Protein AF-A0A449AA08-F1 (afdb_monomer_lite)

Sequence (490 aa):
MNSDKAHTTELLTNIDTFFDYINQDEFNKFFKDFAGTVPPKPHDKYTLEDFKKEIEEIAKTANGEDKIDVTNNVKLLPLFEQFGNTQIDLANKFNPVYVRVYIVKDTHTNNFYSDVSSNETQKTIKLKLRYEYKPNSLLKFTNYKGFTKEIDANVVFSTDKMIGLPKKSRDIFYKNYEANQFGINSKQVIANTDRLGWSVNSKDEAIKKLFEKIKKAAGFENAQEVILDTVNNKLYRVNGNNITEHELTKKFNLKFILPESFIYQQSTQVKGDTSKQFIRLRFENNERLVVEVASPAQLVVGALNYDTNGDTIELVNGAPKPEYTMPSALLTTLKFEFDWDNSKKDIEMHIAKYETYHVTKHKKLTDNSITPVTTYQSPQGNGGNKFTATVWTADDFAKWLIKNNSDWKSPDGNQDNSPLKHSVITNSAQSNTHKGKEVNDKFIIKNARYMEAYIWQGNSNNSQMSKNGAELMYLYTSGIEEFEFEDIKE

Radius of gyration: 33.88 Å; chains: 1; bounding box: 102×44×95 Å

Organism: NCBI:txid2112

Secondary structure (DSSP, 8-state):
--HHHHHHHHHHHHHHHHHHHHTSHHHHHHHHHHTTSS--EE-TT--HHHHHHHHHHHHHHTTT-SEEE-TT-TTTGGGEEE-TTSS--TTSSS-GGGEEEEEE--TTT-SSEEEEEE-SSEEEEEEEEEEEE---SSGGGTT---EEEEEEEEEEEEPP-EEEPPTT--HHHH-BTTTTB-GGGS-EEEEETTTTT----SHHHHHHHHHHHHHHHTT-TT-SEEEEETTTTEEEEEETTEEEEEEPPTTEEEEEE---EEEEETTEEEEE-TT--EEEEEEETTTEEEEEEEEEEEEE--GGGTGGGTTT--EETTEE-GGGSPPEEEEEEEEEEEEEETTTTEEEEEEEEEEEEEEEE-TT---TTS--SEEEEE---TT---EEEEEPPHHHHHHHHHHTGGGTS-SSTT-S--TT-----TTTTTSTT---EEETTTEEEE--TT-SEEEEE-SSS--EEE--GGGGTTGGG-EEEEEEEE----

Structure (mmCIF, N/CA/C/O backbone):
data_AF-A0A449AA08-F1
#
_entry.id   AF-A0A449AA08-F1
#
loop_
_atom_site.group_PDB
_atom_site.id
_atom_site.type_symbol
_atom_site.label_atom_id
_atom_site.label_alt_id
_atom_site.label_comp_id
_atom_site.label_asym_id
_atom_site.label_entity_id
_atom_site.label_seq_id
_atom_site.pdbx_PDB_ins_code
_atom_site.Cartn_x
_atom_site.Cartn_y
_atom_site.Cartn_z
_atom_site.occupancy
_atom_site.B_iso_or_equiv
_atom_site.auth_seq_id
_atom_site.auth_comp_id
_atom_site.auth_asym_id
_atom_site.auth_atom_id
_atom_site.pdbx_PDB_model_num
ATOM 1 N N . MET A 1 1 ? -71.419 -13.724 25.773 1.00 36.72 1 MET A N 1
ATOM 2 C CA . MET A 1 1 ? -71.018 -12.854 26.904 1.00 36.72 1 MET A CA 1
ATOM 3 C C . MET A 1 1 ? -70.203 -13.552 28.008 1.00 36.72 1 MET A C 1
ATOM 5 O O . MET A 1 1 ? -69.767 -12.857 28.912 1.00 36.72 1 MET A O 1
ATOM 9 N N . ASN A 1 2 ? -69.915 -14.865 27.943 1.00 41.00 2 ASN A N 1
ATOM 10 C CA . ASN A 1 2 ? -69.102 -15.559 28.966 1.00 41.00 2 ASN A CA 1
ATOM 11 C C . ASN A 1 2 ? -67.606 -15.732 28.614 1.00 41.00 2 ASN A C 1
ATOM 13 O O . ASN A 1 2 ? -66.845 -16.151 29.480 1.00 41.00 2 ASN A O 1
ATOM 17 N N . SER A 1 3 ? -67.168 -15.400 27.392 1.00 40.12 3 SER A N 1
ATOM 18 C CA . SER A 1 3 ? -65.758 -15.524 26.978 1.00 40.12 3 SER A CA 1
ATOM 19 C C . SER A 1 3 ? -64.863 -14.418 27.544 1.00 40.12 3 SER A C 1
ATOM 21 O O . SER A 1 3 ? -63.711 -14.684 27.866 1.00 40.12 3 SER A O 1
ATOM 23 N N . ASP A 1 4 ? -65.396 -13.208 27.750 1.00 47.50 4 ASP A N 1
ATOM 24 C CA . ASP A 1 4 ? -64.591 -12.070 28.217 1.00 47.50 4 ASP A CA 1
ATOM 25 C C . ASP A 1 4 ? -64.247 -12.156 29.706 1.00 47.50 4 ASP A C 1
ATOM 27 O O . ASP A 1 4 ? -63.158 -11.759 30.109 1.00 47.50 4 ASP A O 1
ATOM 31 N N . LYS A 1 5 ? -65.128 -12.727 30.542 1.00 42.12 5 LYS A N 1
ATOM 32 C CA . LYS A 1 5 ? -64.850 -12.891 31.980 1.00 42.12 5 LYS A CA 1
ATOM 33 C C . LYS A 1 5 ? -63.744 -13.908 32.233 1.00 42.12 5 LYS A C 1
ATOM 35 O O . LYS A 1 5 ? -62.845 -13.610 33.003 1.00 42.12 5 LYS A O 1
ATOM 40 N N . ALA A 1 6 ? -63.785 -15.063 31.569 1.00 46.59 6 ALA A N 1
ATOM 41 C CA . ALA A 1 6 ? -62.765 -16.096 31.730 1.00 46.59 6 ALA A CA 1
ATOM 42 C C . ALA A 1 6 ? -61.382 -15.592 31.290 1.00 46.59 6 ALA A C 1
ATOM 44 O O . ALA A 1 6 ? -60.428 -15.719 32.050 1.00 46.59 6 ALA A O 1
ATOM 45 N N . HIS A 1 7 ? -61.296 -14.921 30.134 1.00 42.06 7 HIS A N 1
ATOM 46 C CA . HIS A 1 7 ? -60.041 -14.325 29.669 1.00 42.06 7 HIS A CA 1
ATOM 47 C C . HIS A 1 7 ? -59.549 -13.186 30.564 1.00 42.06 7 HIS A C 1
ATOM 49 O O . HIS A 1 7 ? -58.360 -13.113 30.852 1.00 42.06 7 HIS A O 1
ATOM 55 N N . THR A 1 8 ? -60.438 -12.321 31.059 1.00 46.72 8 THR A N 1
ATOM 56 C CA . THR A 1 8 ? -60.044 -11.238 31.977 1.00 46.72 8 THR A CA 1
ATOM 57 C C . THR A 1 8 ? -59.574 -11.794 33.323 1.00 46.72 8 THR A C 1
ATOM 59 O O . THR A 1 8 ? -58.585 -11.315 33.869 1.00 46.72 8 THR A O 1
ATOM 62 N N . THR A 1 9 ? -60.231 -12.829 33.853 1.00 48.06 9 THR A N 1
ATOM 63 C CA . THR A 1 9 ? -59.826 -13.503 35.095 1.00 48.06 9 THR A CA 1
ATOM 64 C C . THR A 1 9 ? -58.504 -14.246 34.931 1.00 48.06 9 THR A C 1
ATOM 66 O O . THR A 1 9 ? -57.658 -14.154 35.812 1.00 48.06 9 THR A O 1
ATOM 69 N N . GLU A 1 10 ? -58.279 -14.924 33.809 1.00 52.41 10 GLU A N 1
ATOM 70 C CA . GLU A 1 10 ? -57.007 -15.579 33.492 1.00 52.41 10 GLU A CA 1
ATOM 71 C C . GLU A 1 10 ? -55.869 -14.553 33.344 1.00 52.41 10 GLU A C 1
ATOM 73 O O . GLU A 1 10 ? -54.801 -14.719 33.930 1.00 52.41 10 GLU A O 1
ATOM 78 N N . LEU A 1 11 ? -56.122 -13.434 32.657 1.00 51.75 11 LEU A N 1
ATOM 79 C CA . LEU A 1 11 ? -55.169 -12.332 32.510 1.00 51.75 11 LEU A CA 1
ATOM 80 C C . LEU A 1 11 ? -54.814 -11.695 33.864 1.00 51.75 11 LEU A C 1
ATOM 82 O O . LEU A 1 11 ? -53.639 -11.489 34.157 1.00 51.75 11 LEU A O 1
ATOM 86 N N . LEU A 1 12 ? -55.814 -11.418 34.707 1.00 54.00 12 LEU A N 1
ATOM 87 C CA . LEU A 1 12 ? -55.619 -10.880 36.057 1.00 54.00 12 LEU A CA 1
ATOM 88 C C . LEU A 1 12 ? -54.887 -11.875 36.965 1.00 54.00 12 LEU A C 1
ATOM 90 O O . LEU A 1 12 ? -53.948 -11.481 37.646 1.00 54.00 12 LEU A O 1
ATOM 94 N N . THR A 1 13 ? -55.232 -13.165 36.915 1.00 60.06 13 THR A N 1
ATOM 95 C CA . THR A 1 13 ? -54.546 -14.224 37.681 1.00 60.06 13 THR A CA 1
ATOM 96 C C . THR A 1 13 ? -53.078 -14.338 37.269 1.00 60.06 13 THR A C 1
ATOM 98 O O . THR A 1 13 ? -52.206 -14.489 38.121 1.00 60.06 13 THR A O 1
ATOM 101 N N . ASN A 1 14 ? -52.778 -14.198 35.976 1.00 64.44 14 ASN A N 1
ATOM 102 C CA . ASN A 1 14 ? -51.406 -14.198 35.470 1.00 64.44 14 ASN A CA 1
ATOM 103 C C . ASN A 1 14 ? -50.628 -12.945 35.906 1.00 64.44 14 ASN A C 1
ATOM 105 O O . ASN A 1 14 ? -49.460 -13.053 36.274 1.00 64.44 14 ASN A O 1
ATOM 109 N N . ILE A 1 15 ? -51.268 -11.770 35.924 1.00 63.75 15 ILE A N 1
ATOM 110 C CA . ILE A 1 15 ? -50.680 -10.524 36.448 1.00 63.75 15 ILE A CA 1
ATOM 111 C C . ILE A 1 15 ? -50.428 -10.631 37.956 1.00 63.75 15 ILE A C 1
ATOM 113 O O . ILE A 1 15 ? -49.397 -10.165 38.441 1.00 63.75 15 ILE A O 1
ATOM 117 N N . ASP A 1 16 ? -51.345 -11.250 38.695 1.00 66.94 16 ASP A N 1
ATOM 118 C CA . ASP A 1 16 ? -51.242 -11.419 40.139 1.00 66.94 16 ASP A CA 1
ATOM 119 C C . ASP A 1 16 ? -50.142 -12.411 40.513 1.00 66.94 16 ASP A C 1
ATOM 121 O O . ASP A 1 16 ? -49.266 -12.072 41.304 1.00 66.94 16 ASP A O 1
ATOM 125 N N . THR A 1 17 ? -50.115 -13.565 39.847 1.00 65.75 17 THR A N 1
ATOM 126 C CA . THR A 1 17 ? -49.045 -14.565 39.977 1.00 65.75 17 THR A CA 1
ATOM 127 C C . THR A 1 17 ? -47.682 -13.964 39.638 1.00 65.75 17 THR A C 1
ATOM 129 O O . THR A 1 17 ? -46.699 -14.198 40.337 1.00 65.75 17 THR A O 1
ATOM 132 N N . PHE A 1 18 ? -47.611 -13.142 38.588 1.00 65.44 18 PHE A N 1
ATOM 133 C CA . PHE A 1 18 ? -46.384 -12.444 38.220 1.00 65.44 18 PHE A CA 1
ATOM 134 C C . PHE A 1 18 ? -45.967 -11.403 39.266 1.00 65.44 18 PHE A C 1
ATOM 136 O O . PHE A 1 18 ? -44.789 -11.324 39.609 1.00 65.44 18 PHE A O 1
ATOM 143 N N . PHE A 1 19 ? -46.917 -10.629 39.800 1.00 68.38 19 PHE A N 1
ATOM 144 C CA . PHE A 1 19 ? -46.664 -9.664 40.871 1.00 68.38 19 PHE A CA 1
ATOM 145 C C . PHE A 1 19 ? -46.102 -10.342 42.125 1.00 68.38 19 PHE A C 1
ATOM 147 O O . PHE A 1 19 ? -45.146 -9.836 42.711 1.00 68.38 19 PHE A O 1
ATOM 154 N N . ASP A 1 20 ? -46.652 -11.488 42.517 1.00 68.94 20 ASP A N 1
ATOM 155 C CA . ASP A 1 20 ? -46.155 -12.239 43.669 1.00 68.94 20 ASP A CA 1
ATOM 156 C C . ASP A 1 20 ? -44.751 -12.794 43.394 1.00 68.94 20 ASP A C 1
ATOM 158 O O . ASP A 1 20 ? -43.868 -12.668 44.238 1.00 68.94 20 ASP A O 1
ATOM 162 N N . TYR A 1 21 ? -44.501 -13.304 42.184 1.00 67.00 21 TYR A N 1
ATOM 163 C CA . TYR A 1 21 ? -43.205 -13.861 41.789 1.00 67.00 21 TYR A CA 1
ATOM 164 C C . TYR A 1 21 ? -42.070 -12.823 41.778 1.00 67.00 21 TYR A C 1
ATOM 166 O O . TYR A 1 21 ? -40.992 -13.083 42.307 1.00 67.00 21 TYR A O 1
ATOM 174 N N . ILE A 1 22 ? -42.295 -11.612 41.248 1.00 64.25 22 ILE A N 1
ATOM 175 C CA . ILE A 1 22 ? -41.254 -10.561 41.237 1.00 64.25 22 ILE A CA 1
ATOM 176 C C . ILE A 1 22 ? -40.968 -9.958 42.623 1.00 64.25 22 ILE A C 1
ATOM 178 O O . ILE A 1 22 ? -39.994 -9.218 42.785 1.00 64.25 22 ILE A O 1
ATOM 182 N N . ASN A 1 23 ? -41.834 -10.230 43.603 1.00 65.50 23 ASN A N 1
ATOM 183 C CA . ASN A 1 23 ? -41.655 -9.856 45.004 1.00 65.50 23 ASN A CA 1
ATOM 184 C C . ASN A 1 23 ? -41.035 -10.991 45.842 1.00 65.50 23 ASN A C 1
ATOM 186 O O . ASN A 1 23 ? -40.781 -10.786 47.027 1.00 65.50 23 ASN A O 1
ATOM 190 N N . GLN A 1 24 ? -40.762 -12.160 45.249 1.00 66.75 24 GLN A N 1
ATOM 191 C CA . GLN A 1 24 ? -40.016 -13.237 45.903 1.00 66.75 24 GLN A CA 1
ATOM 192 C C . GLN A 1 24 ? -38.502 -12.996 45.824 1.00 66.75 24 GLN A C 1
ATOM 194 O O . GLN A 1 24 ? -37.966 -12.538 44.810 1.00 66.75 24 GLN A O 1
ATOM 199 N N . ASP A 1 25 ? -37.788 -13.376 46.886 1.00 67.06 25 ASP A N 1
ATOM 200 C CA . ASP A 1 25 ? -36.323 -13.287 46.961 1.00 67.06 25 ASP A CA 1
ATOM 201 C C . ASP A 1 25 ? -35.624 -14.096 45.856 1.00 67.06 25 ASP A C 1
ATOM 203 O O . ASP A 1 25 ? -34.545 -13.723 45.390 1.00 67.06 25 ASP A O 1
ATOM 207 N N . GLU A 1 26 ? -36.254 -15.177 45.394 1.00 67.44 26 GLU A N 1
ATOM 208 C CA . GLU A 1 26 ? -35.733 -16.083 44.367 1.00 67.44 26 GLU A CA 1
ATOM 209 C C . GLU A 1 26 ? -35.622 -15.420 42.988 1.00 67.44 26 GLU A C 1
ATOM 211 O O . GLU A 1 26 ? -34.620 -15.618 42.301 1.00 67.44 26 GLU A O 1
ATOM 216 N N . PHE A 1 27 ? -36.580 -14.570 42.602 1.00 65.81 27 PHE A N 1
ATOM 217 C CA . PHE A 1 27 ? -36.525 -13.826 41.338 1.00 65.81 27 PHE A CA 1
ATOM 218 C C . PHE A 1 27 ? -35.423 -12.762 41.358 1.00 65.81 27 PHE A C 1
ATOM 220 O O . PHE A 1 27 ? -34.618 -12.659 40.430 1.00 65.81 27 PHE A O 1
ATOM 227 N N . ASN A 1 28 ? -35.335 -12.009 42.458 1.00 67.94 28 ASN A N 1
ATOM 228 C CA . ASN A 1 28 ? -34.274 -11.024 42.667 1.00 67.94 28 ASN A CA 1
ATOM 229 C C . ASN A 1 28 ? -32.890 -11.683 42.670 1.00 67.94 28 ASN A C 1
ATOM 231 O O . ASN A 1 28 ? -31.934 -11.116 42.137 1.00 67.94 28 ASN A O 1
ATOM 235 N N . LYS A 1 29 ? -32.780 -12.877 43.262 1.00 72.62 29 LYS A N 1
ATOM 236 C CA . LYS A 1 29 ? -31.563 -13.687 43.252 1.00 72.62 29 LYS A CA 1
ATOM 237 C C . LYS A 1 29 ? -31.225 -14.161 41.841 1.00 72.62 29 LYS A C 1
ATOM 239 O O . LYS A 1 29 ? -30.121 -13.891 41.393 1.00 72.62 29 LYS A O 1
ATOM 244 N N . PHE A 1 30 ? -32.174 -14.747 41.110 1.00 71.94 30 PHE A N 1
ATOM 245 C CA . PHE A 1 30 ? -31.975 -15.165 39.719 1.00 71.94 30 PHE A CA 1
ATOM 246 C C . PHE A 1 30 ? -31.490 -14.012 38.835 1.00 71.94 30 PHE A C 1
ATOM 248 O O . PHE A 1 30 ? -30.498 -14.152 38.124 1.00 71.94 30 PHE A O 1
ATOM 255 N N . PHE A 1 31 ? -32.137 -12.845 38.909 1.00 72.12 31 PHE A N 1
ATOM 256 C CA . PHE A 1 31 ? -31.704 -11.682 38.141 1.00 72.12 31 PHE A CA 1
ATOM 257 C C . PHE A 1 31 ? -30.303 -11.225 38.536 1.00 72.12 31 PHE A C 1
ATOM 259 O O . PHE A 1 31 ? -29.478 -10.937 37.670 1.00 72.12 31 PHE A O 1
ATOM 266 N N . LYS A 1 32 ? -30.021 -11.144 39.843 1.00 73.06 32 LYS A N 1
ATOM 267 C CA . LYS A 1 32 ? -28.691 -10.771 40.321 1.00 73.06 32 LYS A CA 1
ATOM 268 C C . LYS A 1 32 ? -27.644 -11.790 39.893 1.00 73.06 32 LYS A C 1
ATOM 270 O O . LYS A 1 32 ? -26.541 -11.371 39.580 1.00 73.06 32 LYS A O 1
ATOM 275 N N . ASP A 1 33 ? -27.966 -13.070 39.830 1.00 74.69 33 ASP A N 1
ATOM 276 C CA . ASP A 1 33 ? -27.038 -14.110 39.392 1.00 74.69 33 ASP A CA 1
ATOM 277 C C . ASP A 1 33 ? -26.831 -14.066 37.870 1.00 74.69 33 ASP A C 1
ATOM 279 O O . ASP A 1 33 ? -25.720 -14.283 37.399 1.00 74.69 33 ASP A O 1
ATOM 283 N N . PHE A 1 34 ? -27.864 -13.709 37.101 1.00 73.06 34 PHE A N 1
ATOM 284 C CA . PHE A 1 34 ? -27.814 -13.633 35.640 1.00 73.06 34 PHE A CA 1
ATOM 285 C C . PHE A 1 34 ? -27.161 -12.350 35.108 1.00 73.06 34 PHE A C 1
ATOM 287 O O . PHE A 1 34 ? -26.408 -12.397 34.135 1.00 73.06 34 PHE A O 1
ATOM 294 N N . ALA A 1 35 ? -27.434 -11.195 35.716 1.00 74.38 35 ALA A N 1
ATOM 295 C CA . ALA A 1 35 ? -26.955 -9.907 35.227 1.00 74.38 35 ALA A CA 1
ATOM 296 C C . ALA A 1 35 ? -25.422 -9.822 35.291 1.00 74.38 35 ALA A C 1
ATOM 298 O O . ALA A 1 35 ? -24.828 -9.834 36.377 1.00 74.38 35 ALA A O 1
ATOM 299 N N . GLY A 1 36 ? -24.794 -9.700 34.118 1.00 67.25 36 GLY A N 1
ATOM 300 C CA . GLY A 1 36 ? -23.340 -9.644 33.973 1.00 67.25 36 GLY A CA 1
ATOM 301 C C . GLY A 1 36 ? -22.654 -10.975 33.717 1.00 67.25 36 GLY A C 1
ATOM 302 O O . GLY A 1 36 ? -21.429 -11.017 33.719 1.00 67.25 36 GLY A O 1
ATOM 303 N N . THR A 1 37 ? -23.415 -12.049 33.506 1.00 78.06 37 THR A N 1
ATOM 304 C CA . THR A 1 37 ? -22.862 -13.359 33.121 1.00 78.06 37 THR A CA 1
ATOM 305 C C . THR A 1 37 ? -22.360 -13.378 31.685 1.00 78.06 37 THR A C 1
ATOM 307 O O . THR A 1 37 ? -21.401 -14.083 31.379 1.00 78.06 37 THR A O 1
ATOM 310 N N . VAL A 1 38 ? -22.985 -12.587 30.810 1.00 80.56 38 VAL A N 1
ATOM 311 C CA . VAL A 1 38 ? -22.534 -12.389 29.433 1.00 80.56 38 VAL A CA 1
ATOM 312 C C . VAL A 1 38 ? -21.757 -11.073 29.390 1.00 80.56 38 VAL A C 1
ATOM 314 O O . VAL A 1 38 ? -22.341 -10.021 29.667 1.00 80.56 38 VAL A O 1
ATOM 317 N N . PRO A 1 39 ? -20.448 -11.088 29.093 1.00 83.69 39 PRO A N 1
ATOM 318 C CA . PRO A 1 39 ? -19.681 -9.861 28.932 1.00 83.69 39 PRO A CA 1
ATOM 319 C C . PRO A 1 39 ? -20.025 -9.179 27.596 1.00 83.69 39 PRO A C 1
ATOM 321 O O . PRO A 1 39 ? -20.326 -9.866 26.617 1.00 83.69 39 PRO A O 1
ATOM 324 N N . PRO A 1 40 ? -19.966 -7.838 27.504 1.00 90.44 40 PRO A N 1
ATOM 325 C CA . PRO A 1 40 ? -20.076 -7.155 26.223 1.00 90.44 40 PRO A CA 1
ATOM 326 C C . PRO A 1 40 ? -18.928 -7.551 25.291 1.00 90.44 40 PRO A C 1
ATOM 328 O O . PRO A 1 40 ? -17.758 -7.496 25.674 1.00 90.44 40 PRO A O 1
ATOM 331 N N . LYS A 1 41 ? -19.273 -7.910 24.056 1.00 92.50 41 LYS A N 1
ATOM 332 C CA . LYS A 1 41 ? -18.350 -8.316 23.002 1.00 92.50 41 LYS A CA 1
ATOM 333 C C . LYS A 1 41 ? -18.561 -7.446 21.753 1.00 92.50 41 LYS A C 1
ATOM 335 O O . LYS A 1 41 ? -19.607 -7.575 21.110 1.00 92.50 41 LYS A O 1
ATOM 340 N N . PRO A 1 42 ? -17.613 -6.553 21.419 1.00 94.44 42 PRO A N 1
ATOM 341 C CA . PRO A 1 42 ? -17.637 -5.781 20.180 1.00 94.44 42 PRO A CA 1
ATOM 342 C C . PRO A 1 42 ? -17.588 -6.690 18.946 1.00 94.44 42 PRO A C 1
ATOM 344 O O . PRO A 1 42 ? -17.070 -7.803 19.021 1.00 94.44 42 PRO A O 1
ATOM 347 N N . HIS A 1 43 ? -18.091 -6.219 17.806 1.00 94.00 43 HIS A N 1
ATOM 348 C CA . HIS A 1 43 ? -17.754 -6.845 16.527 1.00 94.00 43 HIS A CA 1
ATOM 349 C C . HIS A 1 43 ? -16.304 -6.527 16.142 1.00 94.00 43 HIS A C 1
ATOM 351 O O . HIS A 1 43 ? -15.873 -5.384 16.271 1.00 94.00 43 HIS A O 1
ATOM 357 N N . ASP A 1 44 ? -15.619 -7.488 15.518 1.00 87.75 44 ASP A N 1
ATOM 358 C CA . ASP A 1 44 ? -14.225 -7.349 15.054 1.00 87.75 44 ASP A CA 1
ATOM 359 C C . ASP A 1 44 ? -13.989 -6.184 14.067 1.00 87.75 44 ASP A C 1
ATOM 361 O O . ASP A 1 44 ? -12.854 -5.762 13.853 1.00 87.75 44 ASP A O 1
ATOM 365 N N . LYS A 1 45 ? -15.051 -5.669 13.433 1.00 89.44 45 LYS A N 1
ATOM 366 C CA . LYS A 1 45 ? -14.983 -4.560 12.465 1.00 89.44 45 LYS A CA 1
ATOM 367 C C . LYS A 1 45 ? -14.983 -3.161 13.097 1.00 89.44 45 LYS A C 1
ATOM 369 O O . LYS A 1 45 ? -14.829 -2.197 12.355 1.00 89.44 45 LYS A O 1
ATOM 374 N N . TYR A 1 46 ? -15.226 -3.042 14.404 1.00 93.19 46 TYR A N 1
ATOM 375 C CA . TYR A 1 46 ? -15.228 -1.761 15.115 1.00 93.19 46 TYR A CA 1
ATOM 376 C C . TYR A 1 46 ? -14.064 -1.696 16.093 1.00 93.19 46 TYR A C 1
ATOM 378 O O . TYR A 1 46 ? -13.809 -2.649 16.832 1.00 93.19 46 TYR A O 1
ATOM 386 N N . THR A 1 47 ? -13.394 -0.549 16.139 1.00 94.56 47 THR A N 1
ATOM 387 C CA . THR A 1 47 ? -12.339 -0.293 17.120 1.00 94.56 47 THR A CA 1
ATOM 388 C C . THR A 1 47 ? -12.884 0.458 18.330 1.00 94.56 47 THR A C 1
ATOM 390 O O . THR A 1 47 ? -14.034 0.909 18.369 1.00 94.56 47 THR A O 1
ATOM 393 N N . LEU A 1 48 ? -12.032 0.625 19.342 1.00 95.88 48 LEU A N 1
ATOM 394 C CA . LEU A 1 48 ? -12.360 1.455 20.494 1.00 95.88 48 LEU A CA 1
ATOM 395 C C . LEU A 1 48 ? -12.675 2.902 20.074 1.00 95.88 48 LEU A C 1
ATOM 397 O O . LEU A 1 48 ? -13.559 3.521 20.650 1.00 95.88 48 LEU A O 1
ATOM 401 N N . GLU A 1 49 ? -11.991 3.446 19.072 1.00 95.19 49 GLU A N 1
ATOM 402 C CA . GLU A 1 49 ? -12.201 4.816 18.588 1.00 95.19 49 GLU A CA 1
ATOM 403 C C . GLU A 1 49 ? -13.603 5.006 17.995 1.00 95.19 49 GLU A C 1
ATOM 405 O O . GLU A 1 49 ? -14.212 6.055 18.207 1.00 95.19 49 GLU A O 1
ATOM 410 N N . ASP A 1 50 ? -14.149 3.983 17.329 1.00 95.06 50 ASP A N 1
ATOM 411 C CA . ASP A 1 50 ? -15.531 4.000 16.836 1.00 95.06 50 ASP A CA 1
ATOM 412 C C . ASP A 1 50 ? -16.523 4.071 18.007 1.00 95.06 50 ASP A C 1
ATOM 414 O O . ASP A 1 50 ? -17.433 4.902 18.018 1.00 95.06 50 ASP A O 1
ATOM 418 N N . PHE A 1 51 ? -16.294 3.269 19.052 1.00 95.56 51 PHE A N 1
ATOM 419 C CA . PHE A 1 51 ? -17.082 3.329 20.284 1.00 95.56 51 PHE A CA 1
ATOM 420 C C . PHE A 1 51 ? -16.963 4.685 20.994 1.00 95.56 51 PHE A C 1
ATOM 422 O O . PHE A 1 51 ? -17.978 5.249 21.403 1.00 95.56 51 PHE A O 1
ATOM 429 N N . LYS A 1 52 ? -15.745 5.235 21.121 1.00 94.44 52 LYS A N 1
ATOM 430 C CA . LYS A 1 52 ? -15.498 6.543 21.753 1.00 94.44 52 LYS A CA 1
ATOM 431 C C . LYS A 1 52 ? -16.282 7.643 21.042 1.00 94.44 52 LYS A C 1
ATOM 433 O O . LYS A 1 52 ? -16.974 8.413 21.707 1.00 94.44 52 LYS A O 1
ATOM 438 N N . LYS A 1 53 ? -16.250 7.656 19.707 1.00 94.25 53 LYS A N 1
ATOM 439 C CA . LYS A 1 53 ? -17.000 8.613 18.888 1.00 94.25 53 LYS A CA 1
ATOM 440 C C . LYS A 1 53 ? -18.507 8.535 19.148 1.00 94.25 53 LYS A C 1
ATOM 442 O O . LYS A 1 53 ? -19.127 9.560 19.427 1.00 94.25 53 LYS A O 1
ATOM 447 N N . GLU A 1 54 ? -19.095 7.339 19.105 1.00 94.62 54 GLU A N 1
ATOM 448 C CA . GLU A 1 54 ? -20.539 7.179 19.327 1.00 94.62 54 GLU A CA 1
ATOM 449 C C . GLU A 1 54 ? -20.949 7.552 20.761 1.00 94.62 54 GLU A C 1
ATOM 451 O O . GLU A 1 54 ? -21.960 8.227 20.962 1.00 94.62 54 GLU A O 1
ATOM 456 N N . ILE A 1 55 ? -20.146 7.187 21.768 1.00 93.00 55 ILE A N 1
ATOM 457 C CA . ILE A 1 55 ? -20.393 7.576 23.164 1.00 93.00 55 ILE A CA 1
ATOM 458 C C . ILE A 1 55 ? -20.337 9.093 23.341 1.00 93.00 55 ILE A C 1
ATOM 460 O O . ILE A 1 55 ? -21.207 9.651 24.008 1.00 93.00 55 ILE A O 1
ATOM 464 N N . GLU A 1 56 ? -19.358 9.776 22.748 1.00 90.44 56 GLU A N 1
ATOM 465 C CA . GLU A 1 56 ? -19.259 11.237 22.809 1.00 90.44 56 GLU A CA 1
ATOM 466 C C . GLU A 1 56 ? -20.448 11.928 22.137 1.00 90.44 56 GLU A C 1
ATOM 468 O O . GLU A 1 56 ? -20.982 12.903 22.671 1.00 90.44 56 GLU A O 1
ATOM 473 N N . GLU A 1 57 ? -20.889 11.431 20.980 1.00 91.00 57 GLU A N 1
ATOM 474 C CA . GLU A 1 57 ? -22.070 11.955 20.296 1.00 91.00 57 GLU A CA 1
ATOM 475 C C . GLU A 1 57 ? -23.339 11.791 21.140 1.00 91.00 57 GLU A C 1
ATOM 477 O O . GLU A 1 57 ? -24.112 12.741 21.279 1.00 91.00 57 GLU A O 1
ATOM 482 N N . ILE A 1 58 ? -23.539 10.620 21.751 1.00 90.06 58 ILE A N 1
ATOM 483 C CA . ILE A 1 58 ? -24.678 10.374 22.643 1.00 90.06 58 ILE A CA 1
ATOM 484 C C . ILE A 1 58 ? -24.589 11.273 23.880 1.00 90.06 58 ILE A C 1
ATOM 486 O O . ILE A 1 58 ? -25.567 11.936 24.231 1.00 90.06 58 ILE A O 1
ATOM 490 N N . ALA A 1 59 ? -23.414 11.362 24.507 1.00 87.19 59 ALA A N 1
ATOM 491 C CA . ALA A 1 59 ? -23.192 12.165 25.705 1.00 87.19 59 ALA A CA 1
ATOM 492 C C . ALA A 1 59 ? -23.481 13.659 25.477 1.00 87.19 59 ALA A C 1
ATOM 494 O O . ALA A 1 59 ? -24.045 14.306 26.360 1.00 87.19 59 ALA A O 1
ATOM 495 N N . LYS A 1 60 ? -23.169 14.198 24.288 1.00 86.19 60 LYS A N 1
ATOM 496 C CA . LYS A 1 60 ? -23.522 15.579 23.902 1.00 86.19 60 LYS A CA 1
ATOM 497 C C . LYS A 1 60 ? -25.034 15.814 23.881 1.00 86.19 60 LYS A C 1
ATOM 499 O O . LYS A 1 60 ? -25.478 16.906 24.216 1.00 86.19 60 LYS A O 1
ATOM 504 N N . THR A 1 61 ? -25.821 14.805 23.507 1.00 81.62 61 THR A N 1
ATOM 505 C CA . THR A 1 61 ? -27.293 14.896 23.462 1.00 81.62 61 THR A CA 1
ATOM 506 C C . THR A 1 61 ? -27.975 14.601 24.799 1.00 81.62 61 THR A C 1
ATOM 508 O O . THR A 1 61 ? -29.118 14.999 25.002 1.00 81.62 61 THR A O 1
ATOM 511 N N . ALA A 1 62 ? -27.277 13.948 25.731 1.00 72.06 62 ALA A N 1
ATOM 512 C CA . ALA A 1 62 ? -27.827 13.485 27.004 1.00 72.06 62 ALA A CA 1
ATOM 513 C C . ALA A 1 62 ? -27.883 14.565 28.112 1.00 72.06 62 ALA A C 1
ATOM 515 O O . ALA A 1 62 ? -28.142 14.231 29.261 1.00 72.06 62 ALA A O 1
ATOM 516 N N . ASN A 1 63 ? -27.623 15.848 27.811 1.00 71.31 63 ASN A N 1
ATOM 517 C CA . ASN A 1 63 ? -27.800 17.001 28.722 1.00 71.31 63 ASN A CA 1
ATOM 518 C C . ASN A 1 63 ? -27.322 16.798 30.181 1.00 71.31 63 ASN A C 1
ATOM 520 O O . ASN A 1 63 ? -27.971 17.235 31.129 1.00 71.31 63 ASN A O 1
ATOM 524 N N . GLY A 1 64 ? -26.166 16.160 30.380 1.00 71.19 64 GLY A N 1
ATOM 525 C CA . GLY A 1 64 ? -25.582 15.977 31.714 1.00 71.19 64 GLY A CA 1
ATOM 526 C C . GLY A 1 64 ? -26.075 14.751 32.488 1.00 71.19 64 GLY A C 1
ATOM 527 O O . GLY A 1 64 ? -25.693 14.605 33.648 1.00 71.19 64 GLY A O 1
ATOM 528 N N . GLU A 1 65 ? -26.843 13.848 31.868 1.00 84.62 65 GLU A N 1
ATOM 529 C CA . GLU A 1 65 ? -27.192 12.560 32.477 1.00 84.62 65 GLU A CA 1
ATOM 530 C C . GLU A 1 65 ? -25.942 11.761 32.909 1.00 84.62 65 GLU A C 1
ATOM 532 O O . GLU A 1 65 ? -24.848 11.853 32.329 1.00 84.62 65 GLU A O 1
ATOM 537 N N . ASP A 1 66 ? -26.101 10.985 33.983 1.00 89.44 66 ASP A N 1
ATOM 538 C CA . ASP A 1 66 ? -25.081 10.097 34.551 1.00 89.44 66 ASP A CA 1
ATOM 539 C C . ASP A 1 66 ? -25.103 8.695 33.925 1.00 89.44 66 ASP A C 1
ATOM 541 O O . ASP A 1 66 ? -24.247 7.863 34.231 1.00 89.44 66 ASP A O 1
ATOM 545 N N . LYS A 1 67 ? -26.066 8.437 33.034 1.00 91.00 67 LYS A N 1
ATOM 546 C CA . LYS A 1 67 ? -26.301 7.140 32.408 1.00 91.00 67 LYS A CA 1
ATOM 547 C C . LYS A 1 67 ? -26.723 7.275 30.945 1.00 91.00 67 LYS A C 1
ATOM 549 O O . LYS A 1 67 ? -27.328 8.263 30.557 1.00 91.00 67 LYS A O 1
ATOM 554 N N . ILE A 1 68 ? -26.424 6.255 30.148 1.00 90.81 68 ILE A N 1
ATOM 555 C CA . ILE A 1 68 ? -26.852 6.109 28.752 1.00 90.81 68 ILE A CA 1
ATOM 556 C C . ILE A 1 68 ? -27.661 4.819 28.644 1.00 90.81 68 ILE A C 1
ATOM 558 O O . ILE A 1 68 ? -27.132 3.753 28.951 1.00 90.81 68 ILE A O 1
ATOM 562 N N . ASP A 1 69 ? -28.922 4.901 28.208 1.00 88.69 69 ASP A N 1
ATOM 563 C CA . ASP A 1 69 ? -29.752 3.716 27.927 1.00 88.69 69 ASP A CA 1
ATOM 564 C C . ASP A 1 69 ? -29.242 3.017 26.659 1.00 88.69 69 ASP A C 1
ATOM 566 O O . ASP A 1 69 ? -29.178 3.626 25.587 1.00 88.69 69 ASP A O 1
ATOM 570 N N . VAL A 1 70 ? -28.855 1.747 26.792 1.00 87.56 70 VAL A N 1
ATOM 571 C CA . VAL A 1 70 ? -28.337 0.905 25.701 1.00 87.56 70 VAL A CA 1
ATOM 572 C C . VAL A 1 70 ? -29.423 0.011 25.108 1.00 87.56 70 VAL A C 1
ATOM 574 O O . VAL A 1 70 ? -29.320 -0.395 23.956 1.00 87.56 70 VAL A O 1
ATOM 577 N N . THR A 1 71 ? -30.487 -0.263 25.863 1.00 80.31 71 THR A N 1
ATOM 578 C CA . THR A 1 71 ? -31.487 -1.314 25.595 1.00 80.31 71 THR A CA 1
ATOM 579 C C . THR A 1 71 ? -32.064 -1.266 24.180 1.00 80.31 71 THR A C 1
ATOM 581 O O . THR A 1 71 ? -32.295 -2.304 23.576 1.00 80.31 71 THR A O 1
ATOM 584 N N . ASN A 1 72 ? -32.265 -0.062 23.640 1.00 76.31 72 ASN A N 1
ATOM 585 C CA . ASN A 1 72 ? -32.737 0.166 22.270 1.00 76.31 72 ASN A CA 1
ATOM 586 C C . ASN A 1 72 ? -31.869 1.200 21.534 1.00 76.31 72 ASN A C 1
ATOM 588 O O . ASN A 1 72 ? -32.350 1.941 20.676 1.00 76.31 72 ASN A O 1
ATOM 592 N N . ASN A 1 73 ? -30.594 1.314 21.911 1.00 85.38 73 ASN A N 1
ATOM 593 C CA . ASN A 1 73 ? -29.720 2.344 21.374 1.00 85.38 73 ASN A CA 1
ATOM 594 C C . ASN A 1 73 ? -29.204 1.951 19.988 1.00 85.38 73 ASN A C 1
ATOM 596 O O . ASN A 1 73 ? -28.318 1.108 19.850 1.00 85.38 73 ASN A O 1
ATOM 600 N N . VAL A 1 74 ? -29.748 2.602 18.962 1.00 86.25 74 VAL A N 1
ATOM 601 C CA . VAL A 1 74 ? -29.439 2.321 17.552 1.00 86.25 74 VAL A CA 1
ATOM 602 C C . VAL A 1 74 ? -28.009 2.679 17.142 1.00 86.25 74 VAL A C 1
ATOM 604 O O . VAL A 1 74 ? -27.582 2.269 16.071 1.00 86.25 74 VAL A O 1
ATOM 607 N N . LYS A 1 75 ? -27.270 3.431 17.967 1.00 88.69 75 LYS A N 1
ATOM 608 C CA . LYS A 1 75 ? -25.863 3.775 17.728 1.00 88.69 75 LYS A CA 1
ATOM 609 C C . LYS A 1 75 ? -24.907 2.800 18.413 1.00 88.69 75 LYS A C 1
ATOM 611 O O . LYS A 1 75 ? -23.924 2.392 17.810 1.00 88.69 75 LYS A O 1
ATOM 616 N N . LEU A 1 76 ? -25.214 2.384 19.646 1.00 89.56 76 LEU A N 1
ATOM 617 C CA . LEU A 1 76 ? -24.339 1.500 20.426 1.00 89.56 76 LEU A CA 1
ATOM 618 C C . LEU A 1 76 ? -24.530 0.021 20.113 1.00 89.56 76 LEU A C 1
ATOM 620 O O . LEU A 1 76 ? -23.538 -0.676 19.932 1.00 89.56 76 LEU A O 1
ATOM 624 N N . LEU A 1 77 ? -25.772 -0.473 20.047 1.00 88.06 77 LEU A N 1
ATOM 625 C CA . LEU A 1 77 ? -26.025 -1.906 19.858 1.00 88.06 77 LEU A CA 1
ATOM 626 C C . LEU A 1 77 ? -25.357 -2.478 18.596 1.00 88.06 77 LEU A C 1
ATOM 628 O O . LEU A 1 77 ? -24.776 -3.555 18.704 1.00 88.06 77 LEU A O 1
ATOM 632 N N . PRO A 1 78 ? -25.339 -1.784 17.437 1.00 91.56 78 PRO A N 1
ATOM 633 C CA . PRO A 1 78 ? -24.669 -2.306 16.248 1.00 91.56 78 PRO A CA 1
ATOM 634 C C . PRO A 1 78 ? -23.158 -2.490 16.389 1.00 91.56 78 PRO A C 1
ATOM 636 O O . PRO A 1 78 ? -22.580 -3.208 15.578 1.00 91.56 78 PRO A O 1
ATOM 639 N N . LEU A 1 79 ? -22.509 -1.856 17.375 1.00 92.75 79 LEU A N 1
ATOM 640 C CA . LEU A 1 79 ? -21.069 -2.000 17.599 1.00 92.75 79 LEU A CA 1
ATOM 641 C C . LEU A 1 79 ? -20.699 -3.352 18.227 1.00 92.75 79 LEU A C 1
ATOM 643 O O . LEU A 1 79 ? -19.529 -3.733 18.213 1.00 92.75 79 LEU A O 1
ATOM 647 N N . PHE A 1 80 ? -21.675 -4.088 18.765 1.00 91.94 80 PHE A N 1
ATOM 648 C CA . PHE A 1 80 ? -21.451 -5.284 19.568 1.00 91.94 80 PHE A CA 1
ATOM 649 C C . PHE A 1 80 ? -22.175 -6.498 18.997 1.00 91.94 80 PHE A C 1
ATOM 651 O O . PHE A 1 80 ? -23.358 -6.438 18.683 1.00 91.94 80 PHE A O 1
ATOM 658 N N . GLU A 1 81 ? -21.478 -7.634 18.958 1.00 90.25 81 GLU A N 1
ATOM 659 C CA . GLU A 1 81 ? -22.107 -8.941 18.740 1.00 90.25 81 GLU A CA 1
ATOM 660 C C . GLU A 1 81 ? -23.069 -9.267 19.879 1.00 90.25 81 GLU A C 1
ATOM 662 O O . GLU A 1 81 ? -24.132 -9.851 19.678 1.00 90.25 81 GLU A O 1
ATOM 667 N N . GLN A 1 82 ? -22.661 -8.901 21.094 1.00 86.69 82 GLN A N 1
ATOM 668 C CA . GLN A 1 82 ? -23.416 -9.082 22.322 1.00 86.69 82 GLN A CA 1
ATOM 669 C C . GLN A 1 82 ? -23.130 -7.883 23.217 1.00 86.69 82 GLN A C 1
ATOM 671 O O . GLN A 1 82 ? -21.981 -7.645 23.576 1.00 86.69 82 GLN A O 1
ATOM 676 N N . PHE A 1 83 ? -24.148 -7.124 23.616 1.00 84.19 83 PHE A N 1
ATOM 677 C CA . PHE A 1 83 ? -23.973 -6.086 24.633 1.00 84.19 83 PHE A CA 1
ATOM 678 C C . PHE A 1 83 ? -24.501 -6.599 25.969 1.00 84.19 83 PHE A C 1
ATOM 680 O O . PHE A 1 83 ? -25.597 -6.251 26.404 1.00 84.19 83 PHE A O 1
ATOM 687 N N . GLY A 1 84 ? -23.747 -7.509 26.582 1.00 75.88 84 GLY A N 1
ATOM 688 C CA . GLY A 1 84 ? -24.149 -8.199 27.802 1.00 75.88 84 GLY A CA 1
ATOM 689 C C . GLY A 1 84 ? -25.532 -8.848 27.714 1.00 75.88 84 GLY A C 1
ATOM 690 O O . GLY A 1 84 ? -25.961 -9.291 26.651 1.00 75.88 84 GLY A O 1
ATOM 691 N N . ASN A 1 85 ? -26.259 -8.880 28.829 1.00 72.56 85 ASN A N 1
ATOM 692 C CA . ASN A 1 85 ? -27.598 -9.473 28.897 1.00 72.56 85 ASN A CA 1
ATOM 693 C C . ASN A 1 85 ? -28.715 -8.511 28.413 1.00 72.56 85 ASN A C 1
ATOM 695 O O . ASN A 1 85 ? -29.792 -8.479 29.004 1.00 72.56 85 ASN A O 1
ATOM 699 N N . THR A 1 86 ? -28.465 -7.697 27.375 1.00 67.69 86 THR A N 1
ATOM 700 C CA . THR A 1 86 ? -29.449 -6.737 26.811 1.00 67.69 86 THR A CA 1
ATOM 701 C C . THR A 1 86 ? -30.673 -7.407 26.193 1.00 67.69 86 THR A C 1
ATOM 703 O O . THR A 1 86 ? -31.750 -6.819 26.196 1.00 67.69 86 THR A O 1
ATOM 706 N N . GLN A 1 87 ? -30.533 -8.641 25.704 1.00 58.22 87 GLN A N 1
ATOM 707 C CA . GLN A 1 87 ? -31.646 -9.492 25.289 1.00 58.22 87 GLN A CA 1
ATOM 708 C C . GLN A 1 87 ? -31.800 -10.611 26.319 1.00 58.22 87 GLN A C 1
ATOM 710 O O . GLN A 1 87 ? -31.028 -11.568 26.340 1.00 58.22 87 GLN A O 1
ATOM 715 N N . ILE A 1 88 ? -32.766 -10.468 27.223 1.00 53.62 88 ILE A N 1
ATOM 716 C CA . ILE A 1 88 ? -33.154 -11.561 28.118 1.00 53.62 88 ILE A CA 1
ATOM 717 C C . ILE A 1 88 ? -33.890 -12.600 27.277 1.00 53.62 88 ILE A C 1
ATOM 719 O O . ILE A 1 88 ? -34.733 -12.235 26.461 1.00 53.62 88 ILE A O 1
ATOM 723 N N . ASP A 1 89 ? -33.529 -13.868 27.467 1.00 47.69 89 ASP A N 1
ATOM 724 C CA . ASP A 1 89 ? -34.036 -15.036 26.745 1.00 47.69 89 ASP A CA 1
ATOM 725 C C . ASP A 1 89 ? -35.518 -14.912 26.333 1.00 47.69 89 ASP A C 1
ATOM 727 O O . ASP A 1 89 ? -36.422 -14.959 27.169 1.00 47.69 89 ASP A O 1
ATOM 731 N N . LEU A 1 90 ? -35.751 -14.771 25.023 1.00 46.94 90 LEU A N 1
ATOM 732 C CA . LEU A 1 90 ? -37.083 -14.663 24.418 1.00 46.94 90 LEU A CA 1
ATOM 733 C C . LEU A 1 90 ? -37.895 -15.967 24.528 1.00 46.94 90 LEU A C 1
ATOM 735 O O . LEU A 1 90 ? -39.096 -15.951 24.267 1.00 46.94 90 LEU A O 1
ATOM 739 N N . ALA A 1 91 ? -37.270 -17.091 24.899 1.00 47.94 91 ALA A N 1
ATOM 740 C CA . ALA A 1 91 ? -37.969 -18.343 25.184 1.00 47.94 91 ALA A CA 1
ATOM 741 C C . ALA A 1 91 ? -38.589 -18.367 26.594 1.00 47.94 91 ALA A C 1
ATOM 743 O O . ALA A 1 91 ? -39.394 -19.252 26.903 1.00 47.94 91 ALA A O 1
ATOM 744 N N . ASN A 1 92 ? -38.246 -17.403 27.454 1.00 46.94 92 ASN A N 1
ATOM 745 C CA . ASN A 1 92 ? -38.759 -17.324 28.812 1.00 46.94 92 ASN A CA 1
ATOM 746 C C . ASN A 1 92 ? -40.128 -16.613 28.844 1.00 46.94 92 ASN A C 1
ATOM 748 O O . ASN A 1 92 ? -40.321 -15.571 28.224 1.00 46.94 92 ASN A O 1
ATOM 752 N N . LYS A 1 93 ? -41.101 -17.156 29.591 1.00 43.91 93 LYS A N 1
ATOM 753 C CA . LYS A 1 93 ? -42.490 -16.636 29.663 1.00 43.91 93 LYS A CA 1
ATOM 754 C C . LYS A 1 93 ? -42.607 -15.258 30.337 1.00 43.91 93 LYS A C 1
ATOM 756 O O . LYS A 1 93 ? -43.699 -14.693 30.394 1.00 43.91 93 LYS A O 1
ATOM 761 N N . PHE A 1 94 ? -41.512 -14.731 30.877 1.00 48.69 94 PHE A N 1
ATOM 762 C CA . PHE A 1 94 ? -41.453 -13.431 31.532 1.00 48.69 94 PHE A CA 1
ATOM 763 C C . PHE A 1 94 ? -41.165 -12.336 30.513 1.00 48.69 94 PHE A C 1
ATOM 765 O O . PHE A 1 94 ? -40.213 -12.443 29.754 1.00 48.69 94 PHE A O 1
ATOM 772 N N . ASN A 1 95 ? -41.979 -11.278 30.512 1.00 47.22 95 ASN A N 1
ATOM 773 C CA . ASN A 1 95 ? -41.884 -10.188 29.545 1.00 47.22 95 ASN A CA 1
ATOM 774 C C . ASN A 1 95 ? -40.477 -9.532 29.574 1.00 47.22 95 ASN A C 1
ATOM 776 O O . ASN A 1 95 ? -40.183 -8.790 30.517 1.00 47.22 95 ASN A O 1
ATOM 780 N N . PRO A 1 96 ? -39.619 -9.750 28.556 1.00 51.56 96 PRO A N 1
ATOM 781 C CA . PRO A 1 96 ? -38.246 -9.240 28.538 1.00 51.56 96 PRO A CA 1
ATOM 782 C C . PRO A 1 96 ? -38.181 -7.712 28.348 1.00 51.56 96 PRO A C 1
ATOM 784 O O . PRO A 1 96 ? -37.114 -7.116 28.451 1.00 51.56 96 PRO A O 1
ATOM 787 N N . VAL A 1 97 ? -39.328 -7.050 28.138 1.00 52.84 97 VAL A N 1
ATOM 788 C CA . VAL A 1 97 ? -39.469 -5.615 27.827 1.00 52.84 97 VAL A CA 1
ATOM 789 C C . VAL A 1 97 ? -39.194 -4.679 29.025 1.00 52.84 97 VAL A C 1
ATOM 791 O O . VAL A 1 97 ? -39.167 -3.460 28.858 1.00 52.84 97 VAL A O 1
ATOM 794 N N . TYR A 1 98 ? -38.953 -5.198 30.236 1.00 65.38 98 TYR A N 1
ATOM 795 C CA . TYR A 1 98 ? -38.813 -4.363 31.446 1.00 65.38 98 TYR A CA 1
ATOM 796 C C . TYR A 1 98 ? -37.425 -4.332 32.087 1.00 65.38 98 TYR A C 1
ATOM 798 O O . TYR A 1 98 ? -37.266 -3.635 33.092 1.00 65.38 98 TYR A O 1
ATOM 806 N N . VAL A 1 99 ? -36.432 -5.031 31.528 1.00 73.75 99 VAL A N 1
ATOM 807 C CA . VAL A 1 99 ? -35.033 -4.854 31.941 1.00 73.75 99 VAL A CA 1
ATOM 808 C C . VAL A 1 99 ? -34.356 -3.872 31.005 1.00 73.75 99 VAL A C 1
ATOM 810 O O . VAL A 1 99 ? -34.275 -4.097 29.802 1.00 73.75 99 VAL A O 1
ATOM 813 N N . ARG A 1 100 ? -33.859 -2.782 31.580 1.00 80.88 100 ARG A N 1
ATOM 814 C CA . ARG A 1 100 ? -33.045 -1.795 30.885 1.00 80.88 100 ARG A CA 1
ATOM 815 C C . ARG A 1 100 ? -31.592 -1.942 31.279 1.00 80.88 100 ARG A C 1
ATOM 817 O O . ARG A 1 100 ? -31.275 -2.142 32.453 1.00 80.88 100 ARG A O 1
ATOM 824 N N . VAL A 1 101 ? -30.720 -1.816 30.292 1.00 86.75 101 VAL A N 1
ATOM 825 C CA . VAL A 1 101 ? -29.273 -1.814 30.482 1.00 86.75 101 VAL A CA 1
ATOM 826 C C . VAL A 1 101 ? -28.765 -0.413 30.212 1.00 86.75 101 VAL A C 1
ATOM 828 O O . VAL A 1 101 ? -29.042 0.162 29.160 1.00 86.75 101 VAL A O 1
ATOM 831 N N . TYR A 1 102 ? -28.004 0.120 31.158 1.00 90.38 102 TYR A N 1
ATOM 832 C CA . TYR A 1 102 ? -27.378 1.425 31.042 1.00 90.38 102 TYR A CA 1
ATOM 833 C C . TYR A 1 102 ? -25.862 1.318 31.152 1.00 90.38 102 TYR A C 1
ATOM 835 O O . TYR A 1 102 ? -25.359 0.561 31.983 1.00 90.38 102 TYR A O 1
ATOM 843 N N . ILE A 1 103 ? -25.144 2.137 30.386 1.00 93.44 103 ILE A N 1
ATOM 844 C CA . ILE A 1 103 ? -23.755 2.494 30.700 1.00 93.44 103 ILE A CA 1
ATOM 845 C C . ILE A 1 103 ? -23.818 3.670 31.667 1.00 93.44 103 ILE A C 1
ATOM 847 O O . ILE A 1 103 ? -24.447 4.680 31.363 1.00 93.44 103 ILE A O 1
ATOM 851 N N . VAL A 1 104 ? -23.197 3.541 32.832 1.00 93.81 104 VAL A N 1
ATOM 852 C CA . VAL A 1 104 ? -23.186 4.574 33.874 1.00 93.81 104 VAL A CA 1
ATOM 853 C C . VAL A 1 104 ? -21.804 5.198 33.944 1.00 93.81 104 VAL A C 1
ATOM 855 O O . VAL A 1 104 ? -20.803 4.510 33.745 1.00 93.81 104 VAL A O 1
ATOM 858 N N . LYS A 1 105 ? -21.735 6.488 34.269 1.00 92.81 105 LYS A N 1
ATOM 859 C CA . LYS A 1 105 ? -20.455 7.122 34.575 1.00 92.81 105 LYS A CA 1
ATOM 860 C C . LYS A 1 105 ? -19.803 6.444 35.774 1.00 92.81 105 LYS A C 1
ATOM 862 O O . LYS A 1 105 ? -20.448 6.158 36.787 1.00 92.81 105 LYS A O 1
ATOM 867 N N . ASP A 1 106 ? -18.504 6.216 35.665 1.00 85.69 106 ASP A N 1
ATOM 868 C CA . ASP A 1 106 ? -17.686 5.860 36.808 1.00 85.69 106 ASP A CA 1
ATOM 869 C C . ASP A 1 106 ? -17.634 7.050 37.777 1.00 85.69 106 ASP A C 1
ATOM 871 O O . ASP A 1 106 ? -17.415 8.197 37.386 1.00 85.69 106 ASP A O 1
ATOM 875 N N . THR A 1 107 ? -17.860 6.779 39.060 1.00 82.69 107 THR A N 1
ATOM 876 C CA . THR A 1 107 ? -18.013 7.817 40.089 1.00 82.69 107 THR A CA 1
ATOM 877 C C . THR A 1 107 ? -16.713 8.549 40.412 1.00 82.69 107 THR A C 1
ATOM 879 O O . THR A 1 107 ? -16.766 9.639 40.973 1.00 82.69 107 THR A O 1
ATOM 882 N N . HIS A 1 108 ? -15.556 7.969 40.089 1.00 82.31 108 HIS A N 1
ATOM 883 C CA . HIS A 1 108 ? -14.247 8.552 40.385 1.00 82.31 108 HIS A CA 1
ATOM 884 C C . HIS A 1 108 ? -13.736 9.409 39.228 1.00 82.31 108 HIS A C 1
ATOM 886 O O . HIS A 1 108 ? -13.118 10.446 39.448 1.00 82.31 108 HI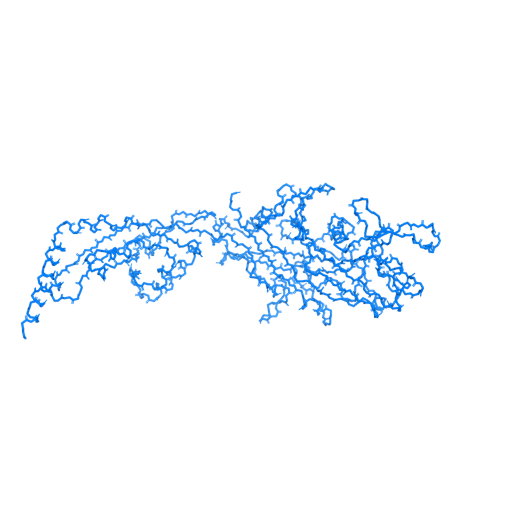S A O 1
ATOM 892 N N . THR A 1 109 ? -13.996 8.978 37.996 1.00 84.50 109 THR A N 1
ATOM 893 C CA . THR A 1 109 ? -13.510 9.639 36.776 1.00 84.50 109 THR A CA 1
ATOM 894 C C . THR A 1 109 ? -14.563 10.514 36.101 1.00 84.50 109 THR A C 1
ATOM 896 O O . THR A 1 109 ? -14.214 11.338 35.262 1.00 84.50 109 THR A O 1
ATOM 899 N N . ASN A 1 110 ? -15.842 10.358 36.462 1.00 87.25 110 ASN A N 1
ATOM 900 C CA . ASN A 1 110 ? -16.991 11.001 35.820 1.00 87.25 110 ASN A CA 1
ATOM 901 C C . ASN A 1 110 ? -17.094 10.713 34.303 1.00 87.25 1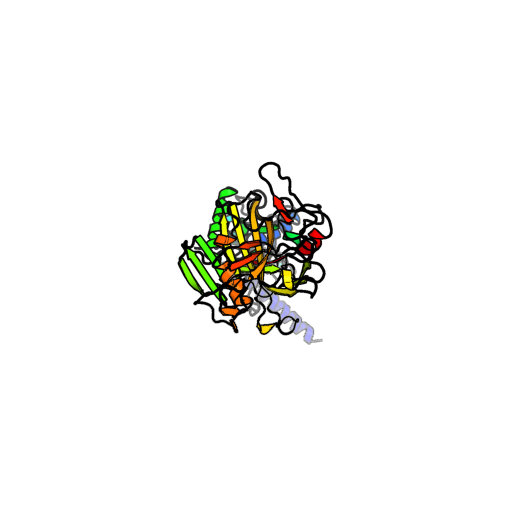10 ASN A C 1
ATOM 903 O O . ASN A 1 110 ? -17.707 11.477 33.556 1.00 87.25 110 ASN A O 1
ATOM 907 N N . ASN A 1 111 ? -16.518 9.593 33.854 1.00 90.69 111 ASN A N 1
ATOM 908 C CA . ASN A 1 111 ? -16.500 9.151 32.460 1.00 90.69 111 ASN A CA 1
ATOM 909 C C . ASN A 1 111 ? -17.344 7.886 32.274 1.00 90.69 111 ASN A C 1
ATOM 911 O O . ASN A 1 111 ? -17.441 7.059 33.176 1.00 90.69 111 ASN A O 1
ATOM 915 N N . PHE A 1 112 ? -17.933 7.703 31.088 1.00 93.31 112 PHE A N 1
ATOM 916 C CA . PHE A 1 112 ? -18.739 6.513 30.758 1.00 93.31 112 PHE A CA 1
ATOM 917 C C . PHE A 1 112 ? -17.916 5.226 30.600 1.00 93.31 112 PHE A C 1
ATOM 919 O O . PHE A 1 112 ? -18.471 4.130 30.563 1.00 93.31 112 PHE A O 1
ATOM 926 N N . TYR A 1 113 ? -16.597 5.354 30.500 1.00 94.38 113 TYR A N 1
ATOM 927 C CA . TYR A 1 113 ? -15.657 4.248 30.436 1.00 94.38 113 TYR A CA 1
ATOM 928 C C . TYR A 1 113 ? -14.301 4.690 30.994 1.00 94.38 113 TYR A C 1
ATOM 930 O O . TYR A 1 113 ? -14.008 5.886 31.061 1.00 94.38 113 TYR A O 1
ATOM 938 N N . SER A 1 114 ? -13.464 3.725 31.363 1.00 93.75 114 SER A N 1
ATOM 939 C CA . SER A 1 114 ? -12.054 3.951 31.688 1.00 93.75 114 SER A CA 1
ATOM 940 C C . SER A 1 114 ? -11.159 3.024 30.872 1.00 93.75 114 SER A C 1
ATOM 942 O O . SER A 1 114 ? -11.500 1.864 30.641 1.00 93.75 114 SER A O 1
ATOM 944 N N . ASP A 1 115 ? -10.022 3.532 30.403 1.00 93.44 115 ASP A N 1
ATOM 945 C CA . ASP A 1 115 ? -9.032 2.713 29.705 1.00 93.44 115 ASP A CA 1
ATOM 946 C C . ASP A 1 115 ? -8.327 1.787 30.721 1.00 93.44 115 ASP A C 1
ATOM 948 O O . ASP A 1 115 ? -7.909 2.228 31.792 1.00 93.44 115 ASP A O 1
ATOM 952 N N . VAL A 1 116 ? -8.213 0.492 30.403 1.00 94.44 116 VAL A N 1
ATOM 953 C CA . VAL A 1 116 ? -7.586 -0.525 31.274 1.00 94.44 116 VAL A CA 1
ATOM 954 C C . VAL A 1 116 ? -6.210 -0.914 30.749 1.00 94.44 116 VAL A C 1
ATOM 956 O O . VAL A 1 116 ? -5.231 -0.918 31.490 1.00 94.44 116 VAL A O 1
ATOM 959 N N . SER A 1 117 ? -6.129 -1.265 29.467 1.00 93.38 117 SER A N 1
ATOM 960 C CA . SER A 1 117 ? -4.881 -1.670 28.818 1.00 93.38 117 SER A CA 1
ATOM 961 C C . SER A 1 117 ? -4.958 -1.443 27.315 1.00 93.38 117 SER A C 1
ATOM 963 O O . SER A 1 117 ? -6.024 -1.594 26.727 1.00 93.38 117 SER A O 1
ATOM 965 N N . SER A 1 118 ? -3.825 -1.169 26.675 1.00 92.56 118 SER A N 1
ATOM 966 C CA . SER A 1 118 ? -3.730 -1.025 25.221 1.00 92.56 118 SER A CA 1
ATOM 967 C C . SER A 1 118 ? -2.448 -1.677 24.721 1.00 92.56 118 SER A C 1
ATOM 969 O O . SER A 1 118 ? -1.388 -1.493 25.315 1.00 92.56 118 SER A O 1
ATOM 971 N N . ASN A 1 119 ? -2.542 -2.420 23.624 1.00 91.69 119 ASN A N 1
ATOM 972 C CA . ASN A 1 119 ? -1.399 -2.904 22.857 1.00 91.69 119 ASN A CA 1
ATOM 973 C C . ASN A 1 119 ? -1.728 -2.868 21.354 1.00 91.69 119 ASN A C 1
ATOM 975 O O . ASN A 1 119 ? -2.802 -2.412 20.963 1.00 91.69 119 ASN A O 1
ATOM 979 N N . GLU A 1 120 ? -0.809 -3.337 20.509 1.00 92.31 120 GLU A N 1
ATOM 980 C CA . GLU A 1 120 ? -1.008 -3.277 19.057 1.00 92.31 120 GLU A CA 1
ATOM 981 C C . GLU A 1 120 ? -2.084 -4.228 18.535 1.00 92.31 120 GLU A C 1
ATOM 983 O O . GLU A 1 120 ? -2.480 -4.089 17.388 1.00 92.31 120 GLU A O 1
ATOM 988 N N . THR A 1 121 ? -2.539 -5.200 19.323 1.00 92.75 121 THR A N 1
ATOM 989 C CA . THR A 1 121 ? -3.548 -6.177 18.900 1.00 92.75 121 THR A CA 1
ATOM 990 C C . THR A 1 121 ? -4.933 -5.768 19.381 1.00 92.75 121 THR A C 1
ATOM 992 O O . THR A 1 121 ? -5.902 -5.864 18.626 1.00 92.75 121 THR A O 1
ATOM 995 N N . GLN A 1 122 ? -5.033 -5.281 20.617 1.00 94.25 122 GLN A N 1
ATOM 996 C CA . GLN A 1 122 ? -6.301 -5.017 21.282 1.00 94.25 122 GLN A CA 1
ATOM 997 C C . GLN A 1 122 ? -6.225 -3.867 22.289 1.00 94.25 122 GLN A C 1
ATOM 999 O O . GLN A 1 122 ? -5.179 -3.584 22.883 1.00 94.25 122 GLN A O 1
ATOM 1004 N N . LYS A 1 123 ? -7.385 -3.258 22.538 1.00 95.81 123 LYS A N 1
ATOM 1005 C CA . LYS A 1 123 ? -7.598 -2.256 23.582 1.00 95.81 123 LYS A CA 1
ATOM 1006 C C . LYS A 1 123 ? -8.714 -2.698 24.510 1.00 95.81 123 LYS A C 1
ATOM 1008 O O . LYS A 1 123 ? -9.790 -3.076 24.058 1.00 95.81 123 LYS A O 1
ATOM 1013 N N . THR A 1 124 ? -8.461 -2.615 25.806 1.00 96.31 124 THR A N 1
ATOM 1014 C CA . THR A 1 124 ? -9.418 -2.982 26.844 1.00 96.31 124 THR A CA 1
ATOM 1015 C C . THR A 1 124 ? -9.873 -1.732 27.568 1.00 96.31 124 THR A C 1
ATOM 1017 O O . THR A 1 124 ? -9.046 -0.993 28.106 1.00 96.31 124 THR A O 1
ATOM 1020 N N . ILE A 1 125 ? -11.185 -1.538 27.635 1.00 96.06 125 ILE A N 1
ATOM 1021 C CA . ILE A 1 125 ? -11.818 -0.550 28.508 1.00 96.06 125 ILE A CA 1
ATOM 1022 C C . ILE A 1 125 ? -12.630 -1.251 29.587 1.00 96.06 125 ILE A C 1
ATOM 1024 O O . ILE A 1 125 ? -13.029 -2.404 29.432 1.00 96.06 125 ILE A O 1
ATOM 1028 N N . LYS A 1 126 ? -12.922 -0.534 30.665 1.00 95.19 126 LYS A N 1
ATOM 1029 C CA . LYS A 1 126 ? -13.905 -0.924 31.663 1.00 95.19 126 LYS A CA 1
ATOM 1030 C C . LYS A 1 126 ? -15.152 -0.062 31.494 1.00 95.19 126 LYS A C 1
ATOM 1032 O O . LYS A 1 126 ? -15.072 1.166 31.486 1.00 95.19 126 LYS A O 1
ATOM 1037 N N . LEU A 1 127 ? -16.299 -0.724 31.386 1.00 93.94 127 LEU A N 1
ATOM 1038 C CA . LEU A 1 127 ? -17.626 -0.122 31.441 1.00 93.94 127 LEU A CA 1
ATOM 1039 C C . LEU A 1 127 ? -18.272 -0.443 32.782 1.00 93.94 127 LEU A C 1
ATOM 1041 O O . LEU A 1 127 ? -18.232 -1.589 33.229 1.00 93.94 127 LEU A O 1
ATOM 1045 N N . LYS A 1 128 ? -18.937 0.545 33.378 1.00 93.62 128 LYS A N 1
ATOM 1046 C CA . LYS A 1 128 ? -19.850 0.310 34.492 1.00 93.62 128 LYS A CA 1
ATOM 1047 C C . LYS A 1 128 ? -21.259 0.151 33.936 1.00 93.62 128 LYS A C 1
ATOM 1049 O O . LYS A 1 128 ? -21.815 1.087 33.363 1.00 93.62 128 LYS A O 1
ATOM 1054 N N . LEU A 1 129 ? -21.832 -1.038 34.072 1.00 91.69 129 LEU A N 1
ATOM 1055 C CA . LEU A 1 129 ? -23.158 -1.360 33.552 1.00 91.69 129 LEU A CA 1
ATOM 1056 C C . LEU A 1 129 ? -24.166 -1.413 34.694 1.00 91.69 129 LEU A C 1
ATOM 1058 O O . LEU A 1 129 ? -23.921 -2.073 35.703 1.00 91.69 129 LEU A O 1
ATOM 1062 N N . ARG A 1 130 ? -25.320 -0.766 34.524 1.00 90.50 130 ARG A N 1
ATOM 1063 C CA . ARG A 1 130 ? -26.468 -0.888 35.429 1.00 90.50 130 ARG A CA 1
ATOM 1064 C C . ARG A 1 130 ? -27.593 -1.615 34.717 1.00 90.50 130 ARG A C 1
ATOM 1066 O O . ARG A 1 130 ? -28.099 -1.138 33.707 1.00 90.50 130 ARG A O 1
ATOM 1073 N N . TYR A 1 131 ? -28.013 -2.730 35.293 1.00 86.50 131 TYR A N 1
ATOM 1074 C CA . TYR A 1 131 ? -29.226 -3.430 34.906 1.00 86.50 131 TYR A CA 1
ATOM 1075 C C . TYR A 1 131 ? -30.341 -2.983 35.844 1.00 86.50 131 TYR A C 1
ATOM 1077 O O . TYR A 1 131 ? -30.200 -3.083 37.063 1.00 86.50 131 TYR A O 1
ATOM 1085 N N . GLU A 1 132 ? -31.428 -2.466 35.289 1.00 83.31 132 GLU A N 1
ATOM 1086 C CA . GLU A 1 132 ? -32.590 -1.981 36.030 1.00 83.31 132 GLU A CA 1
ATOM 1087 C C . GLU A 1 132 ? -33.829 -2.724 35.554 1.00 83.31 132 GLU A C 1
ATOM 1089 O O . GLU A 1 132 ? -34.139 -2.716 34.365 1.00 83.31 132 GLU A O 1
ATOM 1094 N N . TYR A 1 133 ? -34.561 -3.327 36.481 1.00 78.69 133 TYR A N 1
ATOM 1095 C CA . TYR A 1 133 ? -35.879 -3.875 36.203 1.00 78.69 133 TYR A CA 1
ATOM 1096 C C . TYR A 1 133 ? -36.947 -2.982 36.822 1.00 78.69 133 TYR A C 1
ATOM 1098 O O . TYR A 1 133 ? -36.976 -2.809 38.046 1.00 78.69 133 TYR A O 1
ATOM 1106 N N . LYS A 1 134 ? -37.838 -2.431 35.988 1.00 72.38 134 LYS A N 1
ATOM 1107 C CA . LYS A 1 134 ? -38.962 -1.617 36.467 1.00 72.38 134 LYS A CA 1
ATOM 1108 C C . LYS A 1 134 ? -40.208 -1.731 35.568 1.00 72.38 134 LYS A C 1
ATOM 1110 O O . LYS A 1 134 ? -40.324 -1.011 34.573 1.00 72.38 134 LYS A O 1
ATOM 1115 N N . PRO A 1 135 ? -41.167 -2.612 35.902 1.00 65.38 135 PRO A N 1
ATOM 1116 C CA . PRO A 1 135 ? -42.443 -2.689 35.199 1.00 65.38 135 PRO A CA 1
ATOM 1117 C C . PRO A 1 135 ? -43.293 -1.444 35.505 1.00 65.38 135 PRO A C 1
ATOM 1119 O O . PRO A 1 135 ? -43.742 -1.255 36.629 1.00 65.38 135 PRO A O 1
ATOM 1122 N N . ASN A 1 136 ? -43.522 -0.587 34.502 1.00 56.16 136 ASN A N 1
ATOM 1123 C CA . ASN A 1 136 ? -44.279 0.673 34.649 1.00 56.16 136 ASN A CA 1
ATOM 1124 C C . ASN A 1 136 ? -45.680 0.638 34.003 1.00 56.16 136 ASN A C 1
ATOM 1126 O O . ASN A 1 136 ? -46.382 1.643 33.990 1.00 56.16 136 ASN A O 1
ATOM 1130 N N . SER A 1 137 ? -46.077 -0.485 33.405 1.00 57.25 137 SER A N 1
ATOM 1131 C CA . SER A 1 137 ? -47.212 -0.559 32.473 1.00 57.25 137 SER A CA 1
ATOM 1132 C C . SER A 1 137 ? -48.565 -0.898 33.108 1.00 57.25 137 SER A C 1
ATOM 1134 O O . SER A 1 137 ? -49.573 -0.848 32.407 1.00 57.25 137 SER A O 1
ATOM 1136 N N . LEU A 1 138 ? -48.631 -1.233 34.405 1.00 59.75 138 LEU A N 1
ATOM 1137 C CA . LEU A 1 138 ? -49.886 -1.598 35.079 1.00 59.75 138 LEU A CA 1
ATOM 1138 C C . LEU A 1 138 ? -50.005 -0.928 36.454 1.00 59.75 138 LEU A C 1
ATOM 1140 O O . LEU A 1 138 ? -49.043 -0.908 37.222 1.00 59.75 138 LEU A O 1
ATOM 1144 N N . LEU A 1 139 ? -51.221 -0.476 36.799 1.00 65.44 139 LEU A N 1
ATOM 1145 C CA . LEU A 1 139 ? -51.577 0.114 38.105 1.00 65.44 139 LEU A CA 1
ATOM 1146 C C . LEU A 1 139 ? -51.163 -0.764 39.301 1.00 65.44 139 LEU A C 1
ATOM 1148 O O . LEU A 1 139 ? -50.893 -0.252 40.388 1.00 65.44 139 LEU A O 1
ATOM 1152 N N . LYS A 1 140 ? -51.062 -2.084 39.113 1.00 65.94 140 LYS A N 1
ATOM 1153 C CA . LYS A 1 140 ? -50.612 -3.005 40.164 1.00 65.94 140 LYS A CA 1
ATOM 1154 C C . LYS A 1 140 ? -49.131 -2.816 40.541 1.00 65.94 140 LYS A C 1
ATOM 1156 O O . LYS A 1 140 ? -48.762 -3.075 41.680 1.00 65.94 140 LYS A O 1
ATOM 1161 N N . PHE A 1 141 ? -48.297 -2.289 39.639 1.00 67.12 141 PHE A N 1
ATOM 1162 C CA . PHE A 1 141 ? -46.867 -2.039 39.879 1.00 67.12 141 PHE A CA 1
ATOM 1163 C C . PHE A 1 141 ? -46.548 -0.600 40.307 1.00 67.12 141 PHE A C 1
ATOM 1165 O O . PHE A 1 141 ? -45.379 -0.273 40.484 1.00 67.12 141 PHE A O 1
ATOM 1172 N N . THR A 1 142 ? -47.553 0.257 40.538 1.00 65.56 142 THR A N 1
ATOM 1173 C CA . THR A 1 142 ? -47.354 1.694 40.835 1.00 65.56 142 THR A CA 1
ATOM 1174 C C . THR A 1 142 ? -46.438 1.953 42.045 1.00 65.56 142 THR A C 1
ATOM 1176 O O . THR A 1 142 ? -45.750 2.969 42.085 1.00 65.56 142 THR A O 1
ATOM 1179 N N . ASN A 1 143 ? -46.369 1.011 42.997 1.00 65.31 143 ASN A N 1
ATOM 1180 C CA . ASN A 1 143 ? -45.503 1.083 44.184 1.00 65.31 143 ASN A CA 1
ATOM 1181 C C . ASN A 1 143 ? -44.307 0.113 44.150 1.00 65.31 143 ASN A C 1
ATOM 1183 O O . ASN A 1 143 ? -43.540 0.054 45.113 1.00 65.31 143 ASN A O 1
ATOM 1187 N N . TYR A 1 144 ? -44.140 -0.666 43.077 1.00 70.38 144 TYR A N 1
ATOM 1188 C CA . TYR A 1 144 ? -43.012 -1.583 42.958 1.00 70.38 144 TYR A CA 1
ATOM 1189 C C . TYR A 1 144 ? -41.738 -0.782 42.672 1.00 70.38 144 TYR A C 1
ATOM 1191 O O . TYR A 1 144 ? -41.626 -0.084 41.664 1.00 70.38 144 TYR A O 1
ATOM 1199 N N . LYS A 1 145 ? -40.769 -0.864 43.589 1.00 68.94 145 LYS A N 1
ATOM 1200 C CA . LYS A 1 145 ? -39.531 -0.073 43.515 1.00 68.94 145 LYS A CA 1
ATOM 1201 C C . LYS A 1 145 ? -38.555 -0.573 42.446 1.00 68.94 145 LYS A C 1
ATOM 1203 O O . LYS A 1 145 ? -37.622 0.155 42.117 1.00 68.94 145 LYS A O 1
ATOM 1208 N N . GLY A 1 146 ? -38.787 -1.763 41.888 1.00 74.88 146 GLY A N 1
ATOM 1209 C CA . GLY A 1 146 ? -37.833 -2.409 40.997 1.00 74.88 146 GLY A CA 1
ATOM 1210 C C . GLY A 1 146 ? -36.590 -2.885 41.738 1.00 74.88 146 GLY A C 1
ATOM 1211 O O . GLY A 1 146 ? -36.503 -2.824 42.967 1.00 74.88 146 GLY A O 1
ATOM 1212 N N . PHE A 1 147 ? -35.604 -3.326 40.972 1.00 77.00 147 PHE A N 1
ATOM 1213 C CA . PHE A 1 147 ? -34.260 -3.570 41.477 1.00 77.00 147 PHE A CA 1
ATOM 1214 C C . PHE A 1 147 ? -33.228 -3.121 40.453 1.00 77.00 147 PHE A C 1
ATOM 1216 O O . PHE A 1 147 ? -33.470 -3.106 39.243 1.00 77.00 147 PHE A O 1
ATOM 1223 N N . THR A 1 148 ? -32.058 -2.767 40.968 1.00 84.50 148 THR A N 1
ATOM 1224 C CA . THR A 1 148 ? -30.890 -2.423 40.171 1.00 84.50 148 THR A CA 1
ATOM 1225 C C . THR A 1 148 ? -29.718 -3.303 40.572 1.00 84.50 148 THR A C 1
ATOM 1227 O O . THR A 1 148 ? -29.562 -3.682 41.736 1.00 84.50 148 THR A O 1
ATOM 1230 N N . LYS A 1 149 ? -28.878 -3.632 39.596 1.00 85.81 149 LYS A N 1
ATOM 1231 C CA . LYS A 1 149 ? -27.565 -4.225 39.832 1.00 85.81 149 LYS A CA 1
ATOM 1232 C C . LYS A 1 149 ? -26.543 -3.495 38.980 1.00 85.81 149 LYS A C 1
ATOM 1234 O O . LYS A 1 149 ? -26.739 -3.348 37.776 1.00 85.81 149 LYS A O 1
ATOM 1239 N N . GLU A 1 150 ? -25.463 -3.058 39.613 1.00 90.06 150 GLU A N 1
ATOM 1240 C CA . GLU A 1 150 ? -24.302 -2.506 38.925 1.00 90.06 150 GLU A CA 1
ATOM 1241 C C . GLU A 1 150 ? -23.194 -3.548 38.859 1.00 90.06 150 GLU A C 1
ATOM 1243 O O . GLU A 1 150 ? -22.978 -4.296 39.815 1.00 90.06 150 GLU A O 1
ATOM 1248 N N . ILE A 1 151 ? -22.508 -3.596 37.725 1.00 90.12 151 ILE A N 1
ATOM 1249 C CA . ILE A 1 151 ? -21.337 -4.437 37.507 1.00 90.12 151 ILE A CA 1
ATOM 1250 C C . ILE A 1 151 ? -20.281 -3.650 36.738 1.00 90.12 151 ILE A C 1
ATOM 1252 O O . ILE A 1 151 ? -20.612 -2.772 35.940 1.00 90.12 151 ILE A O 1
ATOM 1256 N N . ASP A 1 152 ? -19.027 -4.039 36.919 1.00 90.75 152 ASP A N 1
ATOM 1257 C CA . ASP A 1 152 ? -17.950 -3.645 36.023 1.00 90.75 152 ASP A CA 1
ATOM 1258 C C . ASP A 1 152 ? -17.767 -4.725 34.958 1.00 90.75 152 ASP A C 1
ATOM 1260 O O . ASP A 1 152 ? -17.705 -5.915 35.273 1.00 90.75 152 ASP A O 1
ATOM 1264 N N . ALA A 1 153 ? -17.639 -4.311 33.703 1.00 91.00 153 ALA A N 1
ATOM 1265 C CA . ALA A 1 153 ? -17.361 -5.192 32.582 1.00 91.00 153 ALA A CA 1
ATOM 1266 C C . ALA A 1 153 ? -16.128 -4.697 31.826 1.00 91.00 153 ALA A C 1
ATOM 1268 O O . ALA A 1 153 ? -16.087 -3.553 31.372 1.00 91.00 153 ALA A O 1
ATOM 1269 N N . ASN A 1 154 ? -15.136 -5.571 31.664 1.00 93.88 154 ASN A N 1
ATOM 1270 C CA . ASN A 1 154 ? -14.022 -5.310 30.760 1.00 93.88 154 ASN A CA 1
ATOM 1271 C C . ASN A 1 154 ? -14.458 -5.648 29.333 1.00 93.88 154 ASN A C 1
ATOM 1273 O O . ASN A 1 154 ? -14.948 -6.747 29.078 1.00 93.88 154 ASN A O 1
ATOM 1277 N N . VAL A 1 155 ? -14.261 -4.708 28.418 1.00 95.25 155 VAL A N 1
ATOM 1278 C CA . VAL A 1 155 ? -14.619 -4.824 27.006 1.00 95.25 155 VAL A CA 1
ATOM 1279 C C . VAL A 1 155 ? -13.348 -4.713 26.186 1.00 95.25 155 VAL A C 1
ATOM 1281 O O . VAL A 1 155 ? -12.601 -3.746 26.330 1.00 95.25 155 VAL A O 1
ATOM 1284 N N . VAL A 1 156 ? -13.107 -5.711 25.340 1.00 95.56 156 VAL A N 1
ATOM 1285 C CA . VAL A 1 156 ? -11.899 -5.818 24.519 1.00 95.56 156 VAL A CA 1
ATOM 1286 C C . VAL A 1 156 ? -12.257 -5.528 23.066 1.00 95.56 156 VAL A C 1
ATOM 1288 O O . VAL A 1 156 ? -13.062 -6.241 22.475 1.00 95.56 156 VAL A O 1
ATOM 1291 N N . PHE A 1 157 ? -11.652 -4.488 22.502 1.00 96.31 157 PHE A N 1
ATOM 1292 C CA . PHE A 1 157 ? -11.757 -4.107 21.095 1.00 96.31 157 PHE A CA 1
ATOM 1293 C C . PHE A 1 157 ? -10.507 -4.551 20.342 1.00 96.31 157 PHE A C 1
ATOM 1295 O O . PHE A 1 157 ? -9.390 -4.358 20.831 1.00 96.31 157 PHE A O 1
ATOM 1302 N N . SER A 1 158 ? -10.677 -5.091 19.137 1.00 94.19 158 SER A N 1
ATOM 1303 C CA . SER A 1 158 ? -9.571 -5.274 18.198 1.00 94.19 158 SER A CA 1
ATOM 1304 C C . SER A 1 158 ? -9.093 -3.930 17.649 1.00 94.19 158 SER A C 1
ATOM 1306 O O . SER A 1 158 ? -9.859 -2.976 17.517 1.00 94.19 158 SER A O 1
ATOM 1308 N N . THR A 1 159 ? -7.806 -3.860 17.334 1.00 94.81 159 THR A N 1
ATOM 1309 C CA . THR A 1 159 ? -7.212 -2.730 16.606 1.00 94.81 159 THR A CA 1
ATOM 1310 C C . THR A 1 159 ? -7.362 -2.910 15.098 1.00 94.81 159 THR A C 1
ATOM 1312 O O . THR A 1 159 ? -7.560 -4.028 14.606 1.00 94.81 159 THR A O 1
ATOM 1315 N N . ASP A 1 160 ? -7.209 -1.813 14.359 1.00 93.62 160 ASP A N 1
ATOM 1316 C CA . ASP A 1 160 ? -7.115 -1.871 12.905 1.00 93.62 160 ASP A CA 1
ATOM 1317 C C . ASP A 1 160 ? -5.889 -2.693 12.469 1.00 93.62 160 ASP A C 1
ATOM 1319 O O . ASP A 1 160 ? -4.821 -2.688 13.100 1.00 93.62 160 ASP A O 1
ATOM 1323 N N . LYS A 1 161 ? -6.062 -3.406 11.351 1.00 91.69 161 LYS A N 1
ATOM 1324 C CA . LYS A 1 161 ? -5.034 -4.267 10.747 1.00 91.69 161 LYS A CA 1
ATOM 1325 C C . LYS A 1 161 ? -4.569 -3.797 9.378 1.00 91.69 161 LYS A C 1
ATOM 1327 O O . LYS A 1 161 ? -3.544 -4.274 8.922 1.00 91.69 161 LYS A O 1
ATOM 1332 N N . MET A 1 162 ? -5.300 -2.911 8.708 1.00 93.56 162 MET A N 1
ATOM 1333 C CA . MET A 1 162 ? -4.979 -2.482 7.346 1.00 93.56 162 MET A CA 1
ATOM 1334 C C . MET A 1 162 ? -4.506 -1.034 7.343 1.00 93.56 162 MET A C 1
ATOM 1336 O O . MET A 1 162 ? -5.154 -0.168 7.925 1.00 93.56 162 MET A O 1
ATOM 1340 N N . ILE A 1 163 ? -3.389 -0.786 6.667 1.00 95.94 163 ILE A N 1
ATOM 1341 C CA . ILE A 1 163 ? -2.825 0.542 6.422 1.00 95.94 163 ILE A CA 1
ATOM 1342 C C . ILE A 1 163 ? -2.819 0.748 4.921 1.00 95.94 163 ILE A C 1
ATOM 1344 O O . ILE A 1 163 ? -2.309 -0.098 4.186 1.00 95.94 163 ILE A O 1
ATOM 1348 N N . GLY A 1 164 ? -3.370 1.854 4.441 1.00 94.12 164 GLY A N 1
ATOM 1349 C CA . GLY A 1 164 ? -3.430 2.075 3.010 1.00 94.12 164 GLY A CA 1
ATOM 1350 C C . GLY A 1 164 ? -4.322 3.220 2.582 1.00 94.12 164 GLY A C 1
ATOM 1351 O O . GLY A 1 164 ? -4.912 3.930 3.388 1.00 94.12 164 GLY A O 1
ATOM 1352 N N . LEU A 1 165 ? -4.412 3.378 1.270 1.00 90.44 165 LEU A N 1
ATOM 1353 C CA . LEU A 1 165 ? -5.330 4.306 0.632 1.00 90.44 165 LEU A CA 1
ATOM 1354 C C . LEU A 1 165 ? -6.631 3.596 0.240 1.00 90.44 165 LEU A C 1
ATOM 1356 O O . LEU A 1 165 ? -6.623 2.394 -0.038 1.00 90.44 165 LEU A O 1
ATOM 1360 N N . PRO A 1 166 ? -7.746 4.336 0.120 1.00 84.50 166 PRO A N 1
ATOM 1361 C CA . PRO A 1 166 ? -8.918 3.847 -0.589 1.00 84.50 166 PRO A CA 1
ATOM 1362 C C . PRO A 1 166 ? -8.558 3.333 -1.992 1.00 84.50 166 PRO A C 1
ATOM 1364 O O . PRO A 1 166 ? -7.701 3.885 -2.686 1.00 84.50 166 PRO A O 1
ATOM 1367 N N . LYS A 1 167 ? -9.241 2.277 -2.450 1.00 80.69 167 LYS A N 1
ATOM 1368 C CA . LYS A 1 167 ? -9.013 1.738 -3.798 1.00 80.69 167 LYS A CA 1
ATOM 1369 C C . LYS A 1 167 ? -9.260 2.813 -4.854 1.00 80.69 167 LYS A C 1
ATOM 1371 O O . LYS A 1 167 ? -10.300 3.469 -4.842 1.00 80.69 167 LYS A O 1
ATOM 1376 N N . LYS A 1 168 ? -8.334 2.920 -5.812 1.00 73.00 168 LYS A N 1
ATOM 1377 C CA . LYS A 1 168 ? -8.331 3.919 -6.892 1.00 73.00 168 LYS A CA 1
ATOM 1378 C C . LYS A 1 168 ? -8.228 5.367 -6.395 1.00 73.00 168 LYS A C 1
ATOM 1380 O O . LYS A 1 168 ? -8.894 6.250 -6.939 1.00 73.00 168 LYS A O 1
ATOM 1385 N N . SER A 1 169 ? -7.348 5.627 -5.431 1.00 64.38 169 SER A N 1
ATOM 1386 C CA . SER A 1 169 ? -6.921 6.983 -5.067 1.00 64.38 169 SER A CA 1
ATOM 1387 C C . SER A 1 169 ? -6.136 7.638 -6.202 1.00 64.38 169 SER A C 1
ATOM 1389 O O . SER A 1 169 ? -4.905 7.619 -6.267 1.00 64.38 169 SER A O 1
ATOM 1391 N N . ARG A 1 170 ? -6.880 8.255 -7.119 1.00 59.66 170 ARG A N 1
ATOM 1392 C CA . ARG A 1 170 ? -6.318 9.061 -8.202 1.00 59.66 170 ARG A CA 1
ATOM 1393 C C . ARG A 1 170 ? -5.649 10.316 -7.629 1.00 59.66 170 ARG A C 1
ATOM 1395 O O . ARG A 1 170 ? -4.540 10.643 -8.036 1.00 59.66 170 ARG A O 1
ATOM 1402 N N . ASP A 1 171 ? -6.243 10.942 -6.614 1.00 60.78 171 ASP A N 1
ATOM 1403 C CA . ASP A 1 171 ? -5.921 12.319 -6.202 1.00 60.78 171 ASP A CA 1
ATOM 1404 C C . ASP A 1 171 ? -4.540 12.539 -5.569 1.00 60.78 171 ASP A C 1
ATOM 1406 O O . ASP A 1 171 ? -4.037 13.664 -5.575 1.00 60.78 171 ASP A O 1
ATOM 1410 N N . ILE A 1 172 ? -3.868 11.482 -5.102 1.00 62.91 172 ILE A N 1
ATOM 1411 C CA . ILE A 1 172 ? -2.534 11.600 -4.490 1.00 62.91 172 ILE A CA 1
ATOM 1412 C C . ILE A 1 172 ? -1.463 12.109 -5.468 1.00 62.91 172 ILE A C 1
ATOM 1414 O O . ILE A 1 172 ? -0.523 12.791 -5.063 1.00 62.91 172 ILE A O 1
ATOM 1418 N N . PHE A 1 173 ? -1.619 11.812 -6.762 1.00 62.69 173 PHE A N 1
ATOM 1419 C CA . PHE A 1 173 ? -0.787 12.374 -7.828 1.00 62.69 173 PHE A CA 1
ATOM 1420 C C . PHE A 1 173 ? -1.224 13.776 -8.232 1.00 62.69 173 PHE A C 1
ATOM 1422 O O . PHE A 1 173 ? -0.424 14.542 -8.772 1.00 62.69 173 PHE A O 1
ATOM 1429 N N . TYR A 1 174 ? -2.506 14.082 -8.038 1.00 56.88 174 TYR A N 1
ATOM 1430 C CA . TYR A 1 174 ? -3.157 15.090 -8.847 1.00 56.88 174 TYR A CA 1
ATOM 1431 C C . TYR A 1 174 ? -3.227 16.452 -8.276 1.00 56.88 174 TYR A C 1
ATOM 1433 O O . TYR A 1 174 ? -3.197 17.346 -9.125 1.00 56.88 174 TYR A O 1
ATOM 1441 N N . LYS A 1 175 ? -3.353 16.561 -6.938 1.00 59.88 175 LYS A N 1
ATOM 1442 C CA . LYS A 1 175 ? -3.629 17.776 -6.150 1.00 59.88 175 LYS A CA 1
ATOM 1443 C C . LYS A 1 175 ? -4.794 17.549 -5.199 1.00 59.88 175 LYS A C 1
ATOM 1445 O O . LYS A 1 175 ? -5.768 16.892 -5.549 1.00 59.88 175 LYS A O 1
ATOM 1450 N N . ASN A 1 176 ? -4.766 18.220 -4.055 1.00 60.69 176 ASN A N 1
ATOM 1451 C CA . ASN A 1 176 ? -6.003 18.560 -3.363 1.00 60.69 176 ASN A CA 1
ATOM 1452 C C . ASN A 1 176 ? -6.712 19.643 -4.197 1.00 60.69 176 ASN A C 1
ATOM 1454 O O . ASN A 1 176 ? -6.375 20.826 -4.091 1.00 60.69 176 ASN A O 1
ATOM 1458 N N . TYR A 1 177 ? -7.619 19.234 -5.095 1.00 53.41 177 TYR A N 1
ATOM 1459 C CA . TYR A 1 177 ? -8.294 20.130 -6.044 1.00 53.41 177 TYR A CA 1
ATOM 1460 C C . TYR A 1 177 ? -9.070 21.258 -5.360 1.00 53.41 177 TYR A C 1
ATOM 1462 O O . TYR A 1 177 ? -9.138 22.350 -5.921 1.00 53.41 177 TYR A O 1
ATOM 1470 N N . GLU A 1 178 ? -9.580 21.023 -4.149 1.00 56.72 178 GLU A N 1
ATOM 1471 C CA . GLU A 1 178 ? -10.282 22.031 -3.349 1.00 56.72 178 GLU A CA 1
ATOM 1472 C C . GLU A 1 178 ? -9.335 23.152 -2.896 1.00 56.72 178 GLU A C 1
ATOM 1474 O O . GLU A 1 178 ? -9.714 24.320 -2.885 1.00 56.72 178 GLU A O 1
ATOM 1479 N N . ALA A 1 179 ? -8.079 22.810 -2.587 1.00 56.72 179 ALA A N 1
ATOM 1480 C CA . ALA A 1 179 ? -7.077 23.743 -2.065 1.00 56.72 179 ALA A CA 1
ATOM 1481 C C . ALA A 1 179 ? -6.021 24.191 -3.094 1.00 56.72 179 ALA A C 1
ATOM 1483 O O . ALA A 1 179 ? -5.163 25.018 -2.792 1.00 56.72 179 ALA A O 1
ATOM 1484 N N . ASN A 1 180 ? -6.048 23.645 -4.311 1.00 57.06 180 ASN A N 1
ATOM 1485 C CA . ASN A 1 180 ? -5.021 23.843 -5.338 1.00 57.06 180 ASN A CA 1
ATOM 1486 C C . ASN A 1 180 ? -3.588 23.461 -4.893 1.00 57.06 180 ASN A C 1
ATOM 1488 O O . ASN A 1 180 ? -2.609 24.043 -5.355 1.00 57.06 180 ASN A O 1
ATOM 1492 N N . GLN A 1 181 ? -3.462 22.467 -4.013 1.00 62.56 181 GLN A N 1
ATOM 1493 C CA . GLN A 1 181 ? -2.197 22.042 -3.399 1.00 62.56 181 GLN A CA 1
ATOM 1494 C C . GLN A 1 181 ? -1.689 20.732 -3.996 1.00 62.56 181 GLN A C 1
ATOM 1496 O O . GLN A 1 181 ? -2.497 19.879 -4.330 1.00 62.56 181 GLN A O 1
ATOM 1501 N N . PHE A 1 182 ? -0.373 20.538 -4.081 1.00 64.38 182 PHE A N 1
ATOM 1502 C CA . PHE A 1 182 ? 0.258 19.316 -4.589 1.00 64.38 182 PHE A CA 1
ATOM 1503 C C . PHE A 1 182 ? 1.400 18.869 -3.653 1.00 64.38 182 PHE A C 1
ATOM 1505 O O . PHE A 1 182 ? 1.802 19.616 -2.754 1.00 64.38 182 PHE A O 1
ATOM 1512 N N . GLY A 1 183 ? 1.936 17.661 -3.871 1.00 66.56 183 GLY A N 1
ATOM 1513 C CA . GLY A 1 183 ? 3.094 17.150 -3.135 1.00 66.56 183 GLY A CA 1
ATOM 1514 C C . GLY A 1 183 ? 2.858 17.133 -1.621 1.00 66.56 183 GLY A C 1
ATOM 1515 O O . GLY A 1 183 ? 1.856 16.605 -1.151 1.00 66.56 183 GLY A O 1
ATOM 1516 N N . ILE A 1 184 ? 3.763 17.749 -0.857 1.00 71.00 184 ILE A N 1
ATOM 1517 C CA . ILE A 1 184 ? 3.721 17.827 0.613 1.00 71.00 184 ILE A CA 1
ATOM 1518 C C . ILE A 1 184 ? 2.501 18.585 1.142 1.00 71.00 184 ILE A C 1
ATOM 1520 O O . ILE A 1 184 ? 2.132 18.423 2.299 1.00 71.00 184 ILE A O 1
ATOM 1524 N N . ASN A 1 185 ? 1.859 19.400 0.303 1.00 71.56 185 ASN A N 1
ATOM 1525 C CA . ASN A 1 185 ? 0.638 20.110 0.666 1.00 71.56 185 ASN A CA 1
ATOM 1526 C C . ASN A 1 185 ? -0.631 19.311 0.308 1.00 71.56 185 ASN A C 1
ATOM 1528 O O . ASN A 1 185 ? -1.723 19.718 0.676 1.00 71.56 185 ASN A O 1
ATOM 1532 N N . SER A 1 186 ? -0.516 18.182 -0.400 1.00 74.44 186 SER A N 1
ATOM 1533 C CA . SER A 1 186 ? -1.638 17.303 -0.772 1.00 74.44 186 SER A CA 1
ATOM 1534 C C . SER A 1 186 ? -1.514 15.922 -0.134 1.00 74.44 186 SER A C 1
ATOM 1536 O O . SER A 1 186 ? -1.669 14.895 -0.800 1.00 74.44 186 SER A O 1
ATOM 1538 N N . LYS A 1 187 ? -1.188 15.896 1.156 1.00 84.19 187 LYS A N 1
ATOM 1539 C CA . LYS A 1 187 ? -1.042 14.658 1.917 1.00 84.19 187 LYS A CA 1
ATOM 1540 C C . LYS A 1 187 ? -2.350 13.883 1.992 1.00 84.19 187 LYS A C 1
ATOM 1542 O O . LYS A 1 187 ? -3.432 14.465 1.964 1.00 84.19 187 LYS A O 1
ATOM 1547 N N . GLN A 1 188 ? -2.234 12.567 2.092 1.00 86.81 188 GLN A N 1
ATOM 1548 C CA . GLN A 1 188 ? -3.356 11.649 2.235 1.00 86.81 188 GLN A CA 1
ATOM 1549 C C . GLN A 1 188 ? -3.194 10.852 3.522 1.00 86.81 188 GLN A C 1
ATOM 1551 O O . GLN A 1 188 ? -2.125 10.292 3.760 1.00 86.81 188 GLN A O 1
ATOM 1556 N N . VAL A 1 189 ? -4.247 10.779 4.332 1.00 91.94 189 VAL A N 1
ATOM 1557 C CA . VAL A 1 189 ? -4.256 9.923 5.522 1.00 91.94 189 VAL A CA 1
ATOM 1558 C C . VAL A 1 189 ? -4.313 8.464 5.072 1.00 91.94 189 VAL A C 1
ATOM 1560 O O . VAL A 1 189 ? -5.211 8.085 4.321 1.00 91.94 189 VAL A O 1
ATOM 1563 N N . ILE A 1 190 ? -3.351 7.657 5.519 1.00 94.00 190 ILE A N 1
ATOM 1564 C CA . ILE A 1 190 ? -3.261 6.220 5.201 1.00 94.00 190 ILE A CA 1
ATOM 1565 C C . ILE A 1 190 ? -3.575 5.318 6.396 1.00 94.00 190 ILE A C 1
ATOM 1567 O O . ILE A 1 190 ? -3.822 4.126 6.225 1.00 94.00 190 ILE A O 1
ATOM 1571 N N . ALA A 1 191 ? -3.517 5.862 7.609 1.00 95.69 191 ALA A N 1
ATOM 1572 C CA . ALA A 1 191 ? -3.858 5.167 8.842 1.00 95.69 191 ALA A CA 1
ATOM 1573 C C . ALA A 1 191 ? -3.933 6.144 10.017 1.00 95.69 191 ALA A C 1
ATOM 1575 O O . ALA A 1 191 ? -3.529 7.298 9.905 1.00 95.69 191 ALA A O 1
ATOM 1576 N N . ASN A 1 192 ? -4.376 5.641 11.166 1.00 96.38 192 ASN A N 1
ATOM 1577 C CA . ASN A 1 192 ? -4.343 6.345 12.438 1.00 96.38 192 ASN A CA 1
ATOM 1578 C C . ASN A 1 192 ? -3.614 5.485 13.487 1.00 96.38 192 ASN A C 1
ATOM 1580 O O . ASN A 1 192 ? -3.974 4.325 13.696 1.00 96.38 192 ASN A O 1
ATOM 1584 N N . THR A 1 193 ? -2.578 6.026 14.135 1.00 95.56 193 THR A N 1
ATOM 1585 C CA . THR A 1 193 ? -1.720 5.268 15.063 1.00 95.56 193 THR A CA 1
ATOM 1586 C C . THR A 1 193 ? -2.478 4.786 16.291 1.00 95.56 193 THR A C 1
ATOM 1588 O O . THR A 1 193 ? -2.211 3.683 16.768 1.00 95.56 193 THR A O 1
ATOM 1591 N N . ASP A 1 194 ? -3.457 5.559 16.769 1.00 93.62 194 ASP A N 1
ATOM 1592 C CA . ASP A 1 194 ? -4.284 5.138 17.895 1.00 93.62 194 ASP A CA 1
ATOM 1593 C C . ASP A 1 194 ? -5.147 3.951 17.478 1.00 93.62 194 ASP A C 1
ATOM 1595 O O . ASP A 1 194 ? -5.109 2.926 18.156 1.00 93.62 194 ASP A O 1
ATOM 1599 N N . ARG A 1 195 ? -5.843 4.018 16.339 1.00 95.00 195 ARG A N 1
ATOM 1600 C CA . ARG A 1 195 ? -6.665 2.894 15.849 1.00 95.00 195 ARG A CA 1
ATOM 1601 C C . ARG A 1 195 ? -5.862 1.610 15.622 1.00 95.00 195 ARG A C 1
ATOM 1603 O O . ARG A 1 195 ? -6.353 0.516 15.892 1.00 95.00 195 ARG A O 1
ATOM 1610 N N . LEU A 1 196 ? -4.606 1.737 15.194 1.00 94.44 196 LEU A N 1
ATOM 1611 C CA . LEU A 1 196 ? -3.664 0.621 15.038 1.00 94.44 196 LEU A CA 1
ATOM 1612 C C . LEU A 1 196 ? -3.094 0.095 16.372 1.00 94.44 196 LEU A C 1
ATOM 1614 O O . LEU A 1 196 ? -2.388 -0.914 16.386 1.00 94.44 196 LEU A O 1
ATOM 1618 N N . GLY A 1 197 ? -3.349 0.773 17.493 1.00 93.38 197 GLY A N 1
ATOM 1619 C CA . GLY A 1 197 ? -2.787 0.431 18.803 1.00 93.38 197 GLY A CA 1
ATOM 1620 C C . GLY A 1 197 ? -1.286 0.708 18.926 1.00 93.38 197 GLY A C 1
ATOM 1621 O O . GLY A 1 197 ? -0.610 0.114 19.767 1.00 93.38 197 GLY A O 1
ATOM 1622 N N . TRP A 1 198 ? -0.731 1.584 18.085 1.00 94.06 198 TRP A N 1
ATOM 1623 C CA . TRP A 1 198 ? 0.687 1.921 18.120 1.00 94.06 198 TRP A CA 1
ATOM 1624 C C . TRP A 1 198 ? 0.986 2.903 19.249 1.00 94.06 198 TRP A C 1
ATOM 1626 O O . TRP A 1 198 ? 0.524 4.037 19.242 1.00 94.06 198 TRP A O 1
ATOM 1636 N N . SER A 1 199 ? 1.850 2.494 20.178 1.00 91.06 199 SER A N 1
ATOM 1637 C CA . SER A 1 199 ? 2.448 3.414 21.148 1.00 91.06 199 SER A CA 1
ATOM 1638 C C . SER A 1 199 ? 3.613 4.167 20.501 1.00 91.06 199 SER A C 1
ATOM 1640 O O . SER A 1 199 ? 4.695 3.597 20.357 1.00 91.06 199 SER A O 1
ATOM 1642 N N . VAL A 1 200 ? 3.383 5.417 20.096 1.00 92.94 200 VAL A N 1
ATOM 1643 C CA . VAL A 1 200 ? 4.393 6.324 19.522 1.00 92.94 200 VAL A CA 1
ATOM 1644 C C . VAL A 1 200 ? 4.226 7.731 20.096 1.00 92.94 200 VAL A C 1
ATOM 1646 O O . VAL A 1 200 ? 3.105 8.212 20.260 1.00 92.94 200 VAL A O 1
ATOM 1649 N N . ASN A 1 201 ? 5.342 8.389 20.409 1.00 91.62 201 ASN A N 1
ATOM 1650 C CA . ASN A 1 201 ? 5.370 9.704 21.061 1.00 91.62 201 ASN A CA 1
ATOM 1651 C C . ASN A 1 201 ? 5.939 10.812 20.166 1.00 91.62 201 ASN A C 1
ATOM 1653 O O . ASN A 1 201 ? 5.902 11.986 20.536 1.00 91.62 201 ASN A O 1
ATOM 1657 N N . SER A 1 202 ? 6.477 10.462 18.997 1.00 94.19 202 SER A N 1
ATOM 1658 C CA . SER A 1 202 ? 7.056 11.412 18.050 1.00 94.19 202 SER A CA 1
ATOM 1659 C C . SER A 1 202 ? 6.811 10.995 16.602 1.00 94.19 202 SER A C 1
ATOM 1661 O O . SER A 1 202 ? 6.538 9.830 16.303 1.00 94.19 202 SER A O 1
ATOM 1663 N N . LYS A 1 203 ? 6.958 11.965 15.693 1.00 93.50 203 LYS A N 1
ATOM 1664 C CA . LYS A 1 203 ? 6.913 11.737 14.245 1.00 93.50 203 LYS A CA 1
ATOM 1665 C C . LYS A 1 203 ? 7.933 10.682 13.813 1.00 93.50 203 LYS A C 1
ATOM 1667 O O . LYS A 1 203 ? 7.578 9.757 13.088 1.00 93.50 203 LYS A O 1
ATOM 1672 N N . ASP A 1 204 ? 9.167 10.792 14.294 1.00 93.12 204 ASP A N 1
ATOM 1673 C CA . ASP A 1 204 ? 10.253 9.885 13.914 1.00 93.12 204 ASP A CA 1
ATOM 1674 C C . ASP A 1 204 ? 9.966 8.444 14.357 1.00 93.12 204 ASP A C 1
ATOM 1676 O O . ASP A 1 204 ? 10.192 7.503 13.597 1.00 93.12 204 ASP A O 1
ATOM 1680 N N . GLU A 1 205 ? 9.401 8.258 15.555 1.00 94.44 205 GLU A N 1
ATOM 1681 C CA . GLU A 1 205 ? 8.958 6.942 16.031 1.00 94.44 205 GLU A CA 1
ATOM 1682 C C . GLU A 1 205 ? 7.833 6.367 15.162 1.00 94.44 205 GLU A C 1
ATOM 1684 O O . GLU A 1 205 ? 7.895 5.195 14.781 1.00 94.44 205 GLU A O 1
ATOM 1689 N N . ALA A 1 206 ? 6.830 7.180 14.814 1.00 94.88 206 ALA A N 1
ATOM 1690 C CA . ALA A 1 206 ? 5.712 6.763 13.970 1.00 94.88 206 ALA A CA 1
ATOM 1691 C C . ALA A 1 206 ? 6.173 6.343 12.566 1.00 94.88 206 ALA A C 1
ATOM 1693 O O . ALA A 1 206 ? 5.783 5.278 12.083 1.00 94.88 206 ALA A O 1
ATOM 1694 N N . ILE A 1 207 ? 7.045 7.132 11.931 1.00 94.81 207 ILE A N 1
ATOM 1695 C CA . ILE A 1 207 ? 7.577 6.845 10.591 1.00 94.81 207 ILE A CA 1
ATOM 1696 C C . ILE A 1 207 ? 8.498 5.625 10.617 1.00 94.81 207 ILE A C 1
ATOM 1698 O O . ILE A 1 207 ? 8.371 4.737 9.770 1.00 94.81 207 ILE A O 1
ATOM 1702 N N . LYS A 1 208 ? 9.391 5.523 11.609 1.00 94.00 208 LYS A N 1
ATOM 1703 C CA . LYS A 1 208 ? 10.254 4.346 11.766 1.00 94.00 208 LYS A CA 1
ATOM 1704 C C . LYS A 1 208 ? 9.419 3.073 11.891 1.00 94.00 208 LYS A C 1
ATOM 1706 O O . LYS A 1 208 ? 9.678 2.097 11.186 1.00 94.00 208 LYS A O 1
ATOM 1711 N N . LYS A 1 209 ? 8.389 3.106 12.738 1.00 94.38 209 LYS A N 1
ATOM 1712 C CA . LYS A 1 209 ? 7.470 1.985 12.933 1.00 94.38 209 LYS A CA 1
ATOM 1713 C C . LYS A 1 209 ? 6.706 1.651 11.656 1.00 94.38 209 LYS A C 1
ATOM 1715 O O . LYS A 1 209 ? 6.665 0.489 11.265 1.00 94.38 209 LYS A O 1
ATOM 1720 N N . LEU A 1 210 ? 6.187 2.653 10.946 1.00 95.56 210 LEU A N 1
ATOM 1721 C CA . LEU A 1 210 ? 5.560 2.468 9.636 1.00 95.56 210 LEU A CA 1
ATOM 1722 C C . LEU A 1 210 ? 6.487 1.723 8.669 1.00 95.56 210 LEU A C 1
ATOM 1724 O O . LEU A 1 210 ? 6.056 0.791 7.993 1.00 95.56 210 LEU A O 1
ATOM 1728 N N . PHE A 1 211 ? 7.768 2.086 8.627 1.00 94.94 211 PHE A N 1
ATOM 1729 C CA . PHE A 1 211 ? 8.736 1.458 7.729 1.00 94.94 211 PHE A CA 1
ATOM 1730 C C . PHE A 1 211 ? 9.042 0.022 8.122 1.00 94.94 211 PHE A C 1
ATOM 1732 O O . PHE A 1 211 ? 9.156 -0.832 7.246 1.00 94.94 211 PHE A O 1
ATOM 1739 N N . GLU A 1 212 ? 9.141 -0.266 9.417 1.00 93.88 212 GLU A N 1
ATOM 1740 C CA . GLU A 1 212 ? 9.248 -1.636 9.920 1.00 93.88 212 GLU A CA 1
ATOM 1741 C C . GLU A 1 212 ? 8.037 -2.475 9.484 1.00 93.88 212 GLU A C 1
ATOM 1743 O O . GLU A 1 212 ? 8.213 -3.581 8.965 1.00 93.88 212 GLU A O 1
ATOM 1748 N N . LYS A 1 213 ? 6.817 -1.928 9.586 1.00 94.94 213 LYS A N 1
ATOM 1749 C CA . LYS A 1 213 ? 5.595 -2.621 9.152 1.00 94.94 213 LYS A CA 1
ATOM 1750 C C . LYS A 1 213 ? 5.533 -2.824 7.640 1.00 94.94 213 LYS A C 1
ATOM 1752 O O . LYS A 1 213 ? 5.244 -3.938 7.210 1.00 94.94 213 LYS A O 1
ATOM 1757 N N . ILE A 1 214 ? 5.891 -1.821 6.833 1.00 95.31 214 ILE A N 1
ATOM 1758 C CA . ILE A 1 214 ? 5.990 -1.969 5.370 1.00 95.31 214 ILE A CA 1
ATOM 1759 C C . ILE A 1 214 ? 7.025 -3.041 5.016 1.00 95.31 214 ILE A C 1
ATOM 1761 O O . ILE A 1 214 ? 6.729 -3.929 4.223 1.00 95.31 214 ILE A O 1
ATOM 1765 N N . LYS A 1 215 ? 8.226 -3.001 5.611 1.00 94.38 215 LYS A N 1
ATOM 1766 C CA . LYS A 1 215 ? 9.288 -3.991 5.357 1.00 94.38 215 LYS A CA 1
ATOM 1767 C C . LYS A 1 215 ? 8.814 -5.408 5.658 1.00 94.38 215 LYS A C 1
ATOM 1769 O O . LYS A 1 215 ? 9.052 -6.318 4.864 1.00 94.38 215 LYS A O 1
ATOM 1774 N N . LYS A 1 216 ? 8.129 -5.587 6.788 1.00 94.19 216 LYS A N 1
ATOM 1775 C CA . LYS A 1 216 ? 7.587 -6.880 7.206 1.00 94.19 216 LYS A CA 1
ATOM 1776 C C . LYS A 1 216 ? 6.481 -7.353 6.260 1.00 94.19 216 LYS A C 1
ATOM 1778 O O . LYS A 1 216 ? 6.535 -8.486 5.789 1.00 94.19 216 LYS A O 1
ATOM 1783 N N . ALA A 1 217 ? 5.527 -6.483 5.930 1.00 95.25 217 ALA A N 1
ATOM 1784 C CA . ALA A 1 217 ? 4.414 -6.809 5.042 1.00 95.25 217 ALA A CA 1
ATOM 1785 C C . ALA A 1 217 ? 4.863 -7.100 3.603 1.00 95.25 217 ALA A C 1
ATOM 1787 O O . ALA A 1 217 ? 4.378 -8.054 3.003 1.00 95.25 217 ALA A O 1
ATOM 1788 N N . ALA A 1 218 ? 5.829 -6.342 3.077 1.00 94.56 218 ALA A N 1
ATOM 1789 C CA . ALA A 1 218 ? 6.401 -6.533 1.743 1.00 94.56 218 ALA A CA 1
ATOM 1790 C C . ALA A 1 218 ? 7.442 -7.671 1.670 1.00 94.56 218 ALA A C 1
ATOM 1792 O O . ALA A 1 218 ? 7.955 -7.968 0.593 1.00 94.56 218 ALA A O 1
ATOM 1793 N N . GLY A 1 219 ? 7.770 -8.318 2.796 1.00 94.00 219 GLY A N 1
ATOM 1794 C CA . GLY A 1 219 ? 8.642 -9.493 2.828 1.00 94.00 219 GLY A CA 1
ATOM 1795 C C . GLY A 1 219 ? 10.135 -9.202 2.647 1.00 94.00 219 GLY A C 1
ATOM 1796 O O . GLY A 1 219 ? 10.853 -10.062 2.132 1.00 94.00 219 GLY A O 1
ATOM 1797 N N . PHE A 1 220 ? 10.612 -8.024 3.073 1.00 93.75 220 PHE A N 1
ATOM 1798 C CA . PHE A 1 220 ? 12.040 -7.673 3.040 1.00 93.75 220 PHE A CA 1
ATOM 1799 C C . PHE A 1 220 ? 12.889 -8.658 3.852 1.00 93.75 220 PHE A C 1
ATOM 1801 O O . PHE A 1 220 ? 13.926 -9.102 3.368 1.00 93.75 220 PHE A O 1
ATOM 1808 N N . GLU A 1 221 ? 12.461 -9.013 5.069 1.00 89.25 221 GLU A N 1
ATOM 1809 C CA . GLU A 1 221 ? 13.308 -9.708 6.054 1.00 89.25 221 GLU A CA 1
ATOM 1810 C C . GLU A 1 221 ? 14.672 -8.999 6.207 1.00 89.25 221 GLU A C 1
ATOM 1812 O O . GLU A 1 221 ? 14.713 -7.848 6.634 1.00 89.25 221 GLU A O 1
ATOM 1817 N N . ASN A 1 222 ? 15.773 -9.652 5.815 1.00 87.56 222 ASN A N 1
ATOM 1818 C CA . ASN A 1 222 ? 17.133 -9.104 5.840 1.00 87.56 222 ASN A CA 1
ATOM 1819 C C . ASN A 1 222 ? 17.565 -8.487 4.494 1.00 87.56 222 ASN A C 1
ATOM 1821 O O . ASN A 1 222 ? 18.747 -8.204 4.302 1.00 87.56 222 ASN A O 1
ATOM 1825 N N . ALA A 1 223 ? 16.652 -8.351 3.528 1.00 92.62 223 ALA A N 1
ATOM 1826 C CA . ALA A 1 223 ? 16.944 -7.781 2.220 1.00 92.62 223 ALA A CA 1
ATOM 1827 C C . ALA A 1 223 ? 17.066 -6.254 2.274 1.00 92.62 223 ALA A C 1
ATOM 1829 O O . ALA A 1 223 ? 16.339 -5.587 3.010 1.00 92.62 223 ALA A O 1
ATOM 1830 N N . GLN A 1 224 ? 17.945 -5.687 1.447 1.00 91.31 224 GLN A N 1
ATOM 1831 C CA . GLN A 1 224 ? 18.020 -4.234 1.257 1.00 91.31 224 GLN A CA 1
ATOM 1832 C C . GLN A 1 224 ? 16.867 -3.720 0.392 1.00 91.31 224 GLN A C 1
ATOM 1834 O O . GLN A 1 224 ? 16.368 -2.613 0.601 1.00 91.31 224 GLN A O 1
ATOM 1839 N N . GLU A 1 225 ? 16.456 -4.525 -0.586 1.00 93.62 225 GLU A N 1
ATOM 1840 C CA . GLU A 1 225 ? 15.422 -4.192 -1.559 1.00 93.62 225 GLU A CA 1
ATOM 1841 C C . GLU A 1 225 ? 14.606 -5.449 -1.884 1.00 93.62 225 GLU A C 1
ATOM 1843 O O . GLU A 1 225 ? 15.101 -6.576 -1.770 1.00 93.62 225 GLU A O 1
ATOM 1848 N N . VAL A 1 226 ? 13.364 -5.267 -2.325 1.00 96.00 226 VAL A N 1
ATOM 1849 C CA . VAL A 1 226 ? 12.536 -6.368 -2.838 1.00 96.00 226 VAL A CA 1
ATOM 1850 C C . VAL A 1 226 ? 11.939 -6.020 -4.188 1.00 96.00 226 VAL A C 1
ATOM 1852 O O . VAL A 1 226 ? 11.686 -4.852 -4.460 1.00 96.00 226 VAL A O 1
ATOM 1855 N N . ILE A 1 227 ? 11.701 -7.019 -5.034 1.00 95.69 227 ILE A N 1
ATOM 1856 C CA . ILE A 1 227 ? 10.998 -6.870 -6.311 1.00 95.69 227 ILE A CA 1
ATOM 1857 C C . ILE A 1 227 ? 9.727 -7.713 -6.262 1.00 95.69 227 ILE A C 1
ATOM 1859 O O . ILE A 1 227 ? 9.795 -8.929 -6.105 1.00 95.69 227 ILE A O 1
ATOM 1863 N N . LEU A 1 228 ? 8.579 -7.066 -6.422 1.00 95.19 228 LEU A N 1
ATOM 1864 C CA . LEU A 1 228 ? 7.269 -7.686 -6.539 1.00 95.19 228 LEU A CA 1
ATOM 1865 C C . LEU A 1 228 ? 6.991 -7.955 -8.020 1.00 95.19 228 LEU A C 1
ATOM 1867 O O . LEU A 1 228 ? 6.858 -7.027 -8.820 1.00 95.19 228 LEU A O 1
ATOM 1871 N N . ASP A 1 229 ? 6.907 -9.226 -8.389 1.00 92.31 229 ASP A N 1
ATOM 1872 C CA . ASP A 1 229 ? 6.410 -9.674 -9.684 1.00 92.31 229 ASP A CA 1
ATOM 1873 C C . ASP A 1 229 ? 4.942 -10.064 -9.513 1.00 92.31 229 ASP A C 1
ATOM 1875 O O . ASP A 1 229 ? 4.595 -11.209 -9.207 1.00 92.31 229 ASP A O 1
ATOM 1879 N N . THR A 1 230 ? 4.080 -9.064 -9.686 1.00 81.69 230 THR A N 1
ATOM 1880 C CA . THR A 1 230 ? 2.625 -9.209 -9.536 1.00 81.69 230 THR A CA 1
ATOM 1881 C C . THR A 1 230 ? 2.005 -10.099 -10.615 1.00 81.69 230 THR A C 1
ATOM 1883 O O . THR A 1 230 ? 0.933 -10.659 -10.410 1.00 81.69 230 THR A O 1
ATOM 1886 N N . VAL A 1 231 ? 2.697 -10.286 -11.744 1.00 82.44 231 VAL A N 1
ATOM 1887 C CA . VAL A 1 231 ? 2.231 -11.093 -12.880 1.00 82.44 231 VAL A CA 1
ATOM 1888 C C . VAL A 1 231 ? 2.404 -12.583 -12.598 1.00 82.44 231 VAL A C 1
ATOM 1890 O O . VAL A 1 231 ? 1.524 -13.379 -12.905 1.00 82.44 231 VAL A O 1
ATOM 1893 N N . ASN A 1 232 ? 3.540 -12.964 -12.011 1.00 87.56 232 ASN A N 1
ATOM 1894 C CA . ASN A 1 232 ? 3.899 -14.363 -11.753 1.00 87.56 232 ASN A CA 1
ATOM 1895 C C . ASN A 1 232 ? 3.752 -14.747 -10.277 1.00 87.56 232 ASN A C 1
ATOM 1897 O O . ASN A 1 232 ? 4.123 -15.855 -9.892 1.00 87.56 232 ASN A O 1
ATOM 1901 N N . ASN A 1 233 ? 3.214 -13.839 -9.458 1.00 89.00 233 ASN A N 1
ATOM 1902 C CA . ASN A 1 233 ? 3.048 -14.001 -8.017 1.00 89.00 233 ASN A CA 1
ATOM 1903 C C . ASN A 1 233 ? 4.370 -14.365 -7.309 1.00 89.00 233 ASN A C 1
ATOM 1905 O O . ASN A 1 233 ? 4.418 -15.249 -6.448 1.00 89.00 233 ASN A O 1
ATOM 1909 N N . LYS A 1 234 ? 5.460 -13.690 -7.696 1.00 94.31 234 LYS A N 1
ATOM 1910 C CA . LYS A 1 234 ? 6.803 -13.895 -7.135 1.00 94.31 234 LYS A CA 1
ATOM 1911 C C . LYS A 1 234 ? 7.294 -12.661 -6.390 1.00 94.31 234 LYS A C 1
ATOM 1913 O O . LYS A 1 234 ? 6.981 -11.527 -6.745 1.00 94.31 234 LYS A O 1
ATOM 1918 N N . LEU A 1 235 ? 8.110 -12.905 -5.376 1.00 95.75 235 LEU A N 1
ATOM 1919 C CA . LEU A 1 235 ? 8.867 -11.910 -4.632 1.00 95.75 235 LEU A CA 1
ATOM 1920 C C . LEU A 1 235 ? 10.352 -12.210 -4.823 1.00 95.75 235 LEU A C 1
ATOM 1922 O O . LEU A 1 235 ? 10.786 -13.336 -4.608 1.00 95.75 235 LEU A O 1
ATOM 1926 N N . TYR A 1 236 ? 11.151 -11.210 -5.171 1.00 95.75 236 TYR A N 1
ATOM 1927 C CA . TYR A 1 236 ? 12.603 -11.347 -5.194 1.00 95.75 236 TYR A CA 1
ATOM 1928 C C . TYR A 1 236 ? 13.229 -10.502 -4.094 1.00 95.75 236 TYR A C 1
ATOM 1930 O O . TYR A 1 236 ? 13.040 -9.290 -4.075 1.00 95.75 236 TYR A O 1
ATOM 1938 N N . ARG A 1 237 ? 14.005 -11.118 -3.204 1.00 96.25 237 ARG A N 1
ATOM 1939 C CA . ARG A 1 237 ? 14.806 -10.411 -2.196 1.00 96.25 237 ARG A CA 1
ATOM 1940 C C . ARG A 1 237 ? 16.178 -10.100 -2.768 1.00 96.25 237 ARG A C 1
ATOM 1942 O O . ARG A 1 237 ? 16.851 -11.010 -3.260 1.00 96.25 237 ARG A O 1
ATOM 1949 N N . VAL A 1 238 ? 16.587 -8.837 -2.692 1.00 93.19 238 VAL A N 1
ATOM 1950 C CA . VAL A 1 238 ? 17.823 -8.336 -3.298 1.00 93.19 238 VAL A CA 1
ATOM 1951 C C . VAL A 1 238 ? 18.800 -7.870 -2.221 1.00 93.19 238 VAL A C 1
ATOM 1953 O O . VAL A 1 238 ? 18.481 -7.014 -1.396 1.00 93.19 238 VAL A O 1
ATOM 1956 N N . ASN A 1 239 ? 20.011 -8.428 -2.266 1.00 90.31 239 ASN A N 1
ATOM 1957 C CA . ASN A 1 239 ? 21.134 -8.095 -1.393 1.00 90.31 239 ASN A CA 1
ATOM 1958 C C . ASN A 1 239 ? 22.406 -7.936 -2.228 1.00 90.31 239 ASN A C 1
ATOM 1960 O O . ASN A 1 239 ? 23.056 -8.920 -2.593 1.00 90.31 239 ASN A O 1
ATOM 1964 N N . GLY A 1 240 ? 22.753 -6.690 -2.560 1.00 82.50 240 GLY A N 1
ATOM 1965 C CA . GLY A 1 240 ? 23.802 -6.407 -3.539 1.00 82.50 240 GLY A CA 1
ATOM 1966 C C . GLY A 1 240 ? 23.493 -7.076 -4.882 1.00 82.50 240 GLY A C 1
ATOM 1967 O O . GLY A 1 240 ? 22.416 -6.880 -5.439 1.00 82.50 240 GLY A O 1
ATOM 1968 N N . ASN A 1 241 ? 24.418 -7.903 -5.376 1.00 80.50 241 ASN A N 1
ATOM 1969 C CA . ASN A 1 241 ? 24.254 -8.640 -6.636 1.00 80.50 241 ASN A CA 1
ATOM 1970 C C . ASN A 1 241 ? 23.485 -9.966 -6.482 1.00 80.50 241 ASN A C 1
ATOM 1972 O O . ASN A 1 241 ? 23.262 -10.655 -7.475 1.00 80.50 241 ASN A O 1
ATOM 1976 N N . ASN A 1 242 ? 23.114 -10.358 -5.259 1.00 88.00 242 ASN A N 1
ATOM 1977 C CA . ASN A 1 242 ? 22.406 -11.609 -5.013 1.00 88.00 242 ASN A CA 1
ATOM 1978 C C . ASN A 1 242 ? 20.887 -11.379 -5.011 1.00 88.00 242 ASN A C 1
ATOM 1980 O O . ASN A 1 242 ? 20.388 -10.514 -4.286 1.00 88.00 242 ASN A O 1
ATOM 1984 N N . ILE A 1 243 ? 20.161 -12.164 -5.807 1.00 91.94 243 ILE A N 1
ATOM 1985 C CA . ILE A 1 243 ? 18.704 -12.103 -5.942 1.00 91.94 243 ILE A CA 1
ATOM 1986 C C . ILE A 1 243 ? 18.145 -13.492 -5.641 1.00 91.94 243 ILE A C 1
ATOM 1988 O O . ILE A 1 243 ? 18.464 -14.453 -6.337 1.00 91.94 243 ILE A O 1
ATOM 1992 N N . THR A 1 244 ? 17.291 -13.594 -4.624 1.00 94.25 244 THR A N 1
ATOM 1993 C CA . THR A 1 244 ? 16.637 -14.857 -4.237 1.00 94.25 244 THR A CA 1
ATOM 1994 C C . THR A 1 244 ? 15.137 -14.776 -4.477 1.00 94.25 244 THR A C 1
ATOM 1996 O O . THR A 1 244 ? 14.526 -13.753 -4.177 1.00 94.25 244 THR A O 1
ATOM 1999 N N . GLU A 1 245 ? 14.554 -15.830 -5.045 1.00 95.12 245 GLU A N 1
ATOM 2000 C CA . GLU A 1 245 ? 13.124 -15.907 -5.363 1.00 95.12 245 GLU A CA 1
ATOM 2001 C C . GLU A 1 245 ? 12.326 -16.536 -4.214 1.00 95.12 245 GLU A C 1
ATOM 2003 O O . GLU A 1 245 ? 12.751 -17.523 -3.620 1.00 95.12 245 GLU A O 1
ATOM 2008 N N . HIS A 1 246 ? 11.150 -15.972 -3.953 1.00 94.25 246 HIS A N 1
ATOM 2009 C CA . HIS A 1 246 ? 10.168 -16.379 -2.952 1.00 94.25 246 HIS A CA 1
ATOM 2010 C C . HIS A 1 246 ? 8.754 -16.231 -3.532 1.00 94.25 246 HIS A C 1
ATOM 2012 O O . HIS A 1 246 ? 8.553 -15.614 -4.583 1.00 94.25 246 HIS A O 1
ATOM 2018 N N . GLU A 1 247 ? 7.751 -16.775 -2.848 1.00 92.19 247 GLU A N 1
ATOM 2019 C CA . GLU A 1 247 ? 6.350 -16.504 -3.186 1.00 92.19 247 GLU A CA 1
ATOM 2020 C C . GLU A 1 247 ? 5.928 -15.108 -2.716 1.00 92.19 247 GLU A C 1
ATOM 2022 O O . GLU A 1 247 ? 6.341 -14.637 -1.652 1.00 92.19 247 GLU A O 1
ATOM 2027 N N . LEU A 1 248 ? 5.098 -14.438 -3.517 1.00 89.12 248 LEU A N 1
ATOM 2028 C CA . LEU A 1 248 ? 4.539 -13.146 -3.143 1.00 89.12 248 LEU A CA 1
ATOM 2029 C C . LEU A 1 248 ? 3.492 -13.314 -2.032 1.00 89.12 248 LEU A C 1
ATOM 2031 O O . LEU A 1 248 ? 2.590 -14.149 -2.106 1.00 89.12 248 LEU A O 1
ATOM 2035 N N . THR A 1 249 ? 3.611 -12.489 -0.996 1.00 82.88 249 THR A N 1
ATOM 2036 C CA . THR A 1 249 ? 2.673 -12.446 0.128 1.00 82.88 249 THR A CA 1
ATOM 2037 C C . THR A 1 249 ? 1.436 -11.620 -0.217 1.00 82.88 249 THR A C 1
ATOM 2039 O O . THR A 1 249 ? 1.541 -10.547 -0.800 1.00 82.88 249 THR A O 1
ATOM 2042 N N . LYS A 1 250 ? 0.252 -12.073 0.216 1.00 87.50 250 LYS A N 1
ATOM 2043 C CA . LYS A 1 250 ? -1.014 -11.323 0.071 1.00 87.50 250 LYS A CA 1
ATOM 2044 C C . LYS A 1 250 ? -1.162 -10.162 1.065 1.00 87.50 250 LYS A C 1
ATOM 2046 O O . LYS A 1 250 ? -2.203 -9.518 1.101 1.00 87.50 250 LYS A O 1
ATOM 2051 N N . LYS A 1 251 ? -0.148 -9.932 1.904 1.00 92.25 251 LYS A N 1
ATOM 2052 C CA . LYS A 1 251 ? -0.155 -8.923 2.973 1.00 92.25 251 LYS A CA 1
ATOM 2053 C C . LYS A 1 251 ? 0.271 -7.532 2.509 1.00 92.25 251 LYS A C 1
ATOM 2055 O O . LYS A 1 251 ? 0.245 -6.607 3.313 1.00 92.25 251 LYS A O 1
ATOM 2060 N N . PHE A 1 252 ? 0.693 -7.385 1.255 1.00 93.31 252 PHE A N 1
ATOM 2061 C CA . PHE A 1 252 ? 1.134 -6.118 0.685 1.00 93.31 252 PHE A CA 1
ATOM 2062 C C . PHE A 1 252 ? 0.679 -6.033 -0.772 1.00 93.31 252 PHE A C 1
ATOM 2064 O O . PHE A 1 252 ? 1.182 -6.770 -1.619 1.00 93.31 252 PHE A O 1
ATOM 2071 N N . ASN A 1 253 ? -0.260 -5.133 -1.056 1.00 91.81 253 ASN A N 1
ATOM 2072 C CA . ASN A 1 253 ? -0.795 -4.908 -2.393 1.00 91.81 253 ASN A CA 1
ATOM 2073 C C . ASN A 1 253 ? -0.405 -3.510 -2.864 1.00 91.81 253 ASN A C 1
ATOM 2075 O O . ASN A 1 253 ? -0.655 -2.501 -2.198 1.00 91.81 253 ASN A O 1
ATOM 2079 N N . LEU A 1 254 ? 0.225 -3.466 -4.034 1.00 91.62 254 LEU A N 1
ATOM 2080 C CA . LEU A 1 254 ? 0.705 -2.238 -4.634 1.00 91.62 254 LEU A CA 1
ATOM 2081 C C . LEU A 1 254 ? 0.499 -2.292 -6.140 1.00 91.62 254 LEU A C 1
ATOM 2083 O O . LEU A 1 254 ? 1.016 -3.185 -6.811 1.00 91.62 254 LEU A O 1
ATOM 2087 N N . LYS A 1 255 ? -0.245 -1.322 -6.665 1.00 91.38 255 LYS A N 1
ATOM 2088 C CA . LYS A 1 255 ? -0.532 -1.208 -8.091 1.00 91.38 255 LYS A CA 1
ATOM 2089 C C . LYS A 1 255 ? -0.718 0.247 -8.474 1.00 91.38 255 LYS A C 1
ATOM 2091 O O . LYS A 1 255 ? -1.443 0.996 -7.817 1.00 91.38 255 LYS A O 1
ATOM 2096 N N . PHE A 1 256 ? -0.084 0.642 -9.567 1.00 89.12 256 PHE A N 1
ATOM 2097 C CA . PHE A 1 256 ? -0.139 2.010 -10.061 1.00 89.12 256 PHE A CA 1
ATOM 2098 C C . PHE A 1 256 ? -0.991 2.114 -11.316 1.00 89.12 256 PHE A C 1
ATOM 2100 O O . PHE A 1 256 ? -1.065 1.192 -12.119 1.00 89.12 256 PHE A O 1
ATOM 2107 N N . ILE A 1 257 ? -1.595 3.272 -11.520 1.00 84.38 257 ILE A N 1
ATOM 2108 C CA . ILE A 1 257 ? -2.091 3.676 -12.828 1.00 84.38 257 ILE A CA 1
ATOM 2109 C C . ILE A 1 257 ? -0.932 4.456 -13.449 1.00 84.38 257 ILE A C 1
ATOM 2111 O O . ILE A 1 257 ? -0.484 5.454 -12.885 1.00 84.38 257 ILE A O 1
ATOM 2115 N N . LEU A 1 258 ? -0.376 3.959 -14.549 1.00 79.69 258 LEU A N 1
ATOM 2116 C CA . LEU A 1 258 ? 0.718 4.613 -15.270 1.00 79.69 258 LEU A CA 1
ATOM 2117 C C . LEU A 1 258 ? 0.189 5.148 -16.608 1.00 79.69 258 LEU A C 1
ATOM 2119 O O . LEU A 1 258 ? -0.840 4.664 -17.082 1.00 79.69 258 LEU A O 1
ATOM 2123 N N . PRO A 1 259 ? 0.857 6.119 -17.248 1.00 72.50 259 PRO A N 1
ATOM 2124 C CA . PRO A 1 259 ? 0.374 6.638 -18.517 1.00 72.50 259 PRO A CA 1
ATOM 2125 C C . PRO A 1 259 ? 0.464 5.565 -19.606 1.00 72.50 259 PRO A C 1
ATOM 2127 O O . PRO A 1 259 ? 1.499 4.923 -19.787 1.00 72.50 259 PRO A O 1
ATOM 2130 N N . GLU A 1 260 ? -0.622 5.394 -20.356 1.00 67.25 260 GLU A N 1
ATOM 2131 C CA . GLU A 1 260 ? -0.752 4.320 -21.348 1.00 67.25 260 GLU A CA 1
ATOM 2132 C C . GLU A 1 260 ? -0.159 4.678 -22.717 1.00 67.25 260 GLU A C 1
ATOM 2134 O O . GLU A 1 260 ? 0.095 3.788 -23.529 1.00 67.25 260 GLU A O 1
ATOM 2139 N N . SER A 1 261 ? 0.078 5.963 -23.003 1.00 68.69 261 SER A N 1
ATOM 2140 C CA . SER A 1 261 ? 0.569 6.408 -24.310 1.00 68.69 261 SER A CA 1
ATOM 2141 C C . SER A 1 261 ? 1.512 7.600 -24.201 1.00 68.69 261 SER A C 1
ATOM 2143 O O . SER A 1 261 ? 1.216 8.530 -23.464 1.00 68.69 261 SER A O 1
ATOM 2145 N N . PHE A 1 262 ? 2.590 7.617 -24.994 1.00 70.12 262 PHE A N 1
ATOM 2146 C CA . PHE A 1 262 ? 3.486 8.774 -25.159 1.00 70.12 262 PHE A CA 1
ATOM 2147 C C . PHE A 1 262 ? 3.843 8.999 -26.628 1.00 70.12 262 PHE A C 1
ATOM 2149 O O . PHE A 1 262 ? 4.049 8.042 -27.374 1.00 70.12 262 PHE A O 1
ATOM 2156 N N . ILE A 1 263 ? 3.989 10.264 -27.036 1.00 65.62 263 ILE A N 1
ATOM 2157 C CA . ILE A 1 263 ? 4.499 10.631 -28.368 1.00 65.62 263 ILE A CA 1
ATOM 2158 C C . ILE A 1 263 ? 5.977 11.020 -28.255 1.00 65.62 263 ILE A C 1
ATOM 2160 O O . ILE A 1 263 ? 6.332 11.968 -27.550 1.00 65.62 263 ILE A O 1
ATOM 2164 N N . TYR A 1 264 ? 6.832 10.283 -28.966 1.00 63.31 264 TYR A N 1
ATOM 2165 C CA . TYR A 1 264 ? 8.294 10.388 -28.896 1.00 63.31 264 TYR A CA 1
ATOM 2166 C C . TYR A 1 264 ? 8.874 11.259 -30.023 1.00 63.31 264 TYR A C 1
ATOM 2168 O O . TYR A 1 264 ? 9.607 12.207 -29.766 1.00 63.31 264 TYR A O 1
ATOM 2176 N N . GLN A 1 265 ? 8.481 10.985 -31.269 1.00 64.94 265 GLN A N 1
ATOM 2177 C CA . GLN A 1 265 ? 8.854 11.712 -32.495 1.00 64.94 265 GLN A CA 1
ATOM 2178 C C . GLN A 1 265 ? 7.605 11.879 -33.365 1.00 64.94 265 GLN A C 1
ATOM 2180 O O . GLN A 1 265 ? 6.571 11.275 -33.065 1.00 64.94 265 GLN A O 1
ATOM 2185 N N . GLN A 1 266 ? 7.661 12.660 -34.452 1.00 64.19 266 GLN A N 1
ATOM 2186 C CA . GLN A 1 266 ? 6.532 12.675 -35.388 1.00 64.19 266 GLN A CA 1
ATOM 2187 C C . GLN A 1 266 ? 6.282 11.246 -35.881 1.00 64.19 266 GLN A C 1
ATOM 2189 O O . GLN A 1 266 ? 7.177 10.621 -36.436 1.00 64.19 266 GLN A O 1
ATOM 2194 N N . SER A 1 267 ? 5.072 10.723 -35.685 1.00 66.69 267 SER A N 1
ATOM 2195 C CA . SER A 1 267 ? 4.694 9.351 -36.063 1.00 66.69 267 SER A CA 1
ATOM 2196 C C . SER A 1 267 ? 5.375 8.211 -35.280 1.00 66.69 267 SER A C 1
ATOM 2198 O O . SER A 1 267 ? 5.290 7.071 -35.723 1.00 66.69 267 SER A O 1
ATOM 2200 N N . THR A 1 268 ? 6.008 8.464 -34.125 1.00 73.81 268 THR A N 1
ATOM 2201 C CA . THR A 1 268 ? 6.472 7.398 -33.210 1.00 73.81 268 THR A CA 1
ATOM 2202 C C . THR A 1 268 ? 5.758 7.502 -31.866 1.00 73.81 268 THR A C 1
ATOM 2204 O O . THR A 1 268 ? 5.816 8.544 -31.208 1.00 73.81 268 THR A O 1
ATOM 2207 N N . GLN A 1 269 ? 5.114 6.412 -31.451 1.00 78.25 269 GLN A N 1
ATOM 2208 C CA . GLN A 1 269 ? 4.316 6.332 -30.226 1.00 78.25 269 GLN A CA 1
ATOM 2209 C C . GLN A 1 269 ? 4.749 5.150 -29.357 1.00 78.25 269 GLN A C 1
ATOM 2211 O O . GLN A 1 269 ? 5.168 4.110 -29.865 1.00 78.25 269 GLN A O 1
ATOM 2216 N N . VAL A 1 270 ? 4.606 5.305 -28.047 1.00 78.69 270 VAL A N 1
ATOM 2217 C CA . VAL A 1 270 ? 4.772 4.237 -27.060 1.00 78.69 270 VAL A CA 1
ATOM 2218 C C . VAL A 1 270 ? 3.398 3.877 -26.529 1.00 78.69 270 VAL A C 1
ATOM 2220 O O . VAL A 1 270 ? 2.637 4.781 -26.204 1.00 78.69 270 VAL A O 1
ATOM 2223 N N . LYS A 1 271 ? 3.095 2.583 -26.429 1.00 82.00 271 LYS A N 1
ATOM 2224 C CA . LYS A 1 271 ? 1.893 2.063 -25.768 1.00 82.00 271 LYS A CA 1
ATOM 2225 C C . LYS A 1 271 ? 2.304 1.206 -24.576 1.00 82.00 271 LYS A C 1
ATOM 2227 O O . LYS A 1 271 ? 2.977 0.199 -24.778 1.00 82.00 271 LYS A O 1
ATOM 2232 N N . GLY A 1 272 ? 1.961 1.618 -23.362 1.00 80.56 272 GLY A N 1
ATOM 2233 C CA . GLY A 1 272 ? 2.254 0.868 -22.138 1.00 80.56 272 GLY A CA 1
ATOM 2234 C C . GLY A 1 272 ? 1.198 -0.199 -21.852 1.00 80.56 272 GLY A C 1
ATOM 2235 O O . GLY A 1 272 ? 0.012 0.046 -22.048 1.00 80.56 272 GLY A O 1
ATOM 2236 N N . ASP A 1 273 ? 1.622 -1.364 -21.363 1.00 86.38 273 ASP A N 1
ATOM 2237 C CA . ASP A 1 273 ? 0.751 -2.364 -20.740 1.00 86.38 273 ASP A CA 1
ATOM 2238 C C . ASP A 1 273 ? 0.860 -2.230 -19.219 1.00 86.38 273 ASP A C 1
ATOM 2240 O O . ASP A 1 273 ? 1.702 -2.838 -18.557 1.00 86.38 273 ASP A O 1
ATOM 2244 N N . THR A 1 274 ? 0.005 -1.380 -18.660 1.00 75.81 274 THR A N 1
ATOM 2245 C CA . THR A 1 274 ? 0.007 -1.049 -17.231 1.00 75.81 274 THR A CA 1
ATOM 2246 C C . THR A 1 274 ? -0.654 -2.128 -16.376 1.00 75.81 274 THR A C 1
ATOM 2248 O O . THR A 1 274 ? -0.557 -2.072 -15.149 1.00 75.81 274 THR A O 1
ATOM 2251 N N . SER A 1 275 ? -1.271 -3.143 -16.996 1.00 84.19 275 SER A N 1
ATOM 2252 C CA . SER A 1 275 ? -1.832 -4.298 -16.286 1.00 84.19 275 SER A CA 1
ATOM 2253 C C . SER A 1 275 ? -0.749 -5.193 -15.676 1.00 84.19 275 SER A C 1
ATOM 2255 O O . SER A 1 275 ? -1.026 -5.938 -14.735 1.00 84.19 275 SER A O 1
ATOM 2257 N N . LYS A 1 276 ? 0.490 -5.080 -16.169 1.00 89.44 276 LYS A N 1
ATOM 2258 C CA . LYS A 1 276 ? 1.656 -5.844 -15.728 1.00 89.44 276 LYS A CA 1
ATOM 2259 C C . LYS A 1 276 ? 2.712 -4.917 -15.143 1.00 89.44 276 LYS A C 1
ATOM 2261 O O . LYS A 1 276 ? 3.225 -4.034 -15.829 1.00 89.44 276 LYS A O 1
ATOM 2266 N N . GLN A 1 277 ? 3.058 -5.125 -13.875 1.00 92.19 277 GLN A N 1
ATOM 2267 C CA . GLN A 1 277 ? 4.011 -4.273 -13.164 1.00 92.19 277 GLN A CA 1
ATOM 2268 C C . GLN A 1 277 ? 4.999 -5.114 -12.364 1.00 92.19 277 GLN A C 1
ATOM 2270 O O . GLN A 1 277 ? 4.613 -5.940 -11.533 1.00 92.19 277 GLN A O 1
ATOM 2275 N N . PHE A 1 278 ? 6.281 -4.856 -12.601 1.00 94.56 278 PHE A N 1
ATOM 2276 C CA . PHE A 1 278 ? 7.373 -5.356 -11.778 1.00 94.56 278 PHE A CA 1
ATOM 2277 C C . PHE A 1 278 ? 7.862 -4.211 -10.904 1.00 94.56 278 PHE A C 1
ATOM 2279 O O . PHE A 1 278 ? 8.354 -3.205 -11.417 1.00 94.56 278 PHE A O 1
ATOM 2286 N N . ILE A 1 279 ? 7.678 -4.341 -9.594 1.00 95.00 279 ILE A N 1
ATOM 2287 C CA . ILE A 1 279 ? 7.800 -3.222 -8.660 1.00 95.00 279 ILE A CA 1
ATOM 2288 C C . ILE A 1 279 ? 8.955 -3.478 -7.705 1.00 95.00 279 ILE A C 1
ATOM 2290 O O . ILE A 1 279 ? 8.892 -4.391 -6.892 1.00 95.00 279 ILE A O 1
ATOM 2294 N N . ARG A 1 280 ? 10.001 -2.662 -7.762 1.00 94.38 280 ARG A N 1
ATOM 2295 C CA . ARG A 1 280 ? 11.125 -2.697 -6.829 1.00 94.38 280 ARG A CA 1
ATOM 2296 C C . ARG A 1 280 ? 10.933 -1.678 -5.718 1.00 94.38 280 ARG A C 1
ATOM 2298 O O . ARG A 1 280 ? 10.708 -0.500 -5.981 1.00 94.38 280 ARG A O 1
ATOM 2305 N N . LEU A 1 281 ? 11.041 -2.143 -4.481 1.00 94.94 281 LEU A N 1
ATOM 2306 C CA . LEU A 1 281 ? 10.882 -1.357 -3.267 1.00 94.94 281 LEU A CA 1
ATOM 2307 C C . LEU A 1 281 ? 12.214 -1.250 -2.538 1.00 94.94 281 LEU A C 1
ATOM 2309 O O . LEU A 1 281 ? 12.916 -2.248 -2.359 1.00 94.94 281 LEU A O 1
ATOM 2313 N N . ARG A 1 282 ? 12.530 -0.048 -2.060 1.00 92.44 282 ARG A N 1
ATOM 2314 C CA . ARG A 1 282 ? 13.670 0.215 -1.175 1.00 92.44 282 ARG A CA 1
ATOM 2315 C C . ARG A 1 282 ? 13.408 1.438 -0.305 1.00 92.44 282 ARG A C 1
ATOM 2317 O O . ARG A 1 282 ? 12.520 2.232 -0.600 1.00 92.44 282 ARG A O 1
ATOM 2324 N N . PHE A 1 283 ? 14.216 1.624 0.731 1.00 89.81 283 PHE A N 1
ATOM 2325 C CA . PHE A 1 283 ? 14.117 2.777 1.627 1.00 89.81 283 PHE A CA 1
ATOM 2326 C C . PHE A 1 283 ? 15.364 3.658 1.512 1.00 89.81 283 PHE A C 1
ATOM 2328 O O . PHE A 1 283 ? 16.482 3.149 1.533 1.00 89.81 283 PHE A O 1
ATOM 2335 N N . GLU A 1 284 ? 15.178 4.974 1.392 1.00 84.31 284 GLU A N 1
ATOM 2336 C CA . GLU A 1 284 ? 16.250 5.978 1.460 1.00 84.31 284 GLU A CA 1
ATOM 2337 C C . GLU A 1 284 ? 16.201 6.668 2.829 1.00 84.31 284 GLU A C 1
ATOM 2339 O O . GLU A 1 284 ? 15.154 7.180 3.228 1.00 84.31 284 GLU A O 1
ATOM 2344 N N . ASN A 1 285 ? 17.332 6.669 3.545 1.00 74.88 285 ASN A N 1
ATOM 2345 C CA . ASN A 1 285 ? 17.561 7.415 4.793 1.00 74.88 285 ASN A CA 1
ATOM 2346 C C . ASN A 1 285 ? 16.494 7.250 5.895 1.00 74.88 285 ASN A C 1
ATOM 2348 O O . ASN A 1 285 ? 16.380 8.109 6.754 1.00 74.88 285 ASN A O 1
ATOM 2352 N N . ASN A 1 286 ? 15.717 6.160 5.896 1.00 70.69 286 ASN A N 1
ATOM 2353 C CA . ASN A 1 286 ? 14.573 5.951 6.802 1.00 70.69 286 ASN A CA 1
ATOM 2354 C C . ASN A 1 286 ? 13.527 7.084 6.808 1.00 70.69 286 ASN A C 1
ATOM 2356 O O . ASN A 1 286 ? 12.704 7.147 7.713 1.00 70.69 286 ASN A O 1
ATOM 2360 N N . GLU A 1 287 ? 13.490 7.902 5.758 1.00 73.38 287 GLU A N 1
ATOM 2361 C CA . GLU A 1 287 ? 12.501 8.976 5.589 1.00 73.38 287 GLU A CA 1
ATOM 2362 C C . GLU A 1 287 ? 11.620 8.759 4.355 1.00 73.38 287 GLU A C 1
ATOM 2364 O O . GLU A 1 287 ? 10.534 9.328 4.242 1.00 73.38 287 GLU A O 1
ATOM 2369 N N . ARG A 1 288 ? 12.069 7.912 3.419 1.00 87.50 288 ARG A N 1
ATOM 2370 C CA . ARG A 1 288 ? 11.466 7.816 2.093 1.00 87.50 288 ARG A CA 1
ATOM 2371 C C . ARG A 1 288 ? 11.369 6.380 1.593 1.00 87.50 288 ARG A C 1
ATOM 2373 O O . ARG A 1 288 ? 12.370 5.663 1.536 1.00 87.50 288 ARG A O 1
ATOM 2380 N N . LEU A 1 289 ? 10.171 5.986 1.168 1.00 92.00 289 LEU A N 1
ATOM 2381 C CA . LEU A 1 289 ? 9.936 4.751 0.421 1.00 92.00 289 LEU A CA 1
ATOM 2382 C C . LEU A 1 289 ? 10.113 5.046 -1.069 1.00 92.00 289 LEU A C 1
ATOM 2384 O O . LEU A 1 289 ? 9.403 5.872 -1.642 1.00 92.00 289 LEU A O 1
ATOM 2388 N N . VAL A 1 290 ? 11.058 4.363 -1.703 1.00 90.88 290 VAL A N 1
ATOM 2389 C CA . VAL A 1 290 ? 11.285 4.447 -3.144 1.00 90.88 290 VAL A CA 1
ATOM 2390 C C . VAL A 1 290 ? 10.661 3.243 -3.817 1.00 90.88 290 VAL A C 1
ATOM 2392 O O . VAL A 1 290 ? 10.913 2.098 -3.437 1.00 90.88 290 VAL A O 1
ATOM 2395 N N . VAL A 1 291 ? 9.875 3.534 -4.843 1.00 92.94 291 VAL A N 1
ATOM 2396 C CA . VAL A 1 291 ? 9.178 2.559 -5.661 1.00 92.94 291 VAL A CA 1
ATOM 2397 C C . VAL A 1 291 ? 9.596 2.758 -7.109 1.00 92.94 291 VAL A C 1
ATOM 2399 O O . VAL A 1 291 ? 9.321 3.789 -7.716 1.00 92.94 291 VAL A O 1
ATOM 2402 N N . GLU A 1 292 ? 10.277 1.771 -7.667 1.00 91.25 292 GLU A N 1
ATOM 2403 C CA . GLU A 1 292 ? 10.665 1.733 -9.074 1.00 91.25 292 GLU A CA 1
ATOM 2404 C C . GLU A 1 292 ? 9.782 0.697 -9.773 1.00 91.25 292 GLU A C 1
ATOM 2406 O O . GLU A 1 292 ? 9.667 -0.435 -9.318 1.00 91.25 292 GLU A O 1
ATOM 2411 N N . VAL A 1 293 ? 9.124 1.073 -10.862 1.00 92.25 293 VAL A N 1
ATOM 2412 C CA . VAL A 1 293 ? 8.164 0.225 -11.571 1.00 92.25 293 VAL A CA 1
ATOM 2413 C C . VAL A 1 293 ? 8.631 0.052 -13.002 1.00 92.25 293 VAL A C 1
ATOM 2415 O O . VAL A 1 293 ? 8.804 1.040 -13.712 1.00 92.25 293 VAL A O 1
ATOM 2418 N N . ALA A 1 294 ? 8.784 -1.192 -13.442 1.00 92.38 294 ALA A N 1
ATOM 2419 C CA . ALA A 1 294 ? 8.909 -1.528 -14.851 1.00 92.38 294 ALA A CA 1
ATOM 2420 C C . ALA A 1 294 ? 7.582 -2.108 -15.350 1.00 92.38 294 ALA A C 1
ATOM 2422 O O . ALA A 1 294 ? 7.097 -3.103 -14.808 1.00 92.38 294 ALA A O 1
ATOM 2423 N N . SER A 1 295 ? 7.006 -1.499 -16.384 1.00 92.19 295 SER A N 1
ATOM 2424 C CA . SER A 1 295 ? 5.828 -2.030 -17.083 1.00 92.19 295 SER A CA 1
ATOM 2425 C C . SER A 1 295 ? 6.164 -2.296 -18.551 1.00 92.19 295 SER A C 1
ATOM 2427 O O . SER A 1 295 ? 6.853 -1.475 -19.166 1.00 92.19 295 SER A O 1
ATOM 2429 N N . PRO A 1 296 ? 5.740 -3.434 -19.126 1.00 92.75 296 PRO A N 1
ATOM 2430 C CA . PRO A 1 296 ? 5.945 -3.726 -20.539 1.00 92.75 296 PRO A CA 1
ATOM 2431 C C . PRO A 1 296 ? 5.367 -2.621 -21.427 1.00 92.75 296 PRO A C 1
ATOM 2433 O O . PRO A 1 296 ? 4.344 -2.019 -21.110 1.00 92.75 296 PRO A O 1
ATOM 2436 N N . ALA A 1 297 ? 6.014 -2.346 -22.555 1.00 88.75 297 ALA A N 1
ATOM 2437 C CA . ALA A 1 297 ? 5.533 -1.359 -23.509 1.00 88.75 297 ALA A CA 1
ATOM 2438 C C . ALA A 1 297 ? 5.879 -1.742 -24.948 1.00 88.75 297 ALA A C 1
ATOM 2440 O O . ALA A 1 297 ? 6.867 -2.428 -25.231 1.00 88.75 297 ALA A O 1
ATOM 2441 N N . GLN A 1 298 ? 5.101 -1.219 -25.886 1.00 85.25 298 GLN A N 1
ATOM 2442 C CA . GLN A 1 298 ? 5.338 -1.348 -27.311 1.00 85.25 298 GLN A CA 1
ATOM 2443 C C . GLN A 1 298 ? 5.748 -0.003 -27.904 1.00 85.25 298 GLN A C 1
ATOM 2445 O O . GLN A 1 298 ? 5.000 0.973 -27.842 1.00 85.25 298 GLN A O 1
ATOM 2450 N N . LEU A 1 299 ? 6.916 0.025 -28.542 1.00 84.44 299 LEU A N 1
ATOM 2451 C CA . LEU A 1 299 ? 7.331 1.131 -29.390 1.00 84.44 299 LEU A CA 1
ATOM 2452 C C . LEU A 1 299 ? 6.807 0.904 -30.812 1.00 84.44 299 LEU A C 1
ATOM 2454 O O . LEU A 1 299 ? 7.164 -0.073 -31.466 1.00 84.44 299 LEU A O 1
ATOM 2458 N N . VAL A 1 300 ? 5.994 1.830 -31.308 1.00 85.00 300 VAL A N 1
ATOM 2459 C CA . VAL A 1 300 ? 5.528 1.851 -32.696 1.00 85.00 300 VAL A CA 1
ATOM 2460 C C . VAL A 1 300 ? 6.252 2.978 -33.414 1.00 85.00 300 VAL A C 1
ATOM 2462 O O . VAL A 1 300 ? 6.017 4.150 -33.123 1.00 85.00 300 VAL A O 1
ATOM 2465 N N . VAL A 1 301 ? 7.137 2.617 -34.340 1.00 85.50 301 VAL A N 1
ATOM 2466 C CA . VAL A 1 301 ? 7.963 3.562 -35.101 1.00 85.50 301 VAL A CA 1
ATOM 2467 C C . VAL A 1 301 ? 7.305 3.846 -36.449 1.00 85.50 301 VAL A C 1
ATOM 2469 O O . VAL A 1 301 ? 6.944 2.920 -37.173 1.00 85.50 301 VAL A O 1
ATOM 2472 N N . GLY A 1 302 ? 7.146 5.121 -36.793 1.00 85.50 302 GLY A N 1
ATOM 2473 C CA . GLY A 1 302 ? 6.692 5.549 -38.117 1.00 85.50 302 GLY A CA 1
ATOM 2474 C C . GLY A 1 302 ? 7.827 5.555 -39.141 1.00 85.50 302 GLY A C 1
ATOM 2475 O O . GLY A 1 302 ? 8.991 5.709 -38.775 1.00 85.50 302 GLY A O 1
ATOM 2476 N N . ALA A 1 303 ? 7.487 5.444 -40.428 1.00 86.00 303 ALA A N 1
ATOM 2477 C CA . ALA A 1 303 ? 8.459 5.320 -41.523 1.00 86.00 303 ALA A CA 1
ATOM 2478 C C . ALA A 1 303 ? 9.534 6.416 -41.553 1.00 86.00 303 ALA A C 1
ATOM 2480 O O . ALA A 1 303 ? 10.691 6.138 -41.849 1.00 86.00 303 ALA A O 1
ATOM 2481 N N . LEU A 1 304 ? 9.179 7.643 -41.159 1.00 83.06 304 LEU A N 1
ATOM 2482 C CA . LEU A 1 304 ? 10.108 8.777 -41.091 1.00 83.06 304 LEU A CA 1
ATOM 2483 C C . LEU A 1 304 ? 11.243 8.601 -40.064 1.00 83.06 304 LEU A C 1
ATOM 2485 O O . LEU A 1 304 ? 12.200 9.367 -40.093 1.00 83.06 304 LEU A O 1
ATOM 2489 N N . ASN A 1 305 ? 11.139 7.619 -39.162 1.00 84.38 305 ASN A N 1
ATOM 2490 C CA . ASN A 1 305 ? 12.060 7.419 -38.043 1.00 84.38 305 ASN A CA 1
ATOM 2491 C C . ASN A 1 305 ? 12.757 6.051 -38.070 1.00 84.38 305 ASN A C 1
ATOM 2493 O O . ASN A 1 305 ? 13.380 5.676 -37.073 1.00 84.38 305 ASN A O 1
ATOM 2497 N N . TYR A 1 306 ? 12.638 5.277 -39.154 1.00 86.94 306 TYR A N 1
ATOM 2498 C CA . TYR A 1 306 ? 13.193 3.922 -39.204 1.00 86.94 306 TYR A CA 1
ATOM 2499 C C . TYR A 1 306 ? 14.713 3.892 -39.022 1.00 86.94 306 TYR A C 1
ATOM 2501 O O . TYR A 1 306 ? 15.194 3.189 -38.134 1.00 86.94 306 TYR A O 1
ATOM 2509 N N . ASP A 1 307 ? 15.452 4.717 -39.764 1.00 82.25 307 ASP A N 1
ATOM 2510 C CA . ASP A 1 307 ? 16.921 4.777 -39.685 1.00 82.25 307 ASP A CA 1
ATOM 2511 C C . ASP A 1 307 ? 17.406 5.199 -38.292 1.00 82.25 307 ASP A C 1
ATOM 2513 O O . ASP A 1 307 ? 18.390 4.689 -37.748 1.00 82.25 307 ASP A O 1
ATOM 2517 N N . THR A 1 308 ? 16.663 6.113 -37.673 1.00 81.44 308 THR A N 1
ATOM 2518 C CA . THR A 1 308 ? 16.911 6.610 -36.320 1.00 81.44 308 THR A CA 1
ATOM 2519 C C . THR A 1 308 ? 16.723 5.514 -35.268 1.00 81.44 308 THR A C 1
ATOM 2521 O O . THR A 1 308 ? 17.423 5.491 -34.261 1.00 81.44 308 THR A O 1
ATOM 2524 N N . ASN A 1 309 ? 15.818 4.566 -35.512 1.00 84.94 309 ASN A N 1
ATOM 2525 C CA . ASN A 1 309 ? 15.483 3.483 -34.590 1.00 84.94 309 ASN A CA 1
ATOM 2526 C C . ASN A 1 309 ? 16.080 2.124 -35.002 1.00 84.94 309 ASN A C 1
ATOM 2528 O O . ASN A 1 309 ? 15.697 1.103 -34.422 1.00 84.94 309 ASN A O 1
ATOM 2532 N N . GLY A 1 310 ? 17.021 2.099 -35.954 1.00 86.62 310 GLY A N 1
ATOM 2533 C CA . GLY A 1 310 ? 17.605 0.880 -36.532 1.00 86.62 310 GLY A CA 1
ATOM 2534 C C . GLY A 1 310 ? 18.271 -0.068 -35.527 1.00 86.62 310 GLY A C 1
ATOM 2535 O O . GLY A 1 310 ? 18.367 -1.264 -35.784 1.00 86.62 310 GLY A O 1
ATOM 2536 N N . ASP A 1 311 ? 18.640 0.420 -34.345 1.00 86.94 311 ASP A N 1
ATOM 2537 C CA . ASP A 1 311 ? 19.202 -0.389 -33.253 1.00 86.94 311 ASP A CA 1
ATOM 2538 C C . ASP A 1 311 ? 18.128 -1.099 -32.403 1.00 86.94 311 ASP A C 1
ATOM 2540 O O . ASP A 1 311 ? 18.436 -1.849 -31.474 1.00 86.94 311 ASP A O 1
ATOM 2544 N N . THR A 1 312 ? 16.849 -0.870 -32.727 1.00 88.00 312 THR A N 1
ATOM 2545 C CA . THR A 1 312 ? 15.676 -1.394 -32.004 1.00 88.00 312 THR A CA 1
ATOM 2546 C C . THR A 1 312 ? 14.624 -2.030 -32.910 1.00 88.00 312 THR A C 1
ATOM 2548 O O . THR A 1 312 ? 13.960 -2.970 -32.486 1.00 88.00 312 THR A O 1
ATOM 2551 N N . ILE A 1 313 ? 14.488 -1.576 -34.160 1.00 88.31 313 ILE A N 1
ATOM 2552 C CA . ILE A 1 313 ? 13.583 -2.172 -35.154 1.00 88.31 313 ILE A CA 1
ATOM 2553 C C . ILE A 1 313 ? 14.375 -2.901 -36.231 1.00 88.31 313 ILE A C 1
ATOM 2555 O O . ILE A 1 313 ? 15.469 -2.476 -36.590 1.00 88.31 313 ILE A O 1
ATOM 2559 N N . GLU A 1 314 ? 13.816 -3.967 -36.787 1.00 87.38 314 GLU A N 1
ATOM 2560 C CA . GLU A 1 314 ? 14.377 -4.645 -37.956 1.00 87.38 314 GLU A CA 1
ATOM 2561 C C . GLU A 1 314 ? 13.524 -4.349 -39.186 1.00 87.38 314 GLU A C 1
ATOM 2563 O O . GLU A 1 314 ? 12.300 -4.464 -39.119 1.00 87.38 314 GLU A O 1
ATOM 2568 N N . LEU A 1 315 ? 14.161 -3.985 -40.301 1.00 87.12 315 LEU A N 1
ATOM 2569 C CA . LEU A 1 315 ? 13.475 -3.742 -41.567 1.00 87.12 315 LEU A CA 1
ATOM 2570 C C . LEU A 1 315 ? 13.699 -4.916 -42.519 1.00 87.12 315 LEU A C 1
ATOM 2572 O O . LEU A 1 315 ? 14.835 -5.273 -42.815 1.00 87.12 315 LEU A O 1
ATOM 2576 N N . VAL A 1 316 ? 12.619 -5.467 -43.066 1.00 83.50 316 VAL A N 1
ATOM 2577 C CA . VAL A 1 316 ? 12.663 -6.442 -44.160 1.00 83.50 316 VAL A CA 1
ATOM 2578 C C . VAL A 1 316 ? 11.928 -5.843 -45.349 1.00 83.50 316 VAL A C 1
ATOM 2580 O O . VAL A 1 316 ? 10.762 -5.477 -45.245 1.00 83.50 316 VAL A O 1
ATOM 2583 N N . ASN A 1 317 ? 12.626 -5.709 -46.480 1.00 85.25 317 ASN A N 1
ATOM 2584 C CA . ASN A 1 317 ? 12.108 -5.062 -47.693 1.00 85.25 317 ASN A CA 1
ATOM 2585 C C . ASN A 1 317 ? 11.566 -3.636 -47.448 1.00 85.25 317 ASN A C 1
ATOM 2587 O O . ASN A 1 317 ? 10.550 -3.245 -48.015 1.00 85.25 317 ASN A O 1
ATOM 2591 N N . GLY A 1 318 ? 12.231 -2.863 -46.582 1.00 83.06 318 GLY A N 1
ATOM 2592 C CA . GLY A 1 318 ? 11.863 -1.471 -46.286 1.00 83.06 318 GLY A CA 1
ATOM 2593 C C . GLY A 1 318 ? 10.691 -1.294 -45.312 1.00 83.06 318 GLY A C 1
ATOM 2594 O O . GLY A 1 318 ? 10.323 -0.158 -45.024 1.00 83.06 318 GLY A O 1
ATOM 2595 N N . ALA A 1 319 ? 10.131 -2.381 -44.773 1.00 84.56 319 ALA A N 1
ATOM 2596 C CA . ALA A 1 319 ? 9.074 -2.344 -43.766 1.00 84.56 319 ALA A CA 1
ATOM 2597 C C . ALA A 1 319 ? 9.550 -2.963 -42.439 1.00 84.56 319 ALA A C 1
ATOM 2599 O O . ALA A 1 319 ? 10.331 -3.918 -42.469 1.00 84.56 319 ALA A O 1
ATOM 2600 N N . PRO A 1 320 ? 9.088 -2.476 -41.271 1.00 84.69 320 PRO A N 1
ATOM 2601 C CA . PRO A 1 320 ? 9.390 -3.097 -39.992 1.00 84.69 320 PRO A CA 1
ATOM 2602 C C . PRO A 1 320 ? 8.848 -4.512 -39.984 1.00 84.69 320 PRO A C 1
ATOM 2604 O O . PRO A 1 320 ? 7.699 -4.738 -40.364 1.00 84.69 320 PRO A O 1
ATOM 2607 N N . LYS A 1 321 ? 9.661 -5.447 -39.510 1.00 87.00 321 LYS A N 1
ATOM 2608 C CA . LYS A 1 321 ? 9.245 -6.817 -39.259 1.00 87.00 321 LYS A CA 1
ATOM 2609 C C . LYS A 1 321 ? 8.954 -6.962 -37.760 1.00 87.00 321 LYS A C 1
ATOM 2611 O O . LYS A 1 321 ? 9.904 -6.986 -36.968 1.00 87.00 321 LYS A O 1
ATOM 2616 N N . PRO A 1 322 ? 7.673 -6.969 -37.335 1.00 82.88 322 PRO A N 1
ATOM 2617 C CA . PRO A 1 322 ? 7.316 -6.889 -35.919 1.00 82.88 322 PRO A CA 1
ATOM 2618 C C . PRO A 1 322 ? 7.933 -8.004 -35.069 1.00 82.88 322 PRO A C 1
ATOM 2620 O O . PRO A 1 322 ? 8.400 -7.735 -33.969 1.00 82.88 322 PRO A O 1
ATOM 2623 N N . GLU A 1 323 ? 8.026 -9.225 -35.596 1.00 86.50 323 GLU A N 1
ATOM 2624 C CA . GLU A 1 323 ? 8.606 -10.387 -34.911 1.00 86.50 323 GLU A CA 1
ATOM 2625 C C . GLU A 1 323 ? 10.121 -10.284 -34.660 1.00 86.50 323 GLU A C 1
ATOM 2627 O O . GLU A 1 323 ? 10.663 -11.041 -33.859 1.00 86.50 323 GLU A O 1
ATOM 2632 N N . TYR A 1 324 ? 10.813 -9.352 -35.323 1.00 88.06 324 TYR A N 1
ATOM 2633 C CA . TYR A 1 324 ? 12.244 -9.074 -35.137 1.00 88.06 324 TYR A CA 1
ATOM 2634 C C . TYR A 1 324 ? 12.493 -7.744 -34.415 1.00 88.06 324 TYR A C 1
ATOM 2636 O O . TYR A 1 324 ? 13.638 -7.360 -34.181 1.00 88.06 324 TYR A O 1
ATOM 2644 N N . THR A 1 325 ? 11.430 -7.024 -34.059 1.00 87.81 325 THR A N 1
ATOM 2645 C CA . THR A 1 325 ? 11.529 -5.748 -33.351 1.00 87.81 325 THR A CA 1
ATOM 2646 C C . THR A 1 325 ? 11.759 -5.981 -31.861 1.00 87.81 325 THR A C 1
ATOM 2648 O O . THR A 1 325 ? 11.143 -6.848 -31.246 1.00 87.81 325 THR A O 1
ATOM 2651 N N . MET A 1 326 ? 12.671 -5.210 -31.271 1.00 92.00 326 MET A N 1
ATOM 2652 C CA . MET A 1 326 ? 13.047 -5.351 -29.869 1.00 92.00 326 MET A CA 1
ATOM 2653 C C . MET A 1 326 ? 11.947 -4.816 -28.933 1.00 92.00 326 MET A C 1
ATOM 2655 O O . MET A 1 326 ? 11.351 -3.774 -29.223 1.00 92.00 326 MET A O 1
ATOM 2659 N N . PRO A 1 327 ? 11.689 -5.482 -27.792 1.00 92.19 327 PRO A N 1
ATOM 2660 C CA . PRO A 1 327 ? 10.702 -5.031 -26.816 1.00 92.19 327 PRO A CA 1
ATOM 2661 C C . PRO A 1 327 ? 11.101 -3.720 -26.134 1.00 92.19 327 PRO A C 1
ATOM 2663 O O . PRO A 1 327 ? 12.261 -3.297 -26.150 1.00 92.19 327 PRO A O 1
ATOM 2666 N N . SER A 1 328 ? 10.128 -3.096 -25.473 1.00 90.56 328 SER A N 1
ATOM 2667 C CA . SER A 1 328 ? 10.348 -1.901 -24.665 1.00 90.56 328 SER A CA 1
ATOM 2668 C C . SER A 1 328 ? 9.582 -1.951 -23.342 1.00 90.56 328 SER A C 1
ATOM 2670 O O . SER A 1 328 ? 8.774 -2.851 -23.125 1.00 90.56 328 SER A O 1
ATOM 2672 N N . ALA A 1 329 ? 9.861 -1.009 -22.448 1.00 90.56 329 ALA A N 1
ATOM 2673 C CA . ALA A 1 329 ? 9.206 -0.873 -21.155 1.00 90.56 329 ALA A CA 1
ATOM 2674 C C . ALA A 1 329 ? 9.111 0.604 -20.746 1.00 90.56 329 ALA A C 1
ATOM 2676 O O . ALA A 1 329 ? 9.912 1.434 -21.187 1.00 90.56 329 ALA A O 1
ATOM 2677 N N . LEU A 1 330 ? 8.147 0.925 -19.887 1.00 87.00 330 LEU A N 1
ATOM 2678 C CA . LEU A 1 330 ? 8.121 2.173 -19.130 1.00 87.00 330 LEU A CA 1
ATOM 2679 C C . LEU A 1 330 ? 8.758 1.927 -17.763 1.00 87.00 330 LEU A C 1
ATOM 2681 O O . LEU A 1 330 ? 8.361 1.000 -17.053 1.00 87.00 330 LEU A O 1
ATOM 2685 N N . LEU A 1 331 ? 9.727 2.764 -17.405 1.00 86.31 331 LEU A N 1
ATOM 2686 C CA . LEU A 1 331 ? 10.371 2.794 -16.099 1.00 86.31 331 LEU A CA 1
ATOM 2687 C C . LEU A 1 331 ? 9.894 4.014 -15.332 1.00 86.31 331 LEU A C 1
ATOM 2689 O O . LEU A 1 331 ? 10.217 5.143 -15.690 1.00 86.31 331 LEU A O 1
ATOM 2693 N N . THR A 1 332 ? 9.149 3.785 -14.262 1.00 85.12 332 THR A N 1
ATOM 2694 C CA . THR A 1 332 ? 8.592 4.835 -13.417 1.00 85.12 332 THR A CA 1
ATOM 2695 C C . THR A 1 332 ? 9.264 4.807 -12.055 1.00 85.12 332 THR A C 1
ATOM 2697 O O . THR A 1 332 ? 9.308 3.766 -11.414 1.00 85.12 332 THR A O 1
ATOM 2700 N N . THR A 1 333 ? 9.755 5.951 -11.587 1.00 86.19 333 THR A N 1
ATOM 2701 C CA . THR A 1 333 ? 10.254 6.121 -10.220 1.00 86.19 333 THR A CA 1
ATOM 2702 C C . THR A 1 333 ? 9.287 6.991 -9.433 1.00 86.19 333 THR A C 1
ATOM 2704 O O . THR A 1 333 ? 9.012 8.132 -9.804 1.00 86.19 333 THR A O 1
ATOM 2707 N N . LEU A 1 334 ? 8.820 6.457 -8.315 1.00 86.25 334 LEU A N 1
ATOM 2708 C CA . LEU A 1 334 ? 7.978 7.100 -7.322 1.00 86.25 334 LEU A CA 1
ATOM 2709 C C . LEU A 1 334 ? 8.729 7.170 -6.003 1.00 86.25 334 LEU A C 1
ATOM 2711 O O . LEU A 1 334 ? 9.373 6.203 -5.594 1.00 86.25 334 LEU A O 1
ATOM 2715 N N . LYS A 1 335 ? 8.638 8.304 -5.317 1.00 87.44 335 LYS A N 1
ATOM 2716 C CA . LYS A 1 335 ? 9.127 8.413 -3.946 1.00 87.44 335 LYS A CA 1
ATOM 2717 C C . LYS A 1 335 ? 8.038 8.945 -3.035 1.00 87.44 335 LYS A C 1
ATOM 2719 O O . LYS A 1 335 ? 7.530 10.043 -3.266 1.00 87.44 335 LYS A O 1
ATOM 2724 N N . PHE A 1 336 ? 7.726 8.158 -2.014 1.00 88.75 336 PHE A N 1
ATOM 2725 C CA . PHE A 1 336 ? 6.774 8.489 -0.968 1.00 88.75 336 PHE A CA 1
ATOM 2726 C C . PHE A 1 336 ? 7.512 8.932 0.282 1.00 88.75 336 PHE A C 1
ATOM 2728 O O . PHE A 1 336 ? 8.466 8.284 0.716 1.00 88.75 336 PHE A O 1
ATOM 2735 N N . GLU A 1 337 ? 7.037 10.022 0.853 1.00 88.94 337 GLU A N 1
ATOM 2736 C CA . GLU A 1 337 ? 7.418 10.485 2.178 1.00 88.94 337 GLU A CA 1
ATOM 2737 C C . GLU A 1 337 ? 6.182 10.482 3.065 1.00 88.94 337 GLU A C 1
ATOM 2739 O O . GLU A 1 337 ? 5.044 10.478 2.580 1.00 88.94 337 GLU A O 1
ATOM 2744 N N . PHE A 1 338 ? 6.432 10.447 4.369 1.00 91.25 338 PHE A N 1
ATOM 2745 C CA . PHE A 1 338 ? 5.394 10.261 5.363 1.00 91.25 338 PHE A CA 1
ATOM 2746 C C . PHE A 1 338 ? 5.487 11.332 6.440 1.00 91.25 338 PHE A C 1
ATOM 2748 O O . PHE A 1 338 ? 6.566 11.835 6.762 1.00 91.25 338 PHE A O 1
ATOM 2755 N N . ASP A 1 339 ? 4.335 11.680 6.991 1.00 91.88 339 ASP A N 1
ATOM 2756 C CA . ASP A 1 339 ? 4.213 12.582 8.124 1.00 91.88 339 ASP A CA 1
ATOM 2757 C C . ASP A 1 339 ? 3.293 11.979 9.186 1.00 91.88 339 ASP A C 1
ATOM 2759 O O . ASP A 1 339 ? 2.602 10.987 8.943 1.00 91.88 339 ASP A O 1
ATOM 2763 N N . TRP A 1 340 ? 3.304 12.574 10.374 1.00 94.69 340 TRP A N 1
ATOM 2764 C CA . TRP A 1 340 ? 2.430 12.178 11.467 1.00 94.69 340 TRP A CA 1
ATOM 2765 C C . TRP A 1 340 ? 1.846 13.406 12.159 1.00 94.69 340 TRP A C 1
ATOM 2767 O O . TRP A 1 340 ? 2.570 14.206 12.760 1.00 94.69 340 TRP A O 1
ATOM 2777 N N . ASP A 1 341 ? 0.523 13.545 12.091 1.00 94.00 341 ASP A N 1
ATOM 2778 C CA . ASP A 1 341 ? -0.209 14.582 12.812 1.00 94.00 341 ASP A CA 1
ATOM 2779 C C . ASP A 1 341 ? -0.392 14.128 14.264 1.00 94.00 341 ASP A C 1
ATOM 2781 O O . ASP A 1 341 ? -1.271 13.328 14.571 1.00 94.00 341 ASP A O 1
ATOM 2785 N N . ASN A 1 342 ? 0.419 14.649 15.189 1.00 91.81 342 ASN A N 1
ATOM 2786 C CA . ASN A 1 342 ? 0.331 14.286 16.608 1.00 91.81 342 ASN A CA 1
ATOM 2787 C C . ASN A 1 342 ? -1.040 14.606 17.243 1.00 91.81 342 ASN A C 1
ATOM 2789 O O . ASN A 1 342 ? -1.420 13.958 18.219 1.00 91.81 342 ASN A O 1
ATOM 2793 N N . SER A 1 343 ? -1.769 15.604 16.728 1.00 92.31 343 SER A N 1
ATOM 2794 C CA . SER A 1 343 ? -3.062 16.014 17.288 1.00 92.31 343 SER A CA 1
ATOM 2795 C C . SER A 1 343 ? -4.184 15.054 16.903 1.00 92.31 343 SER A C 1
ATOM 2797 O O . SER A 1 343 ? -5.019 14.723 17.743 1.00 92.31 343 SER A O 1
ATOM 2799 N N . LYS A 1 344 ? -4.170 14.570 15.658 1.00 92.81 344 LYS A N 1
ATOM 2800 C CA . LYS A 1 344 ? -5.164 13.619 15.138 1.00 92.81 344 LYS A CA 1
ATOM 2801 C C . LYS A 1 344 ? -4.726 12.167 15.234 1.00 92.81 344 LYS A C 1
ATOM 2803 O O . LYS A 1 344 ? -5.564 11.278 15.149 1.00 92.81 344 LYS A O 1
ATOM 2808 N N . LYS A 1 345 ? -3.426 11.939 15.427 1.00 94.94 345 LYS A N 1
ATOM 2809 C CA . LYS A 1 345 ? -2.754 10.634 15.380 1.00 94.94 345 LYS A CA 1
ATOM 2810 C C . LYS A 1 345 ? -2.743 10.008 13.983 1.00 94.94 345 LYS A C 1
ATOM 2812 O O . LYS A 1 345 ? -2.517 8.809 13.845 1.00 94.94 345 LYS A O 1
ATOM 2817 N N . ASP A 1 346 ? -2.944 10.815 12.947 1.00 96.12 346 ASP A N 1
ATOM 2818 C CA . ASP A 1 346 ? -3.001 10.359 11.561 1.00 96.12 346 ASP A CA 1
ATOM 2819 C C . ASP A 1 346 ? -1.599 10.190 10.972 1.00 96.12 346 ASP A C 1
ATOM 2821 O O . ASP A 1 346 ? -0.721 11.036 11.152 1.00 96.12 346 ASP A O 1
ATOM 2825 N N . ILE A 1 347 ? -1.401 9.091 10.248 1.00 95.69 347 ILE A N 1
ATOM 2826 C CA . ILE A 1 347 ? -0.242 8.869 9.388 1.00 95.69 347 ILE A CA 1
ATOM 2827 C C . ILE A 1 347 ? -0.612 9.365 8.002 1.00 95.69 347 ILE A C 1
ATOM 2829 O O . ILE A 1 347 ? -1.577 8.902 7.391 1.00 95.69 347 ILE A O 1
ATOM 2833 N N . GLU A 1 348 ? 0.194 10.282 7.499 1.00 92.25 348 GLU A N 1
ATOM 2834 C CA . GLU A 1 348 ? -0.011 10.941 6.226 1.00 92.25 348 GLU A CA 1
ATOM 2835 C C . GLU A 1 348 ? 1.058 10.503 5.223 1.00 92.25 348 GLU A C 1
ATOM 2837 O O . GLU A 1 348 ? 2.217 10.314 5.582 1.00 92.25 348 GLU A O 1
ATOM 2842 N N . MET A 1 349 ? 0.680 10.360 3.956 1.00 90.06 349 MET A N 1
ATOM 2843 C CA . MET A 1 349 ? 1.576 10.035 2.848 1.00 90.06 349 MET A CA 1
ATOM 2844 C C . MET A 1 349 ? 1.471 11.091 1.747 1.00 90.06 349 MET A C 1
ATOM 2846 O O . MET A 1 349 ? 0.370 11.528 1.400 1.00 90.06 349 MET A O 1
ATOM 2850 N N . HIS A 1 350 ? 2.600 11.449 1.133 1.00 85.44 350 HIS A N 1
ATOM 2851 C CA . HIS A 1 350 ? 2.638 12.260 -0.087 1.00 85.44 350 HIS A CA 1
ATOM 2852 C C . HIS A 1 350 ? 3.709 11.793 -1.071 1.00 85.44 350 HIS A C 1
ATOM 2854 O O . HIS A 1 350 ? 4.693 11.147 -0.712 1.00 85.44 350 HIS A O 1
ATOM 2860 N N . ILE A 1 351 ? 3.528 12.159 -2.342 1.00 81.56 351 ILE A N 1
ATOM 2861 C CA . ILE A 1 351 ? 4.522 11.928 -3.392 1.00 81.56 351 ILE A CA 1
ATOM 2862 C C . ILE A 1 351 ? 5.525 13.085 -3.384 1.00 81.56 351 ILE A C 1
ATOM 2864 O O . ILE A 1 351 ? 5.181 14.235 -3.668 1.00 81.56 351 ILE A O 1
ATOM 2868 N N . ALA A 1 352 ? 6.781 12.775 -3.076 1.00 79.38 352 ALA A N 1
ATOM 2869 C CA . ALA A 1 352 ? 7.896 13.717 -3.144 1.00 79.38 352 ALA A CA 1
ATOM 2870 C C . ALA A 1 352 ? 8.544 13.744 -4.538 1.00 79.38 352 ALA A C 1
ATOM 2872 O O . ALA A 1 352 ? 9.122 14.755 -4.946 1.00 79.38 352 ALA A O 1
ATOM 2873 N N . LYS A 1 353 ? 8.438 12.634 -5.284 1.00 79.75 353 LYS A N 1
ATOM 2874 C CA . LYS A 1 353 ? 9.002 12.509 -6.630 1.00 79.75 353 LYS A CA 1
ATOM 2875 C C . LYS A 1 353 ? 8.194 11.559 -7.512 1.00 79.75 353 LYS A C 1
ATOM 2877 O O . LYS A 1 353 ? 7.864 10.459 -7.076 1.00 79.75 353 LYS A O 1
ATOM 2882 N N . TYR A 1 354 ? 7.946 11.966 -8.755 1.00 80.12 354 TYR A N 1
ATOM 2883 C CA . TYR A 1 354 ? 7.403 11.110 -9.812 1.00 80.12 354 TYR A CA 1
ATOM 2884 C C . TYR A 1 354 ? 8.103 11.399 -11.139 1.00 80.12 354 TYR A C 1
ATOM 2886 O O . TYR A 1 354 ? 8.019 12.513 -11.660 1.00 80.12 354 TYR A O 1
ATOM 2894 N N . GLU A 1 355 ? 8.779 10.390 -11.680 1.00 78.25 355 GLU A N 1
ATOM 2895 C CA . GLU A 1 355 ? 9.413 10.428 -12.997 1.00 78.25 355 GLU A CA 1
ATOM 2896 C C . GLU A 1 355 ? 9.043 9.166 -13.764 1.00 78.25 355 GLU A C 1
ATOM 2898 O O . GLU A 1 355 ? 8.949 8.090 -13.174 1.00 78.25 355 GLU A O 1
ATOM 2903 N N . THR A 1 356 ? 8.898 9.263 -15.080 1.00 79.50 356 THR A N 1
ATOM 2904 C CA . THR A 1 356 ? 8.772 8.075 -15.923 1.00 79.50 356 THR A CA 1
ATOM 2905 C C . THR A 1 356 ? 9.601 8.231 -17.187 1.00 79.50 356 THR A C 1
ATOM 2907 O O . THR A 1 356 ? 9.711 9.337 -17.715 1.00 79.50 356 THR A O 1
ATOM 2910 N N . TYR A 1 357 ? 10.167 7.128 -17.676 1.00 78.94 357 TYR A N 1
ATOM 2911 C CA . TYR A 1 357 ? 11.025 7.059 -18.858 1.00 78.94 357 TYR A CA 1
ATOM 2912 C C . TYR A 1 357 ? 10.641 5.867 -19.737 1.00 78.94 357 TYR A C 1
ATOM 2914 O O . TYR A 1 357 ? 10.238 4.821 -19.233 1.00 78.94 357 TYR A O 1
ATOM 2922 N N . HIS A 1 358 ? 10.801 5.990 -21.055 1.00 82.94 358 HIS A N 1
ATOM 2923 C CA . HIS A 1 358 ? 10.669 4.861 -21.977 1.00 82.94 358 HIS A CA 1
ATOM 2924 C C . HIS A 1 358 ? 12.041 4.269 -22.287 1.00 82.94 358 HIS A C 1
ATOM 2926 O O . HIS A 1 358 ? 12.989 4.982 -22.620 1.00 82.94 358 HIS A O 1
ATOM 2932 N N . VAL A 1 359 ? 12.142 2.947 -22.192 1.00 86.44 359 VAL A N 1
ATOM 2933 C CA . VAL A 1 359 ? 13.378 2.212 -22.442 1.00 86.44 359 VAL A CA 1
ATOM 2934 C C . VAL A 1 359 ? 13.112 1.124 -23.463 1.00 86.44 359 VAL A C 1
ATOM 2936 O O . VAL A 1 359 ? 12.171 0.350 -23.329 1.00 86.44 359 VAL A O 1
ATOM 2939 N N . THR A 1 360 ? 13.942 1.054 -24.499 1.00 89.56 360 THR A N 1
ATOM 2940 C CA . THR A 1 360 ? 13.870 0.006 -25.525 1.00 89.56 360 THR A CA 1
ATOM 2941 C C . THR A 1 360 ? 15.083 -0.903 -25.426 1.00 89.56 360 THR A C 1
ATOM 2943 O O . THR A 1 360 ? 16.200 -0.428 -25.216 1.00 89.56 360 THR A O 1
ATOM 2946 N N . LYS A 1 361 ? 14.881 -2.208 -25.607 1.00 92.81 361 LYS A N 1
ATOM 2947 C CA . LYS A 1 361 ? 15.976 -3.171 -25.666 1.00 92.81 361 LYS A CA 1
ATOM 2948 C C . LYS A 1 361 ? 16.852 -2.891 -26.886 1.00 92.81 361 LYS A C 1
ATOM 2950 O O . LYS A 1 361 ? 16.348 -2.699 -27.991 1.00 92.81 361 LYS A O 1
ATOM 2955 N N . HIS A 1 362 ? 18.165 -2.917 -26.693 1.00 91.62 362 HIS A N 1
ATOM 2956 C CA . HIS A 1 362 ? 19.115 -2.858 -27.794 1.00 91.62 362 HIS A CA 1
ATOM 2957 C C . HIS A 1 362 ? 19.250 -4.235 -28.466 1.00 91.62 362 HIS A C 1
ATOM 2959 O O . HIS A 1 362 ? 19.217 -5.278 -27.798 1.00 91.62 362 HIS A O 1
ATOM 2965 N N . LYS A 1 363 ? 19.433 -4.270 -29.792 1.00 90.56 363 LYS A N 1
ATOM 2966 C CA . LYS A 1 363 ? 19.576 -5.532 -30.544 1.00 90.56 363 LYS A CA 1
ATOM 2967 C C . LYS A 1 363 ? 20.739 -6.404 -30.069 1.00 90.56 363 LYS A C 1
ATOM 2969 O O . LYS A 1 363 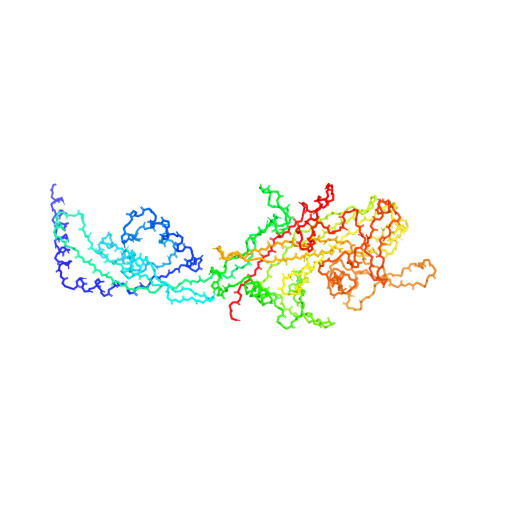? 20.624 -7.628 -30.113 1.00 90.56 363 LYS A O 1
ATOM 2974 N N . LYS A 1 364 ? 21.833 -5.794 -29.594 1.00 89.88 364 LYS A N 1
ATOM 2975 C CA . LYS A 1 364 ? 23.019 -6.525 -29.115 1.00 89.88 364 LYS A CA 1
ATOM 2976 C C . LYS A 1 364 ? 22.878 -7.078 -27.696 1.00 89.88 364 LYS A C 1
ATOM 2978 O O . LYS A 1 364 ? 23.709 -7.887 -27.290 1.00 89.88 364 LYS A O 1
ATOM 2983 N N . LEU A 1 365 ? 21.847 -6.679 -26.945 1.00 90.75 365 LEU A N 1
ATOM 2984 C CA . LEU A 1 365 ? 21.640 -7.218 -25.605 1.00 90.75 365 LEU A CA 1
ATOM 2985 C C . LEU A 1 365 ? 21.332 -8.714 -25.691 1.00 90.75 365 LEU A C 1
ATOM 2987 O O . LEU A 1 365 ? 20.362 -9.127 -26.336 1.00 90.75 365 LEU A O 1
ATOM 2991 N N . THR A 1 366 ? 22.158 -9.498 -25.008 1.00 88.56 366 THR A N 1
ATOM 2992 C CA . THR A 1 366 ? 22.015 -10.942 -24.834 1.00 88.56 366 THR A CA 1
ATOM 2993 C C . THR A 1 366 ? 22.024 -11.257 -23.343 1.00 88.56 366 THR A C 1
ATOM 2995 O O . THR A 1 366 ? 22.749 -10.627 -22.576 1.00 88.56 366 THR A O 1
ATOM 2998 N N . ASP A 1 367 ? 21.179 -12.198 -22.929 1.00 89.06 367 ASP A N 1
ATOM 2999 C CA . ASP A 1 367 ? 21.125 -12.698 -21.559 1.00 89.06 367 ASP A CA 1
ATOM 3000 C C . ASP A 1 367 ? 20.775 -14.186 -21.614 1.00 89.06 367 ASP A C 1
ATOM 3002 O O . ASP A 1 367 ? 19.712 -14.562 -22.106 1.00 89.06 367 ASP A O 1
ATOM 3006 N N . ASN A 1 368 ? 21.688 -15.035 -21.141 1.00 88.75 368 ASN A N 1
ATOM 3007 C CA . ASN A 1 368 ? 21.526 -16.488 -21.200 1.00 88.75 368 ASN A CA 1
ATOM 3008 C C . ASN A 1 368 ? 20.407 -17.001 -20.279 1.00 88.75 368 ASN A C 1
ATOM 3010 O O . ASN A 1 368 ? 19.988 -18.146 -20.423 1.00 88.75 368 ASN A O 1
ATOM 3014 N N . SER A 1 369 ? 19.938 -16.183 -19.329 1.00 86.62 369 SER A N 1
ATOM 3015 C CA . SER A 1 369 ? 18.824 -16.528 -18.441 1.00 86.62 369 SER A CA 1
ATOM 3016 C C . SER A 1 369 ? 17.447 -16.289 -19.071 1.00 86.62 369 SER A C 1
ATOM 3018 O O . SER A 1 369 ? 16.443 -16.755 -18.532 1.00 86.62 369 SER A O 1
ATOM 3020 N N . ILE A 1 370 ? 17.382 -15.594 -20.212 1.00 90.44 370 ILE A N 1
ATOM 3021 C CA . ILE A 1 370 ? 16.132 -15.270 -20.903 1.00 90.44 370 ILE A CA 1
ATOM 3022 C C . ILE A 1 370 ? 15.984 -16.163 -22.129 1.00 90.44 370 ILE A C 1
ATOM 3024 O O . ILE A 1 370 ? 16.851 -16.209 -23.000 1.00 90.44 370 ILE A O 1
ATOM 3028 N N . THR A 1 371 ? 14.841 -16.841 -22.229 1.00 91.62 371 THR A N 1
ATOM 3029 C CA . THR A 1 371 ? 14.499 -17.606 -23.432 1.00 91.62 371 THR A CA 1
ATOM 3030 C C . THR A 1 371 ? 13.993 -16.641 -24.508 1.00 91.62 371 THR A C 1
ATOM 3032 O O . THR A 1 371 ? 12.974 -15.983 -24.295 1.00 91.62 371 THR A O 1
ATOM 3035 N N . PRO A 1 372 ? 14.673 -16.515 -25.661 1.00 91.88 372 PRO A N 1
ATOM 3036 C CA . PRO A 1 372 ? 14.238 -15.600 -26.703 1.00 91.88 372 PRO A CA 1
ATOM 3037 C C . PRO A 1 372 ? 12.964 -16.104 -27.389 1.00 91.88 372 PRO A C 1
ATOM 3039 O O . PRO A 1 372 ? 12.827 -17.290 -27.680 1.00 91.88 372 PRO A O 1
ATOM 3042 N N . VAL A 1 373 ? 12.072 -15.176 -27.734 1.00 93.88 373 VAL A N 1
ATOM 3043 C CA . VAL A 1 373 ? 10.914 -15.424 -28.608 1.00 93.88 373 VAL A CA 1
ATOM 3044 C C . VAL A 1 373 ? 11.385 -15.789 -30.012 1.00 93.88 373 VAL A C 1
ATOM 3046 O O . VAL A 1 373 ? 10.793 -16.623 -30.690 1.00 93.88 373 VAL A O 1
ATOM 3049 N N . THR A 1 374 ? 12.444 -15.133 -30.484 1.00 92.44 374 THR A N 1
ATOM 3050 C CA . THR A 1 374 ? 13.011 -15.320 -31.822 1.00 92.44 374 THR A CA 1
ATOM 3051 C C . THR A 1 374 ? 14.468 -14.872 -31.833 1.00 92.44 374 THR A C 1
ATOM 3053 O O . THR A 1 374 ? 14.865 -13.982 -31.078 1.00 92.44 374 THR A O 1
ATOM 3056 N N . THR A 1 375 ? 15.279 -15.475 -32.700 1.00 90.31 375 THR A N 1
ATOM 3057 C CA . THR A 1 375 ? 16.662 -15.059 -32.951 1.00 90.31 375 THR A CA 1
ATOM 3058 C C . THR A 1 375 ? 16.890 -14.850 -34.442 1.00 90.31 375 THR A C 1
ATOM 3060 O O . THR A 1 375 ? 16.302 -15.536 -35.278 1.00 90.31 375 THR A O 1
ATOM 3063 N N . TYR A 1 376 ? 17.729 -13.879 -34.791 1.00 88.75 376 TYR A N 1
ATOM 3064 C CA . TYR A 1 376 ? 18.101 -13.621 -36.179 1.00 88.75 376 TYR A CA 1
ATOM 3065 C C . TYR A 1 376 ? 19.516 -13.043 -36.267 1.00 88.75 376 TYR A C 1
ATOM 3067 O O . TYR A 1 376 ? 20.040 -12.488 -35.302 1.00 88.75 376 TYR A O 1
ATOM 3075 N N . GLN A 1 377 ? 20.158 -13.190 -37.425 1.00 86.94 377 GLN A N 1
ATOM 3076 C CA . GLN A 1 377 ? 21.438 -12.535 -37.694 1.00 86.94 377 GLN A CA 1
ATOM 3077 C C . GLN A 1 377 ? 21.166 -11.101 -38.136 1.00 86.94 377 GLN A C 1
ATOM 3079 O O . GLN A 1 377 ? 20.592 -10.892 -39.204 1.00 86.94 377 GLN A O 1
ATOM 3084 N N . SER A 1 378 ? 21.570 -10.123 -37.329 1.00 78.25 378 SER A N 1
ATOM 3085 C CA . SER A 1 378 ? 21.479 -8.721 -37.727 1.00 78.25 378 SER A CA 1
ATOM 3086 C C . SER A 1 378 ? 22.445 -8.464 -38.890 1.00 78.25 378 SER A C 1
ATOM 3088 O O . SER A 1 378 ? 23.578 -8.970 -38.858 1.00 78.25 378 SER A O 1
ATOM 3090 N N . PRO A 1 379 ? 22.051 -7.680 -39.914 1.00 70.69 379 PRO A N 1
ATOM 3091 C CA . PRO A 1 379 ? 22.996 -7.220 -40.928 1.00 70.69 379 PRO A CA 1
ATOM 3092 C C . PRO A 1 379 ? 24.172 -6.491 -40.259 1.00 70.69 379 PRO A C 1
ATOM 3094 O O . PRO A 1 379 ? 24.031 -5.987 -39.140 1.00 70.69 379 PRO A O 1
ATOM 3097 N N . GLN A 1 380 ? 25.340 -6.463 -40.919 1.00 63.34 380 GLN A N 1
ATOM 3098 C CA . GLN A 1 380 ? 26.494 -5.693 -40.439 1.00 63.34 380 GLN A CA 1
ATOM 3099 C C . GLN A 1 380 ? 26.041 -4.246 -40.204 1.00 63.34 380 GLN A C 1
ATOM 3101 O O . GLN A 1 380 ? 25.788 -3.516 -41.160 1.00 63.34 380 GLN A O 1
ATOM 3106 N N . GLY A 1 381 ? 25.905 -3.837 -38.941 1.00 52.91 381 GLY A N 1
ATOM 3107 C CA . GLY A 1 381 ? 25.759 -2.421 -38.611 1.00 52.91 381 GLY A CA 1
ATOM 3108 C C . GLY A 1 381 ? 27.005 -1.669 -39.081 1.00 52.91 381 GLY A C 1
ATOM 3109 O O . GLY A 1 381 ? 28.053 -2.296 -39.223 1.00 52.91 381 GLY A O 1
ATOM 3110 N N . ASN A 1 382 ? 26.891 -0.361 -39.335 1.00 43.16 382 ASN A N 1
ATOM 3111 C CA . ASN A 1 382 ? 27.953 0.534 -39.827 1.00 43.16 382 ASN A CA 1
ATOM 3112 C C . ASN A 1 382 ? 29.368 0.182 -39.295 1.00 43.16 382 ASN A C 1
ATOM 3114 O O . ASN A 1 382 ? 29.795 0.697 -38.265 1.00 43.16 382 ASN A O 1
ATOM 3118 N N . GLY A 1 383 ? 30.088 -0.694 -40.012 1.00 50.22 383 GLY A N 1
ATOM 3119 C CA . GLY A 1 383 ? 31.475 -1.100 -39.743 1.00 50.22 383 GLY A CA 1
ATOM 3120 C C . GLY A 1 383 ? 31.724 -2.334 -38.851 1.00 50.22 383 GLY A C 1
ATOM 3121 O O . GLY A 1 383 ? 32.885 -2.610 -38.564 1.00 50.22 383 GLY A O 1
ATOM 3122 N N . GLY A 1 384 ? 30.708 -3.085 -38.406 1.00 57.56 384 GLY A N 1
ATOM 3123 C CA . GLY A 1 384 ? 30.864 -4.212 -37.465 1.00 57.56 384 GLY A CA 1
ATOM 3124 C C . GLY A 1 384 ? 30.669 -5.622 -38.049 1.00 57.56 384 GLY A C 1
ATOM 3125 O O . GLY A 1 384 ? 30.116 -5.807 -39.132 1.00 57.56 384 GLY A O 1
ATOM 3126 N N . ASN A 1 385 ? 31.099 -6.647 -37.301 1.00 62.53 385 ASN A N 1
ATOM 3127 C CA . ASN A 1 385 ? 30.789 -8.058 -37.577 1.00 62.53 385 ASN A CA 1
ATOM 3128 C C . ASN A 1 385 ? 29.281 -8.337 -37.419 1.00 62.53 385 ASN A C 1
ATOM 3130 O O . ASN A 1 385 ? 28.606 -7.689 -36.617 1.00 62.53 385 ASN A O 1
ATOM 3134 N N . LYS A 1 386 ? 28.757 -9.327 -38.158 1.00 73.88 386 LYS A N 1
ATOM 3135 C CA . LYS A 1 386 ? 27.394 -9.848 -37.943 1.00 73.88 386 LYS A CA 1
ATOM 3136 C C . LYS A 1 386 ? 27.249 -10.315 -36.493 1.00 73.88 386 LYS A C 1
ATOM 3138 O O . LYS A 1 386 ? 28.164 -10.939 -35.958 1.00 73.88 386 LYS A O 1
ATOM 3143 N N . PHE A 1 387 ? 26.104 -10.035 -35.882 1.00 80.31 387 PHE A N 1
ATOM 3144 C CA . PHE A 1 387 ? 25.782 -10.499 -34.536 1.00 80.31 387 PHE A CA 1
ATOM 3145 C C . PHE A 1 387 ? 24.392 -11.138 -34.507 1.00 80.31 387 PHE A C 1
ATOM 3147 O O . PHE A 1 387 ? 23.510 -10.787 -35.295 1.00 80.31 387 PHE A O 1
ATOM 3154 N N . THR A 1 388 ? 24.190 -12.067 -33.574 1.00 86.25 388 THR A N 1
ATOM 3155 C CA . THR A 1 388 ? 22.879 -12.671 -33.324 1.00 86.25 388 THR A CA 1
ATOM 3156 C C . THR A 1 388 ? 22.055 -11.744 -32.438 1.00 86.25 388 THR A C 1
ATOM 3158 O O . THR A 1 388 ? 22.400 -11.532 -31.277 1.00 86.25 388 THR A O 1
ATOM 3161 N N . ALA A 1 389 ? 20.956 -11.211 -32.964 1.00 89.69 389 ALA A N 1
ATOM 3162 C CA . ALA A 1 389 ? 19.969 -10.487 -32.178 1.00 89.69 389 ALA A CA 1
ATOM 3163 C C . ALA A 1 389 ? 18.992 -11.476 -31.525 1.00 89.69 389 ALA A C 1
ATOM 3165 O O . ALA A 1 389 ? 18.529 -12.426 -32.163 1.00 89.69 389 ALA A O 1
ATOM 3166 N N . THR A 1 390 ? 18.675 -11.244 -30.249 1.00 92.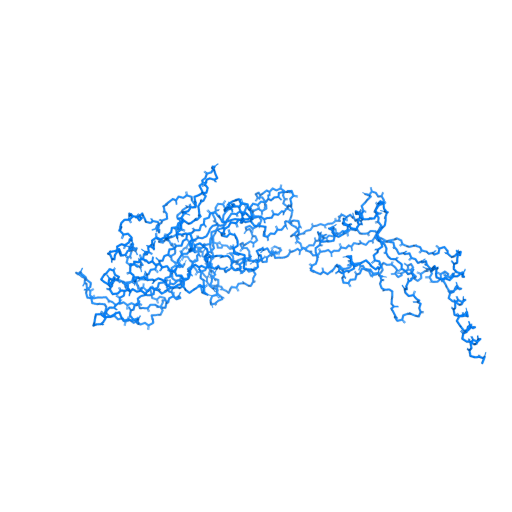25 390 THR A N 1
ATOM 3167 C CA . THR A 1 390 ? 17.694 -12.028 -29.483 1.00 92.25 390 THR A CA 1
ATOM 3168 C C . THR A 1 390 ? 16.475 -11.162 -29.172 1.00 92.25 390 THR A C 1
ATOM 3170 O O . THR A 1 390 ? 16.587 -10.110 -28.539 1.00 92.25 390 THR A O 1
ATOM 3173 N N . VAL A 1 391 ? 15.303 -11.576 -29.650 1.00 92.94 391 VAL A N 1
ATOM 3174 C CA . VAL A 1 391 ? 14.025 -10.907 -29.380 1.00 92.94 391 VAL A CA 1
ATOM 3175 C C . VAL A 1 391 ? 13.477 -11.481 -28.079 1.00 92.94 391 VAL A C 1
ATOM 3177 O O . VAL A 1 391 ? 13.274 -12.689 -27.982 1.00 92.94 391 VAL A O 1
ATOM 3180 N N . TRP A 1 392 ? 13.263 -10.640 -27.069 1.00 93.75 392 TRP A N 1
ATOM 3181 C CA . TRP A 1 392 ? 12.641 -11.047 -25.802 1.00 93.75 392 TRP A CA 1
ATOM 3182 C C . TRP A 1 392 ? 11.148 -10.724 -25.826 1.00 93.75 392 TRP A C 1
ATOM 3184 O O . TRP A 1 392 ? 10.699 -9.923 -26.650 1.00 93.75 392 TRP A O 1
ATOM 3194 N N . THR A 1 393 ? 10.376 -11.294 -24.903 1.00 92.81 393 THR A N 1
ATOM 3195 C CA . THR A 1 393 ? 9.045 -10.744 -24.626 1.00 92.81 393 THR A CA 1
ATOM 3196 C C . THR A 1 393 ? 9.183 -9.369 -23.955 1.00 92.81 393 THR A C 1
ATOM 3198 O O . THR A 1 393 ? 10.222 -9.043 -23.369 1.00 92.81 393 THR A O 1
ATOM 3201 N N . ALA A 1 394 ? 8.141 -8.537 -24.032 1.00 91.75 394 ALA A N 1
ATOM 3202 C CA . ALA A 1 394 ? 8.132 -7.257 -23.322 1.00 91.75 394 ALA A CA 1
ATOM 3203 C C . ALA A 1 394 ? 8.143 -7.446 -21.794 1.00 91.75 394 ALA A C 1
ATOM 3205 O O . ALA A 1 394 ? 8.806 -6.685 -21.089 1.00 91.75 394 ALA A O 1
ATOM 3206 N N . ASP A 1 395 ? 7.496 -8.505 -21.301 1.00 93.12 395 ASP A N 1
ATOM 3207 C CA . ASP A 1 395 ? 7.504 -8.898 -19.891 1.00 93.12 395 ASP A CA 1
ATOM 3208 C C . ASP A 1 395 ? 8.920 -9.256 -19.419 1.00 93.12 395 ASP A C 1
ATOM 3210 O O . ASP A 1 395 ? 9.374 -8.734 -18.403 1.00 93.12 395 ASP A O 1
ATOM 3214 N N . ASP A 1 396 ? 9.650 -10.086 -20.172 1.00 93.44 396 ASP A N 1
ATOM 3215 C CA . ASP A 1 396 ? 11.023 -10.473 -19.823 1.00 93.44 396 ASP A CA 1
ATOM 3216 C C . ASP A 1 396 ? 11.969 -9.276 -19.840 1.00 93.44 396 ASP A C 1
ATOM 3218 O O . ASP A 1 396 ? 12.825 -9.152 -18.965 1.00 93.44 396 ASP A O 1
ATOM 3222 N N . PHE A 1 397 ? 11.793 -8.351 -20.787 1.00 94.19 397 PHE A N 1
ATOM 3223 C CA . PHE A 1 397 ? 12.595 -7.134 -20.815 1.00 94.19 397 PHE A CA 1
ATOM 3224 C C . PHE A 1 397 ? 12.298 -6.205 -19.631 1.00 94.19 397 PHE A C 1
ATOM 3226 O O . PHE A 1 397 ? 13.233 -5.703 -19.008 1.00 94.19 397 PHE A O 1
ATOM 3233 N N . ALA A 1 398 ? 11.028 -6.020 -19.260 1.00 93.69 398 ALA A N 1
ATOM 3234 C CA . ALA A 1 398 ? 10.658 -5.239 -18.080 1.00 93.69 398 ALA A CA 1
ATOM 3235 C C . ALA A 1 398 ? 11.190 -5.880 -16.780 1.00 93.69 398 ALA A C 1
ATOM 3237 O O . ALA A 1 398 ? 11.783 -5.187 -15.947 1.00 93.69 398 ALA A O 1
ATOM 3238 N N . LYS A 1 399 ? 11.080 -7.211 -16.640 1.00 93.31 399 LYS A N 1
ATOM 3239 C CA . LYS A 1 399 ? 11.695 -7.985 -15.542 1.00 93.31 399 LYS A CA 1
ATOM 3240 C C . LYS A 1 399 ? 13.210 -7.821 -15.496 1.00 93.31 399 LYS A C 1
ATOM 3242 O O . LYS A 1 399 ? 13.795 -7.674 -14.423 1.00 93.31 399 LYS A O 1
ATOM 3247 N N . TRP A 1 400 ? 13.861 -7.871 -16.653 1.00 93.38 400 TRP A N 1
ATOM 3248 C CA . TRP A 1 400 ? 15.304 -7.721 -16.748 1.00 93.38 400 TRP A CA 1
ATOM 3249 C C . TRP A 1 400 ? 15.746 -6.322 -16.323 1.00 93.38 400 TRP A C 1
ATOM 3251 O O . TRP A 1 400 ? 16.675 -6.200 -15.524 1.00 93.38 400 TRP A O 1
ATOM 3261 N N . LEU A 1 401 ? 15.047 -5.278 -16.782 1.00 92.19 401 LEU A N 1
ATOM 3262 C CA . LEU A 1 401 ? 15.339 -3.897 -16.405 1.00 92.19 401 LEU A CA 1
ATOM 3263 C C . LEU A 1 401 ? 15.234 -3.697 -14.895 1.00 92.19 401 LEU A C 1
ATOM 3265 O O . LEU A 1 401 ? 16.148 -3.123 -14.306 1.00 92.19 401 LEU A O 1
ATOM 3269 N N . ILE A 1 402 ? 14.166 -4.199 -14.262 1.00 91.81 402 ILE A N 1
ATOM 3270 C CA . ILE A 1 402 ? 13.966 -4.021 -12.818 1.00 91.81 402 ILE A CA 1
ATOM 3271 C C . ILE A 1 402 ? 14.998 -4.779 -11.978 1.00 91.81 402 ILE A C 1
ATOM 3273 O O . ILE A 1 402 ? 15.412 -4.286 -10.928 1.00 91.81 402 ILE A O 1
ATOM 3277 N N . LYS A 1 403 ? 15.463 -5.948 -12.441 1.00 90.56 403 LYS A N 1
ATOM 3278 C CA . LYS A 1 403 ? 16.534 -6.710 -11.779 1.00 90.56 403 LYS A CA 1
ATOM 3279 C C . LYS A 1 403 ? 17.897 -6.027 -11.948 1.00 90.56 403 LYS A C 1
ATOM 3281 O O . LYS A 1 403 ? 18.658 -5.964 -10.984 1.00 90.56 403 LYS A O 1
ATOM 3286 N N . ASN A 1 404 ? 18.158 -5.432 -13.112 1.00 87.88 404 ASN A N 1
ATOM 3287 C CA . ASN A 1 404 ? 19.422 -4.783 -13.479 1.00 87.88 404 ASN A CA 1
ATOM 3288 C C . ASN A 1 404 ? 19.348 -3.247 -13.387 1.00 87.88 404 ASN A C 1
ATOM 3290 O O . ASN A 1 404 ? 19.743 -2.535 -14.313 1.00 87.88 404 ASN A O 1
ATOM 3294 N N . ASN A 1 405 ? 18.829 -2.717 -12.275 1.00 81.12 405 ASN A N 1
ATOM 3295 C CA . ASN A 1 405 ? 18.576 -1.282 -12.152 1.00 81.12 405 ASN A CA 1
ATOM 3296 C C . ASN A 1 405 ? 19.825 -0.410 -11.975 1.00 81.12 405 ASN A C 1
ATOM 3298 O O . ASN A 1 405 ? 19.709 0.796 -12.122 1.00 81.12 405 ASN A O 1
ATOM 3302 N N . SER A 1 406 ? 21.017 -0.958 -11.718 1.00 76.75 406 SER A N 1
ATOM 3303 C CA . SER A 1 406 ? 22.241 -0.167 -11.476 1.00 76.75 406 SER A CA 1
ATOM 3304 C C . SER A 1 406 ? 22.545 0.867 -12.564 1.00 76.75 406 SER A C 1
ATOM 3306 O O . SER A 1 406 ? 23.076 1.932 -12.268 1.00 76.75 406 SER A O 1
ATOM 3308 N N . ASP A 1 407 ? 22.183 0.559 -13.809 1.00 68.50 407 ASP A N 1
ATOM 3309 C CA .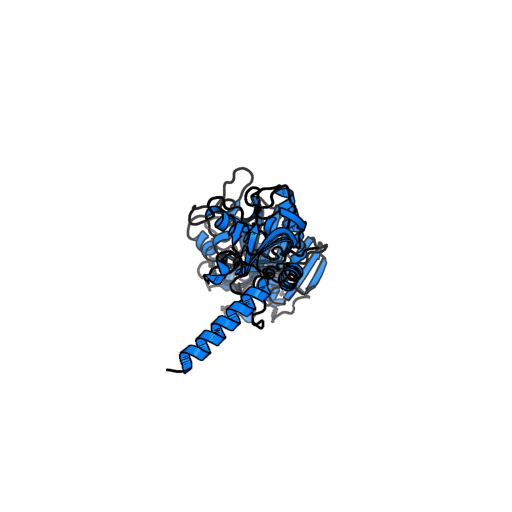 ASP A 1 407 ? 22.474 1.389 -14.979 1.00 68.50 407 ASP A CA 1
ATOM 3310 C C . ASP A 1 407 ? 21.477 2.558 -15.145 1.00 68.50 407 ASP A C 1
ATOM 3312 O O . ASP A 1 407 ? 21.692 3.447 -15.970 1.00 68.50 407 ASP A O 1
ATOM 3316 N N . TRP A 1 408 ? 20.385 2.572 -14.372 1.00 71.56 408 TRP A N 1
ATOM 3317 C CA . TRP A 1 408 ? 19.323 3.582 -14.460 1.00 71.56 408 TRP A CA 1
ATOM 3318 C C . TRP A 1 408 ? 18.736 4.035 -13.113 1.00 71.56 408 TRP A C 1
ATOM 3320 O O . TRP A 1 408 ? 17.919 4.957 -13.071 1.00 71.56 408 TRP A O 1
ATOM 3330 N N . LYS A 1 409 ? 19.163 3.426 -12.006 1.00 69.06 409 LYS A N 1
ATOM 3331 C CA . LYS A 1 409 ? 18.773 3.761 -10.637 1.00 69.06 409 LYS A CA 1
ATOM 3332 C C . LYS A 1 409 ? 19.126 5.218 -10.362 1.00 69.06 409 LYS A C 1
ATOM 3334 O O . LYS A 1 409 ? 20.238 5.663 -10.638 1.00 69.06 409 LYS A O 1
ATOM 3339 N N . SER A 1 410 ? 18.190 5.964 -9.782 1.00 58.31 410 SER A N 1
ATOM 3340 C CA . SER A 1 410 ? 18.449 7.332 -9.320 1.00 58.31 410 SER A CA 1
ATOM 3341 C C . SER A 1 410 ? 19.504 7.281 -8.197 1.00 58.31 410 SER A C 1
ATOM 3343 O O . SER A 1 410 ? 19.181 6.714 -7.151 1.00 58.31 410 SER A O 1
ATOM 3345 N N . PRO A 1 411 ? 20.714 7.862 -8.363 1.00 50.56 411 PRO A N 1
ATOM 3346 C CA . PRO A 1 411 ? 21.828 7.654 -7.437 1.00 50.56 411 PRO A CA 1
ATOM 3347 C C . PRO A 1 411 ? 21.557 8.217 -6.047 1.00 50.56 411 PRO A C 1
ATOM 3349 O O . PRO A 1 411 ? 21.926 7.571 -5.085 1.00 50.56 411 PRO A O 1
ATOM 3352 N N . ASP A 1 412 ? 20.833 9.337 -5.936 1.00 52.38 412 ASP A N 1
ATOM 3353 C CA . ASP A 1 412 ? 20.379 9.879 -4.657 1.00 52.38 412 ASP A CA 1
ATOM 3354 C C . ASP A 1 412 ? 19.157 10.789 -4.824 1.00 52.38 412 ASP A C 1
ATOM 3356 O O . ASP A 1 412 ? 19.121 11.686 -5.667 1.00 52.38 412 ASP A O 1
ATOM 3360 N N . GLY A 1 413 ? 18.154 10.537 -3.980 1.00 49.03 413 GLY A N 1
ATOM 3361 C CA . GLY A 1 413 ? 17.153 11.462 -3.441 1.00 49.03 413 GLY A CA 1
ATOM 3362 C C . GLY A 1 413 ? 16.781 12.742 -4.188 1.00 49.03 413 GLY A C 1
ATOM 3363 O O . GLY A 1 413 ? 15.634 12.876 -4.607 1.00 49.03 413 GLY A O 1
ATOM 3364 N N . ASN A 1 414 ? 17.711 13.694 -4.267 1.00 49.31 414 ASN A N 1
ATOM 3365 C CA . ASN A 1 414 ? 17.415 15.124 -4.372 1.00 49.31 414 ASN A CA 1
ATOM 3366 C C . ASN A 1 414 ? 18.209 15.854 -5.471 1.00 49.31 414 ASN A C 1
ATOM 3368 O O . ASN A 1 414 ? 18.297 17.076 -5.423 1.00 49.31 414 ASN A O 1
ATOM 3372 N N . GLN A 1 415 ? 18.814 15.162 -6.442 1.00 51.16 415 GLN A N 1
ATOM 3373 C CA . GLN A 1 415 ? 19.539 15.842 -7.525 1.00 51.16 415 GLN A CA 1
ATOM 3374 C C . GLN A 1 415 ? 19.085 15.426 -8.923 1.00 51.16 415 GLN A C 1
ATOM 3376 O O . GLN A 1 415 ? 18.697 14.285 -9.172 1.00 51.16 415 GLN A O 1
ATOM 3381 N N . ASP A 1 416 ? 19.224 16.376 -9.844 1.00 49.00 416 ASP A N 1
ATOM 3382 C CA . ASP A 1 416 ? 19.012 16.297 -11.293 1.00 49.00 416 ASP A CA 1
ATOM 3383 C C . ASP A 1 416 ? 19.914 15.284 -12.032 1.00 49.00 416 ASP A C 1
ATOM 3385 O O . ASP A 1 416 ? 19.949 15.251 -13.256 1.00 49.00 416 ASP A O 1
ATOM 3389 N N . ASN A 1 417 ? 20.630 14.420 -11.318 1.00 51.31 417 ASN A N 1
ATOM 3390 C CA . ASN A 1 417 ? 21.679 13.560 -11.865 1.00 51.31 417 ASN A CA 1
ATOM 3391 C C . ASN A 1 417 ? 21.217 12.116 -12.106 1.00 51.31 417 ASN A C 1
ATOM 3393 O O . ASN A 1 417 ? 22.037 11.200 -12.088 1.00 51.31 417 ASN A O 1
ATOM 3397 N N . SER A 1 418 ? 19.913 11.879 -12.301 1.00 60.59 418 SER A N 1
ATOM 3398 C CA . SER A 1 418 ? 19.463 10.552 -12.737 1.00 60.59 418 SER A CA 1
ATOM 3399 C C . SER A 1 418 ? 20.197 10.184 -14.036 1.00 60.59 418 SER A C 1
ATOM 3401 O O . SER A 1 418 ? 20.191 10.993 -14.965 1.00 60.59 418 SER A O 1
ATOM 3403 N N . PRO A 1 419 ? 20.789 8.980 -14.159 1.00 60.31 419 PRO A N 1
ATOM 3404 C CA . PRO A 1 419 ? 21.355 8.494 -15.413 1.00 60.31 419 PRO A CA 1
ATOM 3405 C C . PRO A 1 419 ? 20.346 8.466 -16.561 1.00 60.31 419 PRO A C 1
ATOM 3407 O O . PRO A 1 419 ? 20.775 8.373 -17.705 1.00 60.31 419 PRO A O 1
ATOM 3410 N N . LEU A 1 420 ? 19.044 8.549 -16.249 1.00 63.56 420 LEU A N 1
ATOM 3411 C CA . LEU A 1 420 ? 17.934 8.681 -17.193 1.00 63.56 420 LEU A CA 1
ATOM 3412 C C . LEU A 1 420 ? 17.627 10.142 -17.577 1.00 63.56 420 LEU A C 1
ATOM 3414 O O . LEU A 1 420 ? 17.052 10.401 -18.640 1.00 63.56 420 LEU A O 1
ATOM 3418 N N . LYS A 1 421 ? 18.017 11.114 -16.737 1.00 58.75 421 LYS A N 1
ATOM 3419 C CA . LYS A 1 421 ? 17.827 12.540 -17.013 1.00 58.75 421 LYS A CA 1
ATOM 3420 C C . LYS A 1 421 ? 18.833 12.968 -18.078 1.00 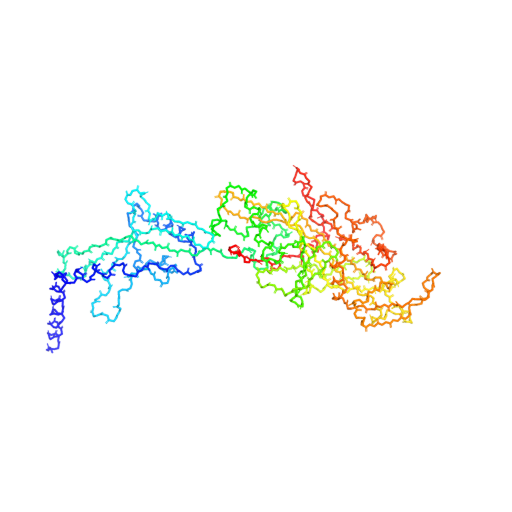58.75 421 LYS A C 1
ATOM 3422 O O . LYS A 1 421 ? 20.035 13.081 -17.837 1.00 58.75 421 LYS A O 1
ATOM 3427 N N . HIS A 1 422 ? 18.333 13.224 -19.281 1.00 57.44 422 HIS A N 1
ATOM 3428 C CA . HIS A 1 422 ? 19.120 13.809 -20.363 1.00 57.44 422 HIS A CA 1
ATOM 3429 C C . HIS A 1 422 ? 18.491 15.113 -20.794 1.00 57.44 422 HIS A C 1
ATOM 3431 O O . HIS A 1 422 ? 17.306 15.140 -21.117 1.00 57.44 422 HIS A O 1
ATOM 3437 N N . SER A 1 423 ? 19.301 16.173 -20.802 1.00 50.66 423 SER A N 1
ATOM 3438 C CA . SER A 1 423 ? 18.877 17.499 -21.227 1.00 50.66 423 SER A CA 1
ATOM 3439 C C . SER A 1 423 ? 18.318 17.432 -22.642 1.00 50.66 423 SER A C 1
ATOM 3441 O O . SER A 1 423 ? 19.049 17.228 -23.615 1.00 50.66 423 SER A O 1
ATOM 3443 N N . VAL A 1 424 ? 17.006 17.615 -22.755 1.00 50.09 424 VAL A N 1
ATOM 3444 C CA . VAL A 1 424 ? 16.346 17.842 -24.031 1.00 50.09 424 VAL A CA 1
ATOM 3445 C C . VAL A 1 424 ? 16.700 19.261 -24.464 1.00 50.09 424 VAL A C 1
ATOM 3447 O O . VAL A 1 424 ? 16.126 20.235 -23.986 1.00 50.09 424 VAL A O 1
ATOM 3450 N N . ILE A 1 425 ? 17.674 19.402 -25.363 1.00 52.75 425 ILE A N 1
ATOM 3451 C CA . ILE A 1 425 ? 17.872 20.677 -26.059 1.00 52.75 425 ILE A CA 1
ATOM 3452 C C . ILE A 1 425 ? 16.630 20.847 -26.937 1.00 52.75 425 ILE A C 1
ATOM 3454 O O . ILE A 1 425 ? 16.351 20.002 -27.783 1.00 52.75 425 ILE A O 1
ATOM 3458 N N . THR A 1 426 ? 15.849 21.896 -26.699 1.00 52.34 426 THR A N 1
ATOM 3459 C CA . THR A 1 426 ? 14.440 22.070 -27.111 1.00 52.34 426 THR A CA 1
ATOM 3460 C C . THR A 1 426 ? 14.115 21.843 -28.598 1.00 52.34 426 THR A C 1
ATOM 3462 O O . THR A 1 426 ? 12.958 21.590 -28.923 1.00 52.34 426 THR A O 1
ATOM 3465 N N . ASN A 1 427 ? 15.109 21.820 -29.493 1.00 51.88 427 ASN A N 1
ATOM 3466 C CA . ASN A 1 427 ? 14.933 21.501 -30.917 1.00 51.88 427 ASN A CA 1
ATOM 3467 C C . ASN A 1 427 ? 15.245 20.037 -31.298 1.00 51.88 427 ASN A C 1
ATOM 3469 O O . ASN A 1 427 ? 14.779 19.568 -32.335 1.00 51.88 427 ASN A O 1
ATOM 3473 N N . SER A 1 428 ? 16.019 19.289 -30.503 1.00 53.88 428 SER A N 1
ATOM 3474 C CA . SER A 1 428 ? 16.505 17.956 -30.890 1.00 53.88 428 SER A CA 1
ATOM 3475 C C . SER A 1 428 ? 15.529 16.825 -30.556 1.00 53.88 428 SER A C 1
ATOM 3477 O O . SER A 1 428 ? 15.353 15.940 -31.385 1.00 53.88 428 SER A O 1
ATOM 3479 N N . ALA A 1 429 ? 14.819 16.861 -29.422 1.00 51.34 429 ALA A N 1
ATOM 3480 C CA . ALA A 1 429 ? 13.849 15.806 -29.071 1.00 51.34 429 ALA A CA 1
ATOM 3481 C C . ALA A 1 429 ? 12.567 15.828 -29.920 1.00 51.34 429 ALA A C 1
ATOM 3483 O O . ALA A 1 429 ? 11.818 14.857 -29.954 1.00 51.34 429 ALA A O 1
ATOM 3484 N N . GLN A 1 430 ? 12.296 16.931 -30.625 1.00 54.84 430 GLN A N 1
ATOM 3485 C CA . GLN A 1 430 ? 11.204 16.995 -31.600 1.00 54.84 430 GLN A CA 1
ATOM 3486 C C . GLN A 1 430 ? 11.609 16.469 -32.981 1.00 54.84 430 GLN A C 1
ATOM 3488 O O . GLN A 1 430 ? 10.727 16.250 -33.815 1.00 54.84 430 GLN A O 1
ATOM 3493 N N . SER A 1 431 ? 12.910 16.266 -33.206 1.00 63.06 431 SER A N 1
ATOM 3494 C CA . SER A 1 431 ? 13.465 15.812 -34.472 1.00 63.06 431 SER A CA 1
ATOM 3495 C C . SER A 1 431 ? 13.273 14.311 -34.671 1.00 63.06 431 SER A C 1
ATOM 3497 O O . SER A 1 431 ? 13.528 13.497 -33.778 1.00 63.06 431 SER A O 1
ATOM 3499 N N . ASN A 1 432 ? 12.955 13.941 -35.908 1.00 67.62 432 ASN A N 1
ATOM 3500 C CA . ASN A 1 432 ? 12.949 12.560 -36.393 1.00 67.62 432 ASN A CA 1
ATOM 3501 C C . ASN A 1 432 ? 14.349 11.906 -36.364 1.00 67.62 432 ASN A C 1
ATOM 3503 O O . ASN A 1 432 ? 14.487 10.709 -36.590 1.00 67.62 432 ASN A O 1
ATOM 3507 N N . THR A 1 433 ? 15.400 12.677 -36.059 1.00 68.00 433 THR A N 1
ATOM 3508 C CA . THR A 1 433 ? 16.793 12.208 -35.951 1.00 68.00 433 THR A CA 1
ATOM 3509 C C . THR A 1 433 ? 17.238 11.863 -34.526 1.00 68.00 433 THR A C 1
ATOM 3511 O O . THR A 1 433 ? 18.363 11.404 -34.331 1.00 68.00 433 THR A O 1
ATOM 3514 N N . HIS A 1 434 ? 16.393 12.066 -33.509 1.00 73.81 434 HIS A N 1
ATOM 3515 C CA . HIS A 1 434 ? 16.749 11.740 -32.126 1.00 73.81 434 HIS A CA 1
ATOM 3516 C C . HIS A 1 434 ? 16.698 10.225 -31.866 1.00 73.81 434 HIS A C 1
ATOM 3518 O O . HIS A 1 434 ? 15.632 9.623 -31.912 1.00 73.81 434 HIS A O 1
ATOM 3524 N N . LYS A 1 435 ? 17.847 9.602 -31.580 1.00 72.38 435 LYS A N 1
ATOM 3525 C CA . LYS A 1 435 ? 17.940 8.152 -31.315 1.00 72.38 435 LYS A CA 1
ATOM 3526 C C . LYS A 1 435 ? 17.681 7.755 -29.857 1.00 72.38 435 LYS A C 1
ATOM 3528 O O . LYS A 1 435 ? 17.582 6.570 -29.558 1.00 72.38 435 LYS A O 1
ATOM 3533 N N . GLY A 1 436 ? 17.576 8.728 -28.950 1.00 76.25 436 GLY A N 1
ATOM 3534 C CA . GLY A 1 436 ? 17.698 8.484 -27.513 1.00 76.25 436 GLY A CA 1
ATOM 3535 C C . GLY A 1 436 ? 19.161 8.325 -27.098 1.00 76.25 436 GLY A C 1
ATOM 3536 O O . GLY A 1 436 ? 20.072 8.617 -27.876 1.00 76.25 436 GLY A O 1
ATOM 3537 N N . LYS A 1 437 ? 19.388 7.882 -25.861 1.00 79.56 437 LYS A N 1
ATOM 3538 C CA . LYS A 1 437 ? 20.726 7.585 -25.344 1.00 79.56 437 LYS A CA 1
ATOM 3539 C C . LYS A 1 437 ? 20.901 6.086 -25.177 1.00 79.56 437 LYS A C 1
ATOM 3541 O O . LYS A 1 437 ? 20.163 5.450 -24.428 1.00 79.56 437 LYS A O 1
ATOM 3546 N N . GLU A 1 438 ? 21.908 5.547 -25.843 1.00 84.56 438 GLU A N 1
ATOM 3547 C CA . GLU A 1 438 ? 22.352 4.175 -25.641 1.00 84.56 438 GLU A CA 1
ATOM 3548 C C . GLU A 1 438 ? 23.138 4.040 -24.332 1.00 84.56 438 GLU A C 1
ATOM 3550 O O . GLU A 1 438 ? 23.958 4.894 -23.982 1.00 84.56 438 GLU A O 1
ATOM 3555 N N . VAL A 1 439 ? 22.876 2.958 -23.602 1.00 83.88 439 VAL A N 1
ATOM 3556 C CA . VAL A 1 439 ? 23.563 2.609 -22.360 1.00 83.88 439 VAL A CA 1
ATOM 3557 C C . VAL A 1 439 ? 24.206 1.239 -22.528 1.00 83.88 439 VAL A C 1
ATOM 3559 O O . VAL A 1 439 ? 23.519 0.214 -22.537 1.00 83.88 439 VAL A O 1
ATOM 3562 N N . ASN A 1 440 ? 25.537 1.236 -22.640 1.00 84.19 440 ASN A N 1
ATOM 3563 C CA . ASN A 1 440 ? 26.394 0.045 -22.636 1.00 84.19 440 ASN A CA 1
ATOM 3564 C C . ASN A 1 440 ? 25.991 -1.046 -23.652 1.00 84.19 440 ASN A C 1
ATOM 3566 O O . ASN A 1 440 ? 26.101 -2.228 -23.337 1.00 84.19 440 ASN A O 1
ATOM 3570 N N . ASP A 1 441 ? 25.462 -0.681 -24.825 1.00 85.75 441 ASP A N 1
ATOM 3571 C CA . ASP A 1 441 ? 24.912 -1.609 -25.829 1.00 85.75 441 ASP A CA 1
ATOM 3572 C C . ASP A 1 441 ? 23.793 -2.538 -25.301 1.00 85.75 441 ASP A C 1
ATOM 3574 O O . ASP A 1 441 ? 23.447 -3.540 -25.940 1.00 85.75 441 ASP A O 1
ATOM 3578 N N . LYS A 1 442 ? 23.193 -2.214 -24.145 1.00 87.38 442 LYS A N 1
ATOM 3579 C CA . LYS A 1 442 ? 22.140 -3.014 -23.502 1.00 87.38 442 LYS A CA 1
ATOM 3580 C C . LYS A 1 442 ? 20.750 -2.487 -23.836 1.00 87.38 442 LYS A C 1
ATOM 3582 O O . LYS A 1 442 ? 19.861 -3.223 -24.266 1.00 87.38 442 LYS A O 1
ATOM 3587 N N . PHE A 1 443 ? 20.542 -1.197 -23.639 1.00 88.75 443 PHE A N 1
ATOM 3588 C CA . PHE A 1 443 ? 19.249 -0.568 -23.856 1.00 88.75 443 PHE A CA 1
ATOM 3589 C C . PHE A 1 443 ? 19.416 0.881 -24.281 1.00 88.75 443 PHE A C 1
ATOM 3591 O O . PHE A 1 443 ? 20.475 1.486 -24.124 1.00 88.75 443 PHE A O 1
ATOM 3598 N N . ILE A 1 444 ? 18.342 1.424 -24.837 1.00 85.88 444 ILE A N 1
ATOM 3599 C CA . ILE A 1 444 ? 18.269 2.803 -25.288 1.00 85.88 444 ILE A CA 1
ATOM 3600 C C . ILE A 1 444 ? 17.163 3.492 -24.503 1.00 85.88 444 ILE A C 1
ATOM 3602 O O . ILE A 1 444 ? 16.002 3.075 -24.545 1.00 85.88 444 ILE A O 1
ATOM 3606 N N . ILE A 1 445 ? 17.535 4.556 -23.802 1.00 79.31 445 ILE A N 1
ATOM 3607 C CA . ILE A 1 445 ? 16.613 5.441 -23.102 1.00 79.31 445 ILE A CA 1
ATOM 3608 C C . ILE A 1 445 ? 16.082 6.440 -24.126 1.00 79.31 445 ILE A C 1
ATOM 3610 O O . ILE A 1 445 ? 16.833 7.242 -24.690 1.00 79.31 445 ILE A O 1
ATOM 3614 N N . LYS A 1 446 ? 14.781 6.375 -24.388 1.00 70.62 446 LYS A N 1
ATOM 3615 C CA . LYS A 1 446 ? 14.086 7.218 -25.358 1.00 70.62 446 LYS A CA 1
ATOM 3616 C C . LYS A 1 446 ? 13.204 8.190 -24.582 1.00 70.62 446 LYS A C 1
ATOM 3618 O O . LYS A 1 446 ? 12.055 7.898 -24.276 1.00 70.62 446 LYS A O 1
ATOM 3623 N N . ASN A 1 447 ? 13.747 9.352 -24.230 1.00 57.22 447 ASN A N 1
ATOM 3624 C CA . ASN A 1 447 ? 12.973 10.367 -23.514 1.00 57.22 447 ASN A CA 1
ATOM 3625 C C . ASN A 1 447 ? 11.929 10.965 -24.471 1.00 57.22 447 ASN A C 1
ATOM 3627 O O . ASN A 1 447 ? 12.288 11.590 -25.469 1.00 57.22 447 ASN A O 1
ATOM 3631 N N . ALA A 1 448 ? 10.635 10.747 -24.208 1.00 53.97 448 ALA A N 1
ATOM 3632 C CA . ALA A 1 448 ? 9.573 11.454 -24.924 1.00 53.97 448 ALA A CA 1
ATOM 3633 C C . ALA A 1 448 ? 9.658 12.962 -24.648 1.00 53.97 448 ALA A C 1
ATOM 3635 O O . ALA A 1 448 ? 10.227 13.375 -23.639 1.00 53.97 448 ALA A O 1
ATOM 3636 N N . ARG A 1 449 ? 9.020 13.780 -25.501 1.00 49.56 449 ARG A N 1
ATOM 3637 C CA . ARG A 1 449 ? 8.976 15.258 -25.397 1.00 49.56 449 ARG A CA 1
ATOM 3638 C C . ARG A 1 449 ? 8.628 15.796 -23.997 1.00 49.56 449 ARG A C 1
ATOM 3640 O O . ARG A 1 449 ? 8.927 16.948 -23.718 1.00 49.56 449 ARG A O 1
ATOM 3647 N N . TYR A 1 450 ? 7.999 14.976 -23.154 1.00 50.06 450 TYR A N 1
ATOM 3648 C CA . TYR A 1 450 ? 7.421 15.349 -21.864 1.00 50.06 450 TYR A CA 1
ATOM 3649 C C . TYR A 1 450 ? 7.812 14.425 -20.698 1.00 50.06 450 TYR A C 1
ATOM 3651 O O . TYR A 1 450 ? 7.310 14.609 -19.596 1.00 50.06 450 TYR A O 1
ATOM 3659 N N . MET A 1 451 ? 8.692 13.442 -20.914 1.00 53.62 451 MET A N 1
ATOM 3660 C CA . MET A 1 451 ? 9.068 12.464 -19.886 1.00 53.62 451 MET A CA 1
ATOM 3661 C C . MET A 1 451 ? 10.267 12.957 -19.069 1.00 53.62 451 MET A C 1
ATOM 3663 O O . MET A 1 451 ? 11.417 12.774 -19.457 1.00 53.62 451 MET A O 1
ATOM 3667 N N . GLU A 1 452 ? 9.976 13.612 -17.945 1.00 58.22 452 GLU A N 1
ATOM 3668 C CA . GLU A 1 452 ? 10.940 14.013 -16.912 1.00 58.22 452 GLU A CA 1
ATOM 3669 C C . GLU A 1 452 ? 10.324 13.810 -15.515 1.00 58.22 452 GLU A C 1
ATOM 3671 O O . GLU A 1 452 ? 9.302 13.140 -15.360 1.00 58.22 452 GLU A O 1
ATOM 3676 N N . ALA A 1 453 ? 10.928 14.404 -14.485 1.00 61.44 453 ALA A N 1
ATOM 3677 C CA . ALA A 1 453 ? 10.249 14.636 -13.224 1.00 61.44 453 ALA A CA 1
ATOM 3678 C C . ALA A 1 453 ? 9.043 15.551 -13.427 1.00 61.44 453 ALA A C 1
ATOM 3680 O O . ALA A 1 453 ? 9.181 16.694 -13.868 1.00 61.44 453 ALA A O 1
ATOM 3681 N N . TYR A 1 454 ? 7.863 15.050 -13.081 1.00 61.31 454 TYR A N 1
ATOM 3682 C CA . TYR A 1 454 ? 6.638 15.841 -13.127 1.00 61.31 454 TYR A CA 1
ATOM 3683 C C . TYR A 1 454 ? 6.278 16.437 -11.765 1.00 61.31 454 TYR A C 1
ATOM 3685 O O . TYR A 1 454 ? 5.628 17.477 -11.688 1.00 61.31 454 TYR A O 1
ATOM 3693 N N . ILE A 1 455 ? 6.714 15.773 -10.693 1.00 65.25 455 ILE A N 1
ATOM 3694 C CA . ILE A 1 455 ? 6.651 16.269 -9.322 1.00 65.25 455 ILE A CA 1
ATOM 3695 C C . ILE A 1 455 ? 8.053 16.125 -8.750 1.00 65.25 455 ILE A C 1
ATOM 3697 O O . ILE A 1 455 ? 8.611 15.025 -8.753 1.00 65.25 455 ILE A O 1
ATOM 3701 N N . TRP A 1 456 ? 8.610 17.230 -8.265 1.00 66.12 456 TRP A N 1
ATOM 3702 C CA . TRP A 1 456 ? 9.853 17.239 -7.509 1.00 66.12 456 TRP A CA 1
ATOM 3703 C C . TRP A 1 456 ? 9.792 18.293 -6.407 1.00 66.12 456 TRP A C 1
ATOM 3705 O O . TRP A 1 456 ? 9.383 19.434 -6.645 1.00 66.12 456 TRP A O 1
ATOM 3715 N N . GLN A 1 457 ? 10.205 17.898 -5.206 1.00 62.44 457 GLN A N 1
ATOM 3716 C CA . GLN A 1 457 ? 10.399 18.796 -4.074 1.00 62.44 457 GLN A CA 1
ATOM 3717 C C . GLN A 1 457 ? 11.902 18.963 -3.822 1.00 62.44 457 GLN A C 1
ATOM 3719 O O . GLN A 1 457 ? 12.606 17.988 -3.558 1.00 62.44 457 GLN A O 1
ATOM 3724 N N . GLY A 1 458 ? 12.396 20.199 -3.941 1.00 53.12 458 GLY A N 1
ATOM 3725 C CA . GLY A 1 458 ? 13.756 20.566 -3.539 1.00 53.12 458 GLY A CA 1
ATOM 3726 C C . GLY A 1 458 ? 13.863 20.777 -2.024 1.00 53.12 458 GLY A C 1
ATOM 3727 O O . GLY A 1 458 ? 12.861 21.040 -1.358 1.00 53.12 458 GLY A O 1
ATOM 3728 N N . ASN A 1 459 ? 15.077 20.683 -1.470 1.00 47.50 459 ASN A N 1
ATOM 3729 C CA . ASN A 1 459 ? 15.293 20.846 -0.029 1.00 47.50 459 ASN A CA 1
ATOM 3730 C C . ASN A 1 459 ? 14.950 22.261 0.494 1.00 47.50 459 ASN A C 1
ATOM 3732 O O . ASN A 1 459 ? 15.121 23.268 -0.195 1.00 47.50 459 ASN A O 1
ATOM 3736 N N . SER A 1 460 ? 14.493 22.265 1.753 1.00 43.59 460 SER A N 1
ATOM 3737 C CA . SER A 1 460 ? 14.328 23.352 2.741 1.00 43.59 460 SER A CA 1
ATOM 3738 C C . SER A 1 460 ? 13.409 24.549 2.454 1.00 43.59 460 SER A C 1
ATOM 3740 O O . SER A 1 460 ? 12.982 25.167 3.425 1.00 43.59 460 SER A O 1
ATOM 3742 N N . ASN A 1 461 ? 13.014 24.844 1.210 1.00 45.91 461 ASN A N 1
ATOM 3743 C CA . ASN A 1 461 ? 12.119 25.984 0.914 1.00 45.91 461 ASN A CA 1
ATOM 3744 C C . ASN A 1 461 ? 10.751 25.611 0.315 1.00 45.91 461 ASN A C 1
ATOM 3746 O O . ASN A 1 461 ? 10.030 26.495 -0.145 1.00 45.91 461 ASN A O 1
ATOM 3750 N N . ASN A 1 462 ? 10.366 24.329 0.323 1.00 50.69 462 ASN A N 1
ATOM 3751 C CA . ASN A 1 462 ? 9.050 23.848 -0.133 1.00 50.69 462 ASN A CA 1
ATOM 3752 C C . ASN A 1 462 ? 8.644 24.289 -1.557 1.00 50.69 462 ASN A C 1
ATOM 3754 O O . ASN A 1 462 ? 7.465 24.220 -1.911 1.00 50.69 462 ASN A O 1
ATOM 3758 N N . SER A 1 463 ? 9.582 24.736 -2.402 1.00 49.75 463 SER A N 1
ATOM 3759 C CA . SER A 1 463 ? 9.266 25.118 -3.777 1.00 49.75 463 SER A CA 1
ATOM 3760 C C . SER A 1 463 ? 9.103 23.855 -4.611 1.00 49.75 463 SER A C 1
ATOM 3762 O O . SER A 1 463 ? 10.071 23.290 -5.125 1.00 49.75 463 SER A O 1
ATOM 3764 N N . GLN A 1 464 ? 7.864 23.393 -4.708 1.00 54.91 464 GLN A N 1
ATOM 3765 C CA . GLN A 1 464 ? 7.485 22.365 -5.656 1.00 54.91 464 GLN A CA 1
ATOM 3766 C C . GLN A 1 464 ? 7.594 22.925 -7.074 1.00 54.91 464 GLN A C 1
ATOM 3768 O O . GLN A 1 464 ? 6.980 23.940 -7.400 1.00 54.91 464 GLN A O 1
ATOM 3773 N N . MET A 1 465 ? 8.349 22.239 -7.929 1.00 54.38 465 MET A N 1
ATOM 3774 C CA . MET A 1 465 ? 8.323 22.509 -9.363 1.00 54.38 465 MET A CA 1
ATOM 3775 C C . MET A 1 465 ? 7.293 21.587 -10.019 1.00 54.38 465 MET A C 1
ATOM 3777 O O . MET A 1 465 ? 7.462 20.368 -10.026 1.00 54.38 465 MET A O 1
ATOM 3781 N N . SER A 1 466 ? 6.220 22.168 -10.556 1.00 53.69 466 SER A N 1
ATOM 3782 C CA . SER A 1 466 ? 5.314 21.507 -11.500 1.00 53.69 466 SER A CA 1
ATOM 3783 C C . SER A 1 466 ? 5.590 22.044 -12.900 1.00 53.69 466 SER A C 1
ATOM 3785 O O . SER A 1 466 ? 5.656 23.259 -13.093 1.00 53.69 466 SER A O 1
ATOM 3787 N N . LYS A 1 467 ? 5.736 21.161 -13.889 1.00 53.44 467 LYS A N 1
ATOM 3788 C CA . LYS A 1 467 ? 5.742 21.573 -15.300 1.00 53.44 467 LYS A CA 1
ATOM 3789 C C . LYS A 1 467 ? 4.355 22.086 -15.712 1.00 53.44 467 LYS A C 1
ATOM 3791 O O . LYS A 1 467 ? 3.366 21.688 -15.112 1.00 53.44 467 LYS A O 1
ATOM 3796 N N . ASN A 1 468 ? 4.257 22.951 -16.722 1.00 46.75 468 ASN A N 1
ATOM 3797 C CA . ASN A 1 468 ? 2.982 23.541 -17.167 1.00 46.75 468 ASN A CA 1
ATOM 3798 C C . ASN A 1 468 ? 2.550 22.982 -18.538 1.00 46.75 468 ASN A C 1
ATOM 3800 O O . ASN A 1 468 ? 3.390 22.726 -19.392 1.00 46.75 468 ASN A O 1
ATOM 3804 N N . GLY A 1 469 ? 1.239 22.890 -18.802 1.00 54.25 469 GLY A N 1
ATOM 3805 C CA . GLY A 1 469 ? 0.686 22.638 -20.146 1.00 54.25 469 GLY A CA 1
ATOM 3806 C C . GLY A 1 469 ? 0.452 21.162 -20.502 1.00 54.25 469 GLY A C 1
ATOM 3807 O O . GLY A 1 469 ? 0.158 20.347 -19.631 1.00 54.25 469 GLY A O 1
ATOM 3808 N N . ALA A 1 470 ? 0.561 20.816 -21.796 1.00 53.91 470 ALA A N 1
ATOM 3809 C CA . ALA A 1 470 ? 0.330 19.461 -22.333 1.00 53.91 470 ALA A CA 1
ATOM 3810 C C . ALA A 1 470 ? 1.245 18.382 -21.714 1.00 53.91 470 ALA A C 1
ATOM 3812 O O . ALA A 1 470 ? 0.934 17.194 -21.776 1.00 53.91 470 ALA A O 1
ATOM 3813 N N . GLU A 1 471 ? 2.340 18.798 -21.072 1.00 51.69 471 GLU A N 1
ATOM 3814 C CA . GLU A 1 471 ? 3.281 17.931 -20.356 1.00 51.69 471 GLU A CA 1
ATOM 3815 C C . GLU A 1 471 ? 2.634 17.278 -19.120 1.00 51.69 471 GLU A C 1
ATOM 3817 O O . GLU A 1 471 ? 2.990 16.162 -18.752 1.00 51.69 471 GLU A O 1
ATOM 3822 N N . LEU A 1 472 ? 1.624 17.925 -18.520 1.00 57.56 472 LEU A N 1
ATOM 3823 C CA . LEU A 1 472 ? 0.861 17.393 -17.385 1.00 57.56 472 LEU A CA 1
ATOM 3824 C C . LEU A 1 472 ? -0.243 16.404 -17.796 1.00 57.56 472 LEU A C 1
ATOM 3826 O O . LEU A 1 472 ? -0.810 15.741 -16.934 1.00 57.56 472 LEU A O 1
ATOM 3830 N N . MET A 1 473 ? -0.568 16.267 -19.087 1.00 60.62 473 MET A N 1
ATOM 3831 C CA . MET A 1 473 ? -1.635 15.356 -19.536 1.00 60.62 473 MET A CA 1
ATOM 3832 C C . MET A 1 473 ? -1.358 13.898 -19.142 1.00 60.62 473 MET A C 1
ATOM 3834 O O . MET A 1 473 ? -2.269 13.163 -18.767 1.00 60.62 473 MET A O 1
ATOM 3838 N N . TYR A 1 474 ? -0.088 13.494 -19.172 1.00 63.28 474 TYR A N 1
ATOM 3839 C CA . TYR A 1 474 ? 0.339 12.160 -18.749 1.00 63.28 474 TYR A CA 1
ATOM 3840 C C . TYR A 1 474 ? 0.318 12.008 -17.232 1.00 63.28 474 TYR A C 1
ATOM 3842 O O . TYR A 1 474 ? -0.029 10.938 -16.736 1.00 63.28 474 TYR A O 1
ATOM 3850 N N . LEU A 1 475 ? 0.585 13.094 -16.494 1.00 64.56 475 LEU A N 1
ATOM 3851 C CA . LEU A 1 475 ? 0.273 13.113 -15.075 1.00 64.56 475 LEU A CA 1
ATOM 3852 C C . LEU A 1 475 ? -1.204 12.802 -14.889 1.00 64.56 475 LEU A C 1
ATOM 3854 O O . LEU A 1 475 ? -1.438 11.818 -14.209 1.00 64.56 475 LEU A O 1
ATOM 3858 N N . TYR A 1 476 ? -2.143 13.529 -15.539 1.00 63.56 476 TYR A N 1
ATOM 3859 C CA . TYR A 1 476 ? -3.629 13.393 -15.464 1.00 63.56 476 TYR A CA 1
ATOM 3860 C C . TYR A 1 476 ? -4.217 12.008 -15.768 1.00 63.56 476 TYR A C 1
ATOM 3862 O O . TYR A 1 476 ? -5.412 11.791 -15.564 1.00 63.56 476 TYR A O 1
ATOM 3870 N N . THR A 1 477 ? -3.390 11.061 -16.208 1.00 67.88 477 THR A N 1
ATOM 3871 C CA . THR A 1 477 ? -3.786 9.669 -16.460 1.00 67.88 477 THR A CA 1
ATOM 3872 C C . THR A 1 477 ? -3.059 8.645 -15.579 1.00 67.88 477 THR A C 1
ATOM 3874 O O . THR A 1 477 ? -3.303 7.453 -15.715 1.00 67.88 477 THR A O 1
ATOM 3877 N N . SER A 1 478 ? -2.215 9.090 -14.644 1.00 76.81 478 SER A N 1
ATOM 3878 C CA . SER A 1 478 ? -1.523 8.265 -13.645 1.00 76.81 478 SER A CA 1
ATOM 3879 C C . SER A 1 478 ? -2.276 8.146 -12.306 1.00 76.81 478 SER A C 1
ATOM 3881 O O . SER A 1 478 ? -3.372 8.668 -12.129 1.00 76.81 478 SER A O 1
ATOM 3883 N N . GLY A 1 479 ? -1.771 7.411 -11.324 1.00 80.69 479 GLY A N 1
ATOM 3884 C CA . GLY A 1 479 ? -2.527 7.197 -10.089 1.00 80.69 479 GLY A CA 1
ATOM 3885 C C . GLY A 1 479 ? -1.982 6.079 -9.222 1.00 80.69 479 GLY A C 1
ATOM 3886 O O . GLY A 1 479 ? -1.119 5.310 -9.644 1.00 80.69 479 GLY A O 1
ATOM 3887 N N . ILE A 1 480 ? -2.514 5.970 -8.007 1.00 87.19 480 ILE A N 1
ATOM 3888 C CA . ILE A 1 480 ? -2.375 4.760 -7.197 1.00 87.19 480 ILE A CA 1
ATOM 3889 C C . ILE A 1 480 ? -3.690 4.001 -7.325 1.00 87.19 480 ILE A C 1
ATOM 3891 O O . ILE A 1 480 ? -4.753 4.502 -6.956 1.00 87.19 480 ILE A O 1
ATOM 3895 N N . GLU A 1 481 ? -3.633 2.809 -7.908 1.00 88.44 481 GLU A N 1
ATOM 3896 C CA . GLU A 1 481 ? -4.793 1.924 -7.966 1.00 88.44 481 GLU A CA 1
ATOM 3897 C C . GLU A 1 481 ? -4.969 1.209 -6.627 1.00 88.44 481 GLU A C 1
ATOM 3899 O O . GLU A 1 481 ? -6.073 1.193 -6.081 1.00 88.44 481 GLU A O 1
ATOM 3904 N N . GLU A 1 482 ? -3.869 0.683 -6.087 1.00 90.75 482 GLU A N 1
ATOM 3905 C CA . GLU A 1 482 ? -3.815 -0.022 -4.809 1.00 90.75 482 GLU A CA 1
ATOM 3906 C C . GLU A 1 482 ? -2.531 0.365 -4.066 1.00 90.75 482 GLU A C 1
ATOM 3908 O O . GLU A 1 482 ? -1.439 0.334 -4.634 1.00 90.75 482 GLU A O 1
ATOM 3913 N N . PHE A 1 483 ? -2.673 0.745 -2.800 1.00 92.56 483 PHE A N 1
ATOM 3914 C CA . PHE A 1 483 ? -1.593 0.855 -1.823 1.00 92.56 483 PHE A CA 1
ATOM 3915 C C . PHE A 1 483 ? -2.203 0.437 -0.495 1.00 92.56 483 PHE A C 1
ATOM 3917 O O . PHE A 1 483 ? -2.899 1.223 0.143 1.00 92.56 483 PHE A O 1
ATOM 3924 N N . GLU A 1 484 ? -2.016 -0.820 -0.122 1.00 94.62 484 GLU A N 1
ATOM 3925 C CA . GLU A 1 484 ? -2.528 -1.354 1.135 1.00 94.62 484 GLU A CA 1
ATOM 3926 C C . GLU A 1 484 ? -1.608 -2.450 1.656 1.00 94.62 484 GLU A C 1
ATOM 3928 O O . GLU A 1 484 ? -1.044 -3.239 0.894 1.00 94.62 484 GLU A O 1
ATOM 3933 N N . PHE A 1 485 ? -1.455 -2.512 2.971 1.00 95.94 485 PHE A N 1
ATOM 3934 C CA . PHE A 1 485 ? -0.724 -3.583 3.616 1.00 95.94 485 PHE A CA 1
ATOM 3935 C C . PHE A 1 485 ? -1.265 -3.889 5.003 1.00 95.94 485 PHE A C 1
ATOM 3937 O O . PHE A 1 485 ? -1.850 -3.038 5.676 1.00 95.94 485 PHE A O 1
ATOM 3944 N N . GLU A 1 486 ? -1.066 -5.134 5.418 1.00 95.44 486 GLU A N 1
ATOM 3945 C CA . GLU A 1 486 ? -1.424 -5.588 6.752 1.00 95.44 486 GLU A CA 1
ATOM 3946 C C . GLU A 1 486 ? -0.369 -5.106 7.758 1.00 95.44 486 GLU A C 1
ATOM 3948 O O . GLU A 1 486 ? 0.828 -5.361 7.603 1.00 95.44 486 GLU A O 1
ATOM 3953 N N . ASP A 1 487 ? -0.806 -4.442 8.823 1.00 94.56 487 ASP A N 1
ATOM 3954 C CA . ASP A 1 487 ? -0.008 -4.221 10.019 1.00 94.56 487 ASP A CA 1
ATOM 3955 C C . ASP A 1 487 ? 0.175 -5.553 10.752 1.00 94.56 487 ASP A C 1
ATOM 3957 O O . ASP A 1 487 ? -0.611 -5.942 11.621 1.00 94.56 487 ASP A O 1
ATOM 3961 N N . ILE A 1 488 ? 1.232 -6.270 10.373 1.00 90.44 488 ILE A N 1
ATOM 3962 C CA . ILE A 1 488 ? 1.587 -7.540 10.994 1.00 90.44 488 ILE A CA 1
ATOM 3963 C C . ILE A 1 488 ? 2.104 -7.255 12.408 1.00 90.44 488 ILE A C 1
ATOM 3965 O O . ILE A 1 488 ? 3.286 -6.947 12.613 1.00 90.44 488 ILE A O 1
ATOM 3969 N N . LYS A 1 489 ? 1.205 -7.386 13.382 1.00 83.12 489 LYS A N 1
ATOM 3970 C CA . LYS A 1 489 ? 1.506 -7.416 14.818 1.00 83.12 489 LYS A CA 1
ATOM 3971 C C . LYS A 1 489 ? 2.487 -8.580 15.083 1.00 83.12 489 LYS A C 1
ATOM 3973 O O . LYS A 1 489 ? 2.387 -9.586 14.386 1.00 83.12 489 LYS A O 1
ATOM 3978 N N . GLU A 1 490 ? 3.441 -8.418 16.008 1.00 64.25 490 GLU A N 1
ATOM 3979 C CA . GLU A 1 490 ? 4.558 -9.339 16.393 1.00 64.25 490 GLU A CA 1
ATOM 3980 C C . GLU A 1 490 ? 5.953 -9.016 15.846 1.00 64.25 490 GLU A C 1
ATOM 3982 O O . GLU A 1 490 ? 6.370 -9.572 14.806 1.00 64.25 490 GLU A O 1
#

Foldseek 3Di:
DPPVVVVVVVVVVVVVVVLVVLVDPVVVVVCQVQFPPFFWEFDQVDFVVLVVVLQVVQVVVPVPDQKDWPLPDPSPPNRTPDHTPSDPDPVDPDDSVFKIKIFGQDPVPSDSWAWDDFAQFKTKIKTWMKIWGQDPPDPSRPPPPTDIDIDIHIYIHTADWKFWDDFFFLDLLPAPPVVRGAFPRRKDFRDFCVSSRHDDDDFLRVLLLVVVQQCVQQVQVVAQKWKQFVPVQWIWGDDPLDIDIDGGHPQWDFAKQAFQKFDQEVQKMKGWPRVGWIWMWHDDPSFKIKIKIKTWMDIDHDLLQCVLQVQFFDDDPSHTDVLQGATKIKIKIWMKGWGADPVRSTIIIHTQWIFIWIKTWTQQADDPVFDAPDWDFDDADPPHDIDIGGHGHSNVVSVVCVSVVPCFDQPDDADCPGNLRDDDPPPASHDSNNNADDGPSTMGTRGGNQGGIQWHAHPDPRDIDHDDDPSCVSSVRMGISIGMGTSDDD

pLDDT: mean 79.38, std 15.41, range [36.72, 96.38]